Protein AF-A0A496AFV3-F1 (afdb_monomer)

pLDDT: mean 76.27, std 17.84, range [24.64, 95.38]

Mean predicted aligned error: 17.98 Å

Radius of gyration: 28.03 Å; Cα contacts (8 Å, |Δi|>4): 665; chains: 1; bounding box: 59×91×83 Å

Solvent-accessible surface area (backbone atoms only — not comparable to full-atom values): 23371 Å² total; per-residue (Å²): 134,85,90,83,87,83,93,80,89,82,88,80,78,87,74,80,72,74,71,74,77,58,63,23,62,58,52,31,42,30,32,38,40,32,22,59,76,43,78,81,79,51,69,69,56,52,49,55,53,47,50,46,52,51,54,37,35,51,48,43,14,51,46,25,32,74,69,73,68,42,58,29,25,57,49,66,51,77,73,43,81,41,74,35,94,46,44,59,70,76,51,50,52,103,76,39,97,38,41,67,59,50,51,38,65,62,64,48,46,72,80,74,55,58,73,48,39,37,36,42,30,38,33,48,80,27,69,48,47,88,88,36,77,51,46,55,45,81,48,61,76,82,56,93,92,59,80,78,84,45,40,22,25,44,28,40,39,32,55,54,33,76,74,53,42,50,55,46,48,43,30,32,52,38,39,62,70,69,47,66,73,40,92,52,57,63,57,94,90,26,35,26,46,44,19,72,77,78,80,73,59,95,90,65,62,64,64,82,54,42,38,74,49,70,66,56,44,49,53,48,66,78,40,66,62,38,21,58,81,78,91,76,90,82,91,71,84,90,70,91,81,86,84,78,63,87,89,57,54,66,37,68,69,23,71,84,50,53,51,30,74,51,78,66,70,53,44,37,43,82,42,73,64,74,45,70,43,87,36,99,62,72,26,25,72,46,70,41,96,88,27,49,72,46,65,69,71,54,99,77,41,67,69,63,79,80,77,77,56,57,47,76,52,76,47,79,46,67,47,56,81,91,44,73,68,45,73,79,42,70,30,75,81,48,102,89,51,50,40,33,38,31,32,27,42,86,47,16,25,50,37,31,42,39,63,53,97,89,40,75,52,92,56,64,80,44,64,55,65,71,66,73,50,63,54,77,39,83,44,81,49,74,53,74,47,88,47,70,84,122

Nearest PDB structures (foldseek):
  6x5x-assembly1_A  TM=6.192E-01  e=9.644E-05  Bothrops moojeni
  8df2-assembly1_C  TM=4.511E-01  e=1.317E-05  Akkermansia muciniphila
  6z2p-assembly1_A  TM=3.929E-01  e=2.432E-06  Akkermansia muciniphila ATCC BAA-835
  4on1-assembly1_A  TM=5.827E-01  e=1.304E-04  Bacteroides fragilis
  4on1-assembly2_B  TM=5.916E-01  e=4.917E-04  Bacteroides fragilis

Sequence (390 aa):
MYLRKFLLCLLFLLGFAVVSELSAEPPIEVIYFKPSDVQTPSQEEIDSLRDVMVDVQSFFASEMNRHGFGEKTFDFKDIEVVEGKRKLSEYSGKLGERLHERIINESDMIQRGFDNQIYVVFFGGSEHIDGVSGLSRTLCPKAPGQKIIYCNNLVIIPTGVPRIILPLAAHEIGHAFSLGHSVKRLIVGKVDVMYSPLHVKPGVMTLEDFVFSKKDATFLNDGDSLSVQDSQDESQEIDADVNAVPDLVAYYPFDRNSDDTSGNGNHGRVIGTINYVEGKFGDAIALNNGSYVQMYASDSLHGDFFKADPFTLSVWVYPKTGTAYGHVWRSYPLEGGHNTLFIIEDAGVISWRGRIDGEWSWGDLCETDPGLFEADTWIHVAVTNDGDKL

Foldseek 3Di:
DDDDDDDDDDDDDDDPPPPPPLAQPPAAEEEAEAEPPFDDDDVVLQVVVVVLVVLLQQQLQVQLVVLPLHRWGHHHDRYHYFYAPHHPVVLEDPVPVCNVVRCCVRVVVVVVDFAQYEYAYAYGPDCPRRPHQWDKDWAFDDDPPDDGDGIYIYIYHYSNCVPQRNLSVNQNVLVSLVDAADPDQDDPQAGESSHPPPDDDPPDHRCLSYHH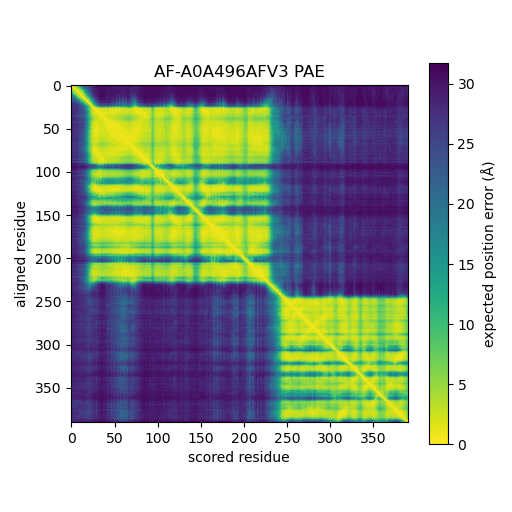DSVSSVSSSVDSRIDDDDDDDDDDDPDDDDPADPLDLFDQPPQVAQFTPNSNGQGWDKDDDWDWDDDPHHTDIDADVPIDTDTDDDPRDDLCCQDFDKDKDKDKDQAAPPDQWAFPHWGDDDPPDIFTFTARQVFRKTFTWDDAPNHGPPDTPDMDHTPVDHHRDIDMDMDTDHRPHD

Secondary structure (DSSP, 8-state):
----------------------PPSSPBEEEEEE-TTSPPPPHHHHHHHHHHHHHHHHHHHHHHHHTTS-SEE--BPPPEEEE-SS-HHHHSSTTGGGHHHHHHHHTTTTTT--SS-EEEEEETT-S-BTTBS-EEEEE----TTPPP---EEEEEEETT-TTTHHHHHHHHHHHHTTPPPBS-SEETTEEETTBSS----TT--SGGGEE--HHHHHHHHHSSS-EE-------S---------TT-------SSS----SSS----EEES-EEEEE-SSSEEEEEPTT-EEE----SS--S-TTSS--EEEEEEE-PPTT-SSEEEEEPPPBTTB--EEEEEGGGTEEEEE-EETTEE-SS-SEEPPTTS--TTS-EEEEEEE-S---

Structure (mmCIF, N/CA/C/O backbone):
data_AF-A0A496AFV3-F1
#
_entry.id   AF-A0A496AFV3-F1
#
loop_
_atom_site.group_PDB
_atom_site.id
_atom_site.type_symbol
_atom_site.label_atom_id
_atom_site.label_alt_id
_atom_site.label_comp_id
_atom_site.label_asym_id
_atom_site.label_entity_id
_atom_site.label_seq_id
_atom_site.pdbx_PDB_ins_code
_atom_site.Cartn_x
_atom_site.Cartn_y
_atom_site.Cartn_z
_atom_site.occupancy
_atom_site.B_iso_or_equiv
_atom_site.auth_seq_id
_atom_site.auth_comp_id
_atom_site.auth_asym_id
_atom_site.auth_atom_id
_atom_site.pdbx_PDB_model_num
ATOM 1 N N . MET A 1 1 ? 11.114 -72.664 -23.438 1.00 39.09 1 MET A N 1
ATOM 2 C CA . MET A 1 1 ? 12.453 -72.039 -23.403 1.00 39.09 1 MET A CA 1
ATOM 3 C C . MET A 1 1 ? 12.258 -70.639 -22.833 1.00 39.09 1 MET A C 1
ATOM 5 O O . MET A 1 1 ? 11.750 -69.780 -23.529 1.00 39.09 1 MET A O 1
ATOM 9 N N . TYR A 1 2 ? 12.167 -70.522 -21.507 1.00 29.52 2 TYR A N 1
ATOM 10 C CA . TYR A 1 2 ? 13.259 -70.054 -20.635 1.00 29.52 2 TYR A CA 1
ATOM 11 C C . TYR A 1 2 ? 13.867 -68.723 -21.133 1.00 29.52 2 TYR A C 1
ATOM 13 O O . TYR A 1 2 ? 14.484 -68.709 -22.186 1.00 29.52 2 TYR A O 1
ATOM 21 N N . LEU A 1 3 ? 13.571 -67.574 -20.514 1.00 29.05 3 LEU A N 1
ATOM 22 C CA . LEU A 1 3 ? 14.093 -67.070 -19.227 1.00 29.05 3 LEU A CA 1
ATOM 23 C C . LEU A 1 3 ? 15.345 -66.186 -19.406 1.00 29.05 3 LEU A C 1
ATOM 25 O O . LEU A 1 3 ? 16.412 -66.696 -19.724 1.00 29.05 3 LEU A O 1
ATOM 29 N N . ARG A 1 4 ? 15.209 -64.899 -19.056 1.00 34.28 4 ARG A N 1
ATOM 30 C CA . ARG A 1 4 ? 16.157 -64.051 -18.286 1.00 34.28 4 ARG A CA 1
ATOM 31 C C . ARG A 1 4 ? 15.390 -62.752 -17.931 1.00 34.28 4 ARG A C 1
ATOM 33 O O . ARG A 1 4 ? 15.112 -61.988 -18.839 1.00 34.28 4 ARG A O 1
ATOM 40 N N . LYS A 1 5 ? 14.718 -62.617 -16.766 1.00 37.41 5 LYS A N 1
ATOM 41 C CA . LYS A 1 5 ? 15.195 -62.294 -15.383 1.00 37.41 5 LYS A CA 1
ATOM 42 C C . LYS A 1 5 ? 16.045 -61.002 -15.360 1.00 37.41 5 LYS A C 1
ATOM 44 O O . LYS A 1 5 ? 16.997 -60.964 -16.125 1.00 37.41 5 LYS A O 1
ATOM 49 N N . PHE A 1 6 ? 15.801 -59.933 -14.584 1.00 30.83 6 PHE A N 1
ATOM 50 C CA . PHE A 1 6 ? 15.480 -59.716 -13.144 1.00 30.83 6 PHE A CA 1
ATOM 51 C C . PHE A 1 6 ? 14.884 -58.279 -12.996 1.00 30.83 6 PHE A C 1
ATOM 53 O O . PHE A 1 6 ? 15.371 -57.395 -13.686 1.00 30.83 6 PHE A O 1
ATOM 60 N N . LEU A 1 7 ? 13.753 -57.989 -12.330 1.00 30.50 7 LEU A N 1
ATOM 61 C CA . LEU A 1 7 ? 13.466 -57.788 -10.885 1.00 30.50 7 LEU A CA 1
ATOM 62 C C . LEU A 1 7 ? 14.299 -56.707 -10.144 1.00 30.50 7 LEU A C 1
ATOM 64 O O . LEU A 1 7 ? 15.449 -56.973 -9.822 1.00 30.50 7 LEU A O 1
ATOM 68 N N . LEU A 1 8 ? 13.654 -55.585 -9.773 1.00 26.94 8 LEU A N 1
ATOM 69 C CA . LEU A 1 8 ? 13.793 -54.819 -8.507 1.00 26.94 8 LEU A CA 1
ATOM 70 C C . LEU A 1 8 ? 12.623 -53.796 -8.454 1.00 26.94 8 LEU A C 1
ATOM 72 O O . LEU A 1 8 ? 12.561 -52.904 -9.287 1.00 26.94 8 LEU A O 1
ATOM 76 N N . CYS A 1 9 ? 11.511 -54.050 -7.753 1.00 24.64 9 CYS A N 1
ATOM 77 C CA . CYS A 1 9 ? 11.227 -53.639 -6.365 1.00 24.64 9 CYS A CA 1
ATOM 78 C C . CYS A 1 9 ? 11.779 -52.258 -5.962 1.00 24.64 9 CYS A C 1
ATOM 80 O O . CYS A 1 9 ? 12.956 -52.179 -5.632 1.00 24.64 9 CYS A O 1
ATOM 82 N N . LEU A 1 10 ? 10.915 -51.242 -5.821 1.00 28.42 10 LEU A N 1
ATOM 83 C CA . LEU A 1 10 ? 10.622 -50.655 -4.503 1.00 28.42 10 LEU A CA 1
ATOM 84 C C . LEU A 1 10 ? 9.390 -49.730 -4.531 1.00 28.42 10 LEU A C 1
ATOM 86 O O . LEU A 1 10 ? 9.199 -48.945 -5.453 1.00 28.42 10 LEU A O 1
ATOM 90 N N . LEU A 1 11 ? 8.585 -49.847 -3.478 1.00 31.22 11 LEU A N 1
ATOM 91 C CA . LEU A 1 11 ? 7.531 -48.924 -3.073 1.00 31.22 11 LEU A CA 1
ATOM 92 C C . LEU A 1 11 ? 8.082 -47.528 -2.724 1.00 31.22 11 LEU A C 1
ATOM 94 O O . LEU A 1 11 ? 9.079 -47.435 -2.016 1.00 31.22 11 LEU A O 1
ATOM 98 N N . PHE A 1 12 ? 7.327 -46.489 -3.076 1.00 29.77 12 PHE A N 1
ATOM 99 C CA . PHE A 1 12 ? 7.145 -45.251 -2.300 1.00 29.77 12 PHE A CA 1
ATOM 100 C C . PHE A 1 12 ? 5.664 -44.875 -2.502 1.00 29.77 12 PHE A C 1
ATOM 102 O O . PHE A 1 12 ? 5.276 -44.476 -3.591 1.00 29.77 12 PHE A O 1
ATOM 109 N N . LEU A 1 13 ? 4.719 -45.346 -1.681 1.00 30.53 13 LEU A N 1
ATOM 110 C CA . LEU A 1 13 ? 4.329 -44.795 -0.376 1.00 30.53 13 LEU A CA 1
ATOM 111 C C . LEU A 1 13 ? 4.280 -43.260 -0.359 1.00 30.53 13 LEU A C 1
ATOM 113 O O . LEU A 1 13 ? 5.310 -42.607 -0.257 1.00 30.53 13 LEU A O 1
ATOM 117 N N . LEU A 1 14 ? 3.043 -42.757 -0.454 1.00 39.41 14 LEU A N 1
ATOM 118 C CA . LEU A 1 14 ? 2.489 -41.602 0.260 1.00 39.41 14 LEU A CA 1
ATOM 119 C C . LEU A 1 14 ? 3.501 -40.521 0.652 1.00 39.41 14 LEU A C 1
ATOM 121 O O . LEU A 1 14 ? 4.074 -40.545 1.736 1.00 39.41 14 LEU A O 1
ATOM 125 N N . GLY A 1 15 ? 3.598 -39.519 -0.210 1.00 30.16 15 GLY A N 1
ATOM 126 C CA . GLY A 1 15 ? 3.966 -38.169 0.170 1.00 30.16 15 GLY A CA 1
ATOM 127 C C . GLY A 1 15 ? 2.905 -37.223 -0.368 1.00 30.16 15 GLY A C 1
ATOM 128 O O . GLY A 1 15 ? 3.161 -36.513 -1.330 1.00 30.16 15 GLY A O 1
ATOM 129 N N . PHE A 1 16 ? 1.709 -37.209 0.236 1.00 35.78 16 PHE A N 1
ATOM 130 C CA . PHE A 1 16 ? 1.069 -35.908 0.403 1.00 35.78 16 PHE A CA 1
ATOM 131 C C . PHE A 1 16 ? 2.058 -35.145 1.277 1.00 35.78 16 PHE A C 1
ATOM 133 O O . PHE A 1 16 ? 2.132 -35.377 2.484 1.00 35.78 16 PHE A O 1
ATOM 140 N N . ALA A 1 17 ? 2.899 -34.324 0.652 1.00 31.00 17 ALA A N 1
ATOM 141 C CA . ALA A 1 17 ? 3.402 -33.176 1.361 1.00 31.00 17 ALA A CA 1
ATOM 142 C C . ALA A 1 17 ? 2.137 -32.409 1.737 1.00 31.00 17 ALA A C 1
ATOM 144 O O . ALA A 1 17 ? 1.509 -31.770 0.899 1.00 31.00 17 ALA A O 1
ATOM 145 N N . VAL A 1 18 ? 1.714 -32.563 2.990 1.00 34.97 18 VAL A N 1
ATOM 146 C CA . VAL A 1 18 ? 1.100 -31.446 3.687 1.00 34.97 18 VAL A CA 1
ATOM 147 C C . VAL A 1 18 ? 2.193 -30.389 3.636 1.00 34.97 18 VAL A C 1
ATOM 149 O O . VAL A 1 18 ? 3.120 -30.405 4.445 1.00 34.97 18 VAL A O 1
ATOM 152 N N . VAL A 1 19 ? 2.175 -29.577 2.579 1.00 33.44 19 VAL A N 1
ATOM 153 C CA . VAL A 1 19 ? 2.762 -28.253 2.650 1.00 33.44 19 VAL A CA 1
ATOM 154 C C . VAL A 1 19 ? 1.949 -27.624 3.763 1.00 33.44 19 VAL A C 1
ATOM 156 O O . VAL A 1 19 ? 0.747 -27.424 3.626 1.00 33.44 19 VAL A O 1
ATOM 159 N N . SER A 1 20 ? 2.556 -27.534 4.941 1.00 33.56 20 SER A N 1
ATOM 160 C CA . SER A 1 20 ? 2.004 -26.740 6.021 1.00 33.56 20 SER A CA 1
ATOM 161 C C . SER A 1 20 ? 1.819 -25.347 5.441 1.00 33.56 20 SER A C 1
ATOM 163 O O . SER A 1 20 ? 2.817 -24.696 5.133 1.00 33.56 20 SER A O 1
ATOM 165 N N . GLU A 1 21 ? 0.566 -24.965 5.217 1.00 40.91 21 GLU A N 1
ATOM 166 C CA . GLU A 1 21 ? 0.148 -23.605 4.902 1.00 40.91 21 GLU A CA 1
ATOM 167 C C . GLU A 1 21 ? 0.809 -22.686 5.935 1.00 40.91 21 GLU A C 1
ATOM 169 O O . GLU A 1 21 ? 0.390 -22.638 7.089 1.00 40.91 21 GLU A O 1
ATOM 174 N N . LEU A 1 22 ? 1.892 -22.001 5.564 1.00 41.25 22 LEU A N 1
ATOM 175 C CA . LEU A 1 22 ? 2.352 -20.844 6.323 1.00 41.25 22 LEU A CA 1
ATOM 176 C C . LEU A 1 22 ? 1.517 -19.652 5.837 1.00 41.25 22 LEU A C 1
ATOM 178 O O . LEU A 1 22 ? 2.007 -18.785 5.123 1.00 41.25 22 LEU A O 1
ATOM 182 N N . SER A 1 23 ? 0.230 -19.646 6.183 1.00 46.38 23 SER A N 1
ATOM 183 C CA . SER A 1 23 ? -0.563 -18.413 6.246 1.00 46.38 23 SER A CA 1
ATOM 184 C C . SER A 1 23 ? -0.265 -17.755 7.595 1.00 46.38 23 SER A C 1
ATOM 186 O O . SER A 1 23 ? -0.019 -18.454 8.583 1.00 46.38 23 SER A O 1
ATOM 188 N N . ALA A 1 24 ? -0.205 -16.426 7.639 1.00 53.94 24 ALA A N 1
ATOM 189 C CA . ALA A 1 24 ? -0.009 -15.687 8.878 1.00 53.94 24 ALA A CA 1
ATOM 190 C C . ALA A 1 24 ? -1.157 -16.038 9.846 1.00 53.94 24 ALA A C 1
ATOM 192 O O . ALA A 1 24 ? -2.332 -15.836 9.538 1.00 53.94 24 ALA A O 1
ATOM 193 N N . GLU A 1 25 ? -0.838 -16.613 11.008 1.00 64.25 25 GLU A N 1
ATOM 194 C CA . GLU A 1 25 ? -1.849 -16.998 11.998 1.00 64.25 25 GLU A CA 1
ATOM 195 C C . GLU A 1 25 ? -2.535 -15.761 12.615 1.00 64.25 25 GLU A C 1
ATOM 197 O O . GLU A 1 25 ? -1.850 -14.818 13.018 1.00 64.25 25 GLU A O 1
ATOM 202 N N . PRO A 1 26 ? -3.845 -15.849 12.919 1.00 76.50 26 PRO A N 1
ATOM 203 C CA . PRO A 1 26 ? -4.966 -15.811 11.968 1.00 76.50 26 PRO A CA 1
ATOM 204 C C . PRO A 1 26 ? -5.059 -14.480 11.174 1.00 76.50 26 PRO A C 1
ATOM 206 O O . PRO A 1 26 ? -4.566 -13.451 11.644 1.00 76.50 26 PRO A O 1
ATOM 209 N N . PRO A 1 27 ? -5.771 -14.443 10.025 1.00 85.94 27 PRO A N 1
ATOM 210 C CA . PRO A 1 27 ? -5.952 -13.219 9.241 1.00 85.94 27 PRO A CA 1
ATOM 211 C C . PRO A 1 27 ? -6.627 -12.118 10.062 1.00 85.94 27 PRO A C 1
ATOM 213 O O . PRO A 1 27 ? -7.520 -12.391 10.867 1.00 85.94 27 PRO A O 1
ATOM 216 N N . ILE A 1 28 ? -6.244 -10.866 9.823 1.00 91.75 28 ILE A N 1
ATOM 217 C CA . ILE A 1 28 ? -6.827 -9.691 10.473 1.00 91.75 28 ILE A CA 1
ATOM 218 C C . ILE A 1 28 ? -8.334 -9.619 10.187 1.00 91.75 28 ILE A C 1
ATOM 220 O O . ILE A 1 28 ? -8.777 -9.666 9.041 1.00 91.75 28 ILE A O 1
ATOM 224 N N . GLU A 1 29 ? -9.128 -9.451 11.240 1.00 92.12 29 GLU A N 1
ATOM 225 C CA . GLU A 1 29 ? -10.564 -9.183 11.156 1.00 92.12 29 GLU A CA 1
ATOM 226 C C . GLU A 1 29 ? -10.772 -7.681 10.956 1.00 92.12 29 GLU A C 1
ATOM 228 O O . GLU A 1 29 ? -10.360 -6.881 11.804 1.00 92.12 29 GLU A O 1
ATOM 233 N N . VAL A 1 30 ? -11.409 -7.286 9.855 1.00 95.25 30 VAL A N 1
ATOM 234 C CA . VAL A 1 30 ? -11.633 -5.872 9.532 1.00 95.25 30 VAL A CA 1
ATOM 235 C C . VAL A 1 30 ? -13.098 -5.520 9.748 1.00 95.25 30 VAL A C 1
ATOM 237 O O . VAL A 1 30 ? -13.996 -6.177 9.230 1.00 95.25 30 VAL A O 1
ATOM 240 N N . ILE A 1 31 ? -13.354 -4.476 10.534 1.00 94.81 31 ILE A N 1
ATOM 241 C CA . ILE A 1 31 ? -14.701 -4.058 10.923 1.00 94.81 31 ILE A CA 1
ATOM 242 C C . ILE A 1 31 ? -14.890 -2.579 10.607 1.00 94.81 31 ILE A C 1
ATOM 244 O O . ILE A 1 31 ? -14.133 -1.733 11.080 1.00 94.81 31 ILE A O 1
ATOM 248 N N . TYR A 1 32 ? -15.962 -2.242 9.899 1.00 95.38 32 TYR A N 1
ATOM 249 C CA . TYR A 1 32 ? -16.511 -0.894 9.927 1.00 95.38 32 TYR A CA 1
ATOM 250 C C . TYR A 1 32 ? -17.490 -0.794 11.097 1.00 95.38 32 TYR A C 1
ATOM 252 O O . TYR A 1 32 ? -18.568 -1.391 11.074 1.00 95.38 32 TYR A O 1
ATOM 260 N N . PHE A 1 33 ? -17.137 -0.031 12.130 1.00 94.94 33 PHE A N 1
ATOM 261 C CA . PHE A 1 33 ? -18.027 0.201 13.263 1.00 94.94 33 PHE A CA 1
ATOM 262 C C . PHE A 1 33 ? -18.811 1.495 13.057 1.00 94.94 33 PHE A C 1
ATOM 264 O O . PHE A 1 33 ? -18.238 2.587 13.050 1.00 94.94 33 PHE A O 1
ATOM 271 N N . LYS A 1 34 ? -20.133 1.371 12.934 1.00 95.00 34 LYS A N 1
ATOM 272 C CA . LYS A 1 34 ? -21.067 2.461 12.641 1.00 95.00 34 LYS A CA 1
ATOM 273 C C . LYS A 1 34 ? -21.812 2.900 13.910 1.00 95.00 34 LYS A C 1
ATOM 275 O O . LYS A 1 34 ? -22.714 2.182 14.343 1.00 95.00 34 LYS A O 1
ATOM 280 N N . PRO A 1 35 ? -21.522 4.070 14.506 1.00 93.50 35 PRO A N 1
ATOM 281 C CA . PRO A 1 35 ? -22.383 4.641 15.543 1.00 93.50 35 PRO A CA 1
ATOM 282 C C . PRO A 1 35 ? -23.827 4.850 15.060 1.00 93.50 35 PRO A C 1
ATOM 284 O O . PRO A 1 35 ? -24.076 5.056 13.875 1.00 93.50 35 PRO A O 1
ATOM 287 N N . SER A 1 36 ? -24.795 4.845 15.976 1.00 94.12 36 SER A N 1
ATOM 288 C CA . SER A 1 36 ? -26.227 4.799 15.639 1.00 94.12 36 SER A CA 1
ATOM 289 C C . SER A 1 36 ? -26.763 6.033 14.906 1.00 94.12 36 SER A C 1
ATOM 291 O O . SER A 1 36 ? -27.803 5.952 14.253 1.00 94.12 36 SER A O 1
ATOM 293 N N . ASP A 1 37 ? -26.076 7.172 15.015 1.00 93.94 37 ASP A N 1
ATOM 294 C CA . ASP A 1 37 ? -26.391 8.425 14.322 1.00 93.94 37 ASP A CA 1
ATOM 295 C C . ASP A 1 37 ? -25.460 8.730 13.138 1.00 93.94 37 ASP A C 1
ATOM 297 O O . ASP A 1 37 ? -25.603 9.780 12.510 1.00 93.94 37 ASP A O 1
ATOM 301 N N . VAL A 1 38 ? -24.545 7.817 12.805 1.00 93.56 38 VAL A N 1
ATOM 302 C CA . VAL A 1 38 ? -23.695 7.896 11.613 1.00 93.56 38 VAL A CA 1
ATOM 303 C C . VAL A 1 38 ? -24.394 7.194 10.450 1.00 93.56 38 VAL A C 1
ATOM 305 O O . VAL A 1 38 ? -25.059 6.168 10.618 1.00 93.56 38 VAL A O 1
ATOM 308 N N . GLN A 1 39 ? -24.283 7.773 9.254 1.00 92.81 39 GLN A N 1
ATOM 309 C CA . GLN A 1 39 ? -24.863 7.202 8.042 1.00 92.81 39 GLN A CA 1
ATOM 310 C C . GLN A 1 39 ? -24.252 5.821 7.754 1.00 92.81 39 GLN A C 1
ATOM 312 O O . GLN A 1 39 ? -23.075 5.589 8.008 1.00 92.81 39 GLN A O 1
ATOM 317 N N . THR A 1 40 ? -25.060 4.887 7.243 1.00 92.56 40 THR A N 1
ATOM 318 C CA . THR A 1 40 ? -24.533 3.608 6.746 1.00 92.56 40 THR A CA 1
ATOM 319 C C . THR A 1 40 ? -23.534 3.880 5.618 1.00 92.56 40 THR A C 1
ATOM 321 O O . THR A 1 40 ? -23.905 4.634 4.714 1.00 92.56 40 THR A O 1
ATOM 324 N N . PRO A 1 41 ? -22.327 3.286 5.648 1.00 92.19 41 PRO A N 1
ATOM 325 C CA . PRO A 1 41 ? -21.340 3.520 4.606 1.00 92.19 41 PRO A CA 1
ATOM 326 C C . PRO A 1 41 ? -21.861 3.040 3.249 1.00 92.19 41 PRO A C 1
ATOM 328 O O . PRO A 1 41 ? -22.589 2.043 3.169 1.00 92.19 41 PRO A O 1
ATOM 331 N N . SER A 1 42 ? -21.518 3.760 2.185 1.00 93.00 42 SER A N 1
ATOM 332 C CA . SER A 1 42 ? -21.733 3.294 0.817 1.00 93.00 42 SER A CA 1
ATOM 333 C C . SER A 1 42 ? -20.790 2.128 0.495 1.00 93.00 42 SER A C 1
ATOM 335 O O . SER A 1 42 ? -19.797 1.907 1.188 1.00 93.00 42 SER A O 1
ATOM 337 N N . GLN A 1 43 ? -21.079 1.386 -0.578 1.00 90.88 43 GLN A N 1
ATOM 338 C CA . GLN A 1 43 ? -20.154 0.352 -1.048 1.00 90.88 43 GLN A CA 1
ATOM 339 C C . GLN A 1 43 ? -18.801 0.960 -1.449 1.00 90.88 43 GLN A C 1
ATOM 341 O O . GLN A 1 43 ? -17.774 0.420 -1.080 1.00 90.88 43 GLN A O 1
ATOM 346 N N . GLU A 1 44 ? -18.805 2.136 -2.083 1.00 87.75 44 GLU A N 1
ATOM 347 C CA . GLU A 1 44 ? -17.593 2.880 -2.454 1.00 87.75 44 GLU A CA 1
ATOM 348 C C . GLU A 1 44 ? -16.745 3.268 -1.230 1.00 87.75 44 GLU A C 1
ATOM 350 O O . GLU A 1 44 ? -15.521 3.193 -1.270 1.00 87.75 44 GLU A O 1
ATOM 355 N N . GLU A 1 45 ? -17.376 3.637 -0.109 1.00 87.94 45 GLU A N 1
ATOM 356 C CA . GLU A 1 45 ? -16.656 3.896 1.144 1.00 87.94 45 GLU A CA 1
ATOM 357 C C . GLU A 1 45 ? -16.048 2.613 1.728 1.00 87.94 45 GLU A C 1
ATOM 359 O O . GLU A 1 45 ? -14.943 2.655 2.261 1.00 87.94 45 GLU A O 1
ATOM 364 N N . ILE A 1 46 ? -16.741 1.473 1.631 1.00 91.56 46 ILE A N 1
ATOM 365 C CA . ILE A 1 46 ? -16.203 0.175 2.065 1.00 91.56 46 ILE A CA 1
ATOM 366 C C . ILE A 1 46 ? -15.048 -0.271 1.165 1.00 91.56 46 ILE A C 1
ATOM 368 O O . ILE A 1 46 ? -14.028 -0.720 1.683 1.00 91.56 46 ILE A O 1
ATOM 372 N N . ASP A 1 47 ? -15.178 -0.109 -0.148 1.00 86.44 47 ASP A N 1
ATOM 373 C CA . ASP A 1 47 ? -14.140 -0.452 -1.119 1.00 86.44 47 ASP A CA 1
ATOM 374 C C . ASP A 1 47 ? -12.898 0.425 -0.899 1.00 86.44 47 ASP A C 1
ATOM 376 O O . ASP A 1 47 ? -11.803 -0.097 -0.739 1.00 86.44 47 ASP A O 1
ATOM 380 N N . SER A 1 48 ? -13.068 1.734 -0.687 1.00 88.19 48 SER A N 1
ATOM 381 C CA . SER A 1 48 ? -11.947 2.624 -0.355 1.00 88.19 48 SER A CA 1
ATOM 382 C C . SER A 1 48 ? -11.231 2.241 0.952 1.00 88.19 48 SER A C 1
ATOM 384 O O . SER A 1 48 ? -10.017 2.401 1.066 1.00 88.19 48 SER A O 1
ATOM 386 N N . LEU A 1 49 ? -11.947 1.729 1.960 1.00 90.75 49 LEU A N 1
ATOM 387 C CA . LEU A 1 49 ? -11.325 1.231 3.195 1.00 90.75 49 LEU A CA 1
ATOM 388 C C . LEU A 1 49 ? -10.643 -0.129 3.010 1.00 90.75 49 LEU A C 1
ATOM 390 O O . LEU A 1 49 ? -9.675 -0.427 3.713 1.00 90.75 49 LEU A O 1
ATOM 394 N N . ARG A 1 50 ? -11.132 -0.951 2.079 1.00 90.50 50 ARG A N 1
ATOM 395 C CA . ARG A 1 50 ? -10.453 -2.177 1.657 1.00 90.50 50 ARG A CA 1
ATOM 396 C C . ARG A 1 50 ? -9.143 -1.826 0.959 1.00 90.50 50 ARG A C 1
ATOM 398 O O . ARG A 1 50 ? -8.130 -2.411 1.325 1.00 90.50 50 ARG A O 1
ATOM 405 N N . ASP A 1 51 ? -9.142 -0.837 0.069 1.00 88.12 51 ASP A N 1
ATOM 406 C CA . ASP A 1 51 ? -7.931 -0.360 -0.608 1.00 88.12 51 ASP A CA 1
ATOM 407 C C . ASP A 1 51 ? -6.884 0.118 0.405 1.00 88.12 51 ASP A C 1
ATOM 409 O O . ASP A 1 51 ? -5.719 -0.243 0.306 1.00 88.12 51 ASP A O 1
ATOM 413 N N . VAL A 1 52 ? -7.298 0.808 1.479 1.00 89.25 52 VAL A N 1
ATOM 414 C CA . VAL A 1 52 ? -6.389 1.154 2.590 1.00 89.25 52 VAL A CA 1
ATOM 415 C C . VAL A 1 52 ? -5.730 -0.088 3.204 1.00 89.25 52 VAL A C 1
ATOM 417 O O . VAL A 1 52 ? -4.543 -0.053 3.521 1.00 89.25 52 VAL A O 1
ATOM 420 N N . MET A 1 53 ? -6.470 -1.182 3.403 1.00 94.12 53 MET A N 1
ATOM 421 C CA . MET A 1 53 ? -5.904 -2.424 3.947 1.00 94.12 53 MET A CA 1
ATOM 422 C C . MET A 1 53 ? -4.959 -3.110 2.955 1.00 94.12 53 MET A C 1
ATOM 424 O O . MET A 1 53 ? -3.904 -3.580 3.383 1.00 94.12 53 MET A O 1
ATOM 428 N N . VAL A 1 54 ? -5.308 -3.125 1.663 1.00 89.38 54 VAL A N 1
ATOM 429 C CA . VAL A 1 54 ? -4.455 -3.639 0.577 1.00 89.38 54 VAL A CA 1
ATOM 430 C C . VAL A 1 54 ? -3.150 -2.845 0.507 1.00 89.38 54 VAL A C 1
ATOM 432 O O . VAL A 1 54 ? -2.074 -3.427 0.576 1.00 89.38 54 VAL A O 1
ATOM 435 N N . ASP A 1 55 ? -3.219 -1.516 0.493 1.00 88.00 55 ASP A N 1
ATOM 436 C CA . ASP A 1 55 ? -2.047 -0.640 0.443 1.00 88.00 55 ASP A CA 1
ATOM 437 C C . ASP A 1 55 ? -1.121 -0.841 1.650 1.00 88.00 55 ASP A C 1
ATOM 439 O O . ASP A 1 55 ? 0.107 -0.872 1.517 1.00 88.00 55 ASP A O 1
ATOM 443 N N . VAL A 1 56 ? -1.688 -1.001 2.853 1.00 93.94 56 VAL A N 1
ATOM 444 C CA . VAL A 1 56 ? -0.895 -1.298 4.053 1.00 93.94 56 VAL A CA 1
ATOM 445 C C . VAL A 1 56 ? -0.276 -2.693 3.962 1.00 93.94 56 VAL A C 1
ATOM 447 O O . VAL A 1 56 ? 0.901 -2.848 4.286 1.00 93.94 56 VAL A O 1
ATOM 450 N N . GLN A 1 57 ? -1.017 -3.701 3.503 1.00 92.88 57 GLN A N 1
ATOM 451 C CA . GLN A 1 57 ? -0.498 -5.054 3.289 1.00 92.88 57 GLN A CA 1
ATOM 452 C C . GLN A 1 57 ? 0.688 -5.041 2.308 1.00 92.88 57 GLN A C 1
ATOM 454 O O . GLN A 1 57 ? 1.745 -5.605 2.617 1.00 92.88 57 GLN A O 1
ATOM 459 N N . SER A 1 58 ? 0.559 -4.328 1.189 1.00 87.56 58 SER A N 1
ATOM 460 C CA . SER A 1 58 ? 1.613 -4.140 0.185 1.00 87.56 58 SER A CA 1
ATOM 461 C C . SER A 1 58 ? 2.825 -3.397 0.745 1.00 87.56 58 SER A C 1
ATOM 463 O O . SER A 1 58 ? 3.970 -3.781 0.498 1.00 87.56 58 SER A O 1
ATOM 465 N N . PHE A 1 59 ? 2.611 -2.371 1.573 1.00 91.31 59 PHE A N 1
ATOM 466 C CA . PHE A 1 59 ? 3.700 -1.665 2.249 1.00 91.31 59 PHE A CA 1
ATOM 467 C C . PHE A 1 59 ? 4.507 -2.581 3.177 1.00 91.31 59 PHE A C 1
ATOM 469 O O . PHE A 1 59 ? 5.739 -2.545 3.151 1.00 91.31 59 PHE A O 1
ATOM 476 N N . PHE A 1 60 ? 3.842 -3.430 3.969 1.00 93.25 60 PHE A N 1
ATOM 477 C CA . PHE A 1 60 ? 4.532 -4.410 4.811 1.00 93.25 60 PHE A CA 1
ATOM 478 C C . PHE A 1 60 ? 5.347 -5.398 3.967 1.00 93.25 60 PHE A C 1
ATOM 480 O O . PHE A 1 60 ? 6.535 -5.573 4.243 1.00 93.25 60 PHE A O 1
ATOM 487 N N . ALA A 1 61 ? 4.758 -5.964 2.907 1.00 85.19 61 ALA A N 1
ATOM 488 C CA . ALA A 1 61 ? 5.448 -6.874 1.989 1.00 85.19 61 ALA A CA 1
ATOM 489 C C . ALA A 1 61 ? 6.706 -6.233 1.381 1.00 85.19 61 ALA A C 1
ATOM 491 O O . ALA A 1 61 ? 7.807 -6.787 1.470 1.00 85.19 61 ALA A O 1
ATOM 492 N N . SER A 1 62 ? 6.553 -5.029 0.822 1.00 84.31 62 SER A N 1
ATOM 493 C CA . SER A 1 62 ? 7.625 -4.276 0.169 1.00 84.31 62 SER A CA 1
ATOM 494 C C . SER A 1 62 ? 8.763 -3.954 1.135 1.00 84.31 62 SER A C 1
ATOM 496 O O . SER A 1 62 ? 9.937 -4.173 0.829 1.00 84.31 62 SER A O 1
ATOM 498 N N . GLU A 1 63 ? 8.445 -3.516 2.352 1.00 88.69 63 GLU A N 1
ATOM 499 C CA . GLU A 1 63 ? 9.469 -3.183 3.334 1.00 88.69 63 GLU A CA 1
ATOM 500 C C . GLU A 1 63 ? 10.196 -4.418 3.878 1.00 88.69 63 GLU A C 1
ATOM 502 O O . GLU A 1 63 ? 11.415 -4.371 4.075 1.00 88.69 63 GLU A O 1
ATOM 507 N N . MET A 1 64 ? 9.497 -5.538 4.075 1.00 85.44 64 MET A N 1
ATOM 508 C CA . MET A 1 64 ? 10.128 -6.812 4.433 1.00 85.44 64 MET A CA 1
ATOM 509 C C . MET A 1 64 ? 11.083 -7.285 3.332 1.00 85.44 64 MET A C 1
ATOM 511 O O . MET A 1 64 ? 12.232 -7.649 3.623 1.00 85.44 64 MET A O 1
ATOM 515 N N . ASN A 1 65 ? 10.661 -7.182 2.070 1.00 81.56 65 ASN A N 1
ATOM 516 C CA . ASN A 1 65 ? 11.473 -7.543 0.915 1.00 81.56 65 ASN A CA 1
ATOM 517 C C . ASN A 1 65 ? 12.699 -6.631 0.772 1.00 81.56 65 ASN A C 1
ATOM 519 O O . ASN A 1 65 ? 13.823 -7.114 0.638 1.00 81.56 65 ASN A O 1
ATOM 523 N N . ARG A 1 66 ? 12.523 -5.314 0.932 1.00 79.50 66 ARG A N 1
ATOM 524 C CA . ARG A 1 66 ? 13.605 -4.316 0.907 1.00 79.50 66 ARG A CA 1
ATOM 525 C C . ARG A 1 66 ? 14.692 -4.593 1.944 1.00 79.50 66 ARG A C 1
ATOM 527 O O . ARG A 1 66 ? 15.865 -4.288 1.728 1.00 79.50 66 ARG A O 1
ATOM 534 N N . HIS A 1 67 ? 14.319 -5.176 3.082 1.00 78.94 67 HIS A N 1
ATOM 535 C CA . HIS A 1 67 ? 15.265 -5.592 4.116 1.00 78.94 67 HIS A CA 1
ATOM 536 C C . HIS A 1 67 ? 15.813 -7.013 3.903 1.00 78.94 67 HIS A C 1
ATOM 538 O O . HIS A 1 67 ? 16.639 -7.450 4.704 1.00 78.94 67 HIS A O 1
ATOM 544 N N . GLY A 1 68 ? 15.442 -7.716 2.834 1.00 73.75 68 GLY A N 1
ATOM 545 C CA . GLY A 1 68 ? 15.966 -9.035 2.469 1.00 73.75 68 GLY A CA 1
ATOM 546 C C . GLY A 1 68 ? 15.287 -10.207 3.182 1.00 73.75 68 GLY A C 1
ATOM 547 O O . GLY A 1 68 ? 15.916 -11.247 3.362 1.00 73.75 68 GLY A O 1
ATOM 548 N N . PHE A 1 69 ? 14.039 -10.036 3.626 1.00 80.00 69 PHE A N 1
ATOM 549 C CA . PHE A 1 69 ? 13.255 -11.078 4.302 1.00 80.00 69 PHE A CA 1
ATOM 550 C C . PHE A 1 69 ? 12.164 -11.703 3.413 1.00 80.00 69 PHE A C 1
ATOM 552 O O . PHE A 1 69 ? 11.386 -12.527 3.896 1.00 80.00 69 PHE A O 1
ATOM 559 N N . GLY A 1 70 ? 12.137 -11.338 2.124 1.00 78.00 70 GLY A N 1
ATOM 560 C CA . GLY A 1 70 ? 11.072 -11.685 1.181 1.00 78.00 70 GLY A CA 1
ATOM 561 C C . GLY A 1 70 ? 9.803 -10.859 1.400 1.00 78.00 70 GLY A C 1
ATOM 562 O O . GLY A 1 70 ? 9.727 -10.058 2.331 1.00 78.00 70 GLY A O 1
ATOM 563 N N . GLU A 1 71 ? 8.802 -11.063 0.547 1.00 81.50 71 GLU A N 1
ATOM 564 C CA . GLU A 1 71 ? 7.511 -10.352 0.561 1.00 81.50 71 GLU A CA 1
ATOM 565 C C . GLU A 1 71 ? 6.575 -10.877 1.659 1.00 81.50 71 GLU A C 1
ATOM 567 O O . GLU A 1 71 ? 5.450 -11.303 1.418 1.00 81.50 71 GLU A O 1
ATOM 572 N N . LYS A 1 72 ? 7.067 -10.893 2.900 1.00 85.69 72 LYS A N 1
ATOM 573 C CA . LYS A 1 72 ? 6.271 -11.303 4.053 1.00 85.69 72 LYS A CA 1
ATOM 574 C C . LYS A 1 72 ? 5.250 -10.230 4.399 1.00 85.69 72 LYS A C 1
ATOM 576 O O . LYS A 1 72 ? 5.627 -9.085 4.646 1.00 85.69 72 LYS A O 1
ATOM 581 N N . THR A 1 73 ? 3.987 -10.615 4.511 1.00 91.88 73 THR A N 1
ATOM 582 C CA . THR A 1 73 ? 2.912 -9.713 4.929 1.00 91.88 73 THR A CA 1
ATOM 583 C C . THR A 1 73 ? 1.841 -10.448 5.736 1.00 91.88 73 THR A C 1
ATOM 585 O O . THR A 1 73 ? 2.002 -11.623 6.065 1.00 91.88 73 THR A O 1
ATOM 588 N N . PHE A 1 74 ? 0.797 -9.735 6.142 1.00 91.69 74 PHE A N 1
ATOM 589 C CA . PHE A 1 74 ? -0.342 -10.278 6.877 1.00 91.69 74 PHE A CA 1
ATOM 590 C C . PHE A 1 74 ? -1.510 -10.563 5.937 1.00 91.69 74 PHE A C 1
ATOM 592 O O . PHE A 1 74 ? -1.673 -9.869 4.942 1.00 91.69 74 PHE A O 1
ATOM 599 N N . ASP A 1 75 ? -2.375 -11.510 6.291 1.00 89.69 75 ASP A N 1
ATOM 600 C CA . ASP A 1 75 ? -3.668 -11.711 5.629 1.00 89.69 75 ASP A CA 1
ATOM 601 C C . ASP A 1 75 ? -4.763 -10.901 6.343 1.00 89.69 75 ASP A C 1
ATOM 603 O O . ASP A 1 75 ? -4.657 -10.621 7.540 1.00 89.69 75 ASP A O 1
ATOM 607 N N . PHE A 1 76 ? -5.839 -10.535 5.644 1.00 91.81 76 PHE A N 1
ATOM 608 C CA . PHE A 1 76 ? -7.009 -9.897 6.253 1.00 91.81 76 PHE A CA 1
ATOM 609 C C . PHE A 1 76 ? -8.312 -10.349 5.584 1.00 91.81 76 PHE A C 1
ATOM 611 O O . PHE A 1 76 ? -8.322 -10.772 4.431 1.00 91.81 76 PHE A O 1
ATOM 618 N N . LYS A 1 77 ? -9.420 -10.296 6.328 1.00 91.44 77 LYS A N 1
ATOM 619 C CA . LYS A 1 77 ? -10.759 -10.657 5.841 1.00 91.44 77 LYS A CA 1
ATOM 620 C C . LYS A 1 77 ? -11.500 -9.454 5.263 1.00 91.44 77 LYS A C 1
ATOM 622 O O . LYS A 1 77 ? -11.172 -8.307 5.554 1.00 91.44 77 LYS A O 1
ATOM 627 N N . ASP A 1 78 ? -12.559 -9.736 4.507 1.00 90.19 78 ASP A N 1
ATOM 628 C CA . ASP A 1 78 ? -13.522 -8.726 4.066 1.00 90.19 78 ASP A CA 1
ATOM 629 C C . ASP A 1 78 ? -14.065 -7.885 5.231 1.00 90.19 78 ASP A C 1
ATOM 631 O O . ASP A 1 78 ? -14.207 -8.364 6.359 1.00 90.19 78 ASP A O 1
ATOM 635 N N . ILE A 1 79 ? -14.413 -6.630 4.935 1.00 92.88 79 ILE A N 1
ATOM 636 C CA . ILE A 1 79 ? -14.902 -5.683 5.939 1.00 92.88 79 ILE A CA 1
ATOM 637 C C . ILE A 1 79 ? -16.317 -6.058 6.393 1.00 92.88 79 ILE A C 1
ATOM 639 O O . ILE A 1 79 ? -17.276 -5.998 5.623 1.00 92.88 79 ILE A O 1
ATOM 643 N N . GLU A 1 80 ? -16.463 -6.365 7.681 1.00 93.75 80 GLU A N 1
ATOM 644 C CA . GLU A 1 80 ? -17.755 -6.556 8.337 1.00 93.75 80 GLU A CA 1
ATOM 645 C C . GLU A 1 80 ? -18.313 -5.212 8.834 1.00 93.75 80 GLU A C 1
ATOM 647 O O . GLU A 1 80 ? -17.650 -4.480 9.571 1.00 93.75 80 GLU A O 1
ATOM 652 N N . VAL A 1 81 ? -19.559 -4.881 8.487 1.00 93.88 81 VAL A N 1
ATOM 653 C CA . VAL A 1 81 ? -20.236 -3.689 9.027 1.00 93.88 81 VAL A CA 1
ATOM 654 C C . VAL A 1 81 ? -20.966 -4.046 10.320 1.00 93.88 81 VAL A C 1
ATOM 656 O O . VAL A 1 81 ? -21.901 -4.845 10.316 1.00 93.88 81 VAL A O 1
ATOM 659 N N . VAL A 1 82 ? -20.586 -3.396 11.419 1.00 93.88 82 VAL A N 1
ATOM 660 C CA . VAL A 1 82 ? -21.195 -3.572 12.743 1.00 93.88 82 VAL A CA 1
ATOM 661 C C . VAL A 1 82 ? -21.917 -2.295 13.165 1.00 93.88 82 VAL A C 1
ATOM 663 O O . VAL A 1 82 ? -21.331 -1.211 13.197 1.00 93.88 82 VAL A O 1
ATOM 666 N N . GLU A 1 83 ? -23.192 -2.421 13.537 1.00 92.94 83 GLU A N 1
ATOM 667 C CA . GLU A 1 83 ? -23.996 -1.300 14.028 1.00 92.94 83 GLU A CA 1
ATOM 668 C C . GLU A 1 83 ? -23.867 -1.122 15.548 1.00 92.94 83 GLU A C 1
ATOM 670 O O . GLU A 1 83 ? -24.297 -1.956 16.349 1.00 92.94 83 GLU A O 1
ATOM 675 N N . GLY A 1 84 ? -23.309 0.016 15.948 1.00 90.75 84 GLY A N 1
ATOM 676 C CA . GLY A 1 84 ? -23.251 0.468 17.328 1.00 90.75 84 GLY A CA 1
ATOM 677 C C . GLY A 1 84 ? -24.616 0.925 17.841 1.00 90.75 84 GLY A C 1
ATOM 678 O O . GLY A 1 84 ? -25.457 1.456 17.115 1.00 90.75 84 GLY A O 1
ATOM 679 N N . LYS A 1 85 ? -24.841 0.762 19.145 1.00 91.06 85 LYS A N 1
ATOM 680 C CA . LYS A 1 85 ? -26.116 1.109 19.799 1.00 91.06 85 LYS A CA 1
ATOM 681 C C . LYS A 1 85 ? -26.174 2.572 20.236 1.00 91.06 85 LYS A C 1
ATOM 683 O O . LYS A 1 85 ? -27.236 3.054 20.632 1.00 91.06 85 LYS A O 1
ATOM 688 N N . ARG A 1 86 ? -25.040 3.274 20.212 1.00 90.56 86 ARG A N 1
ATOM 689 C CA . ARG A 1 86 ? -24.873 4.622 20.772 1.00 90.56 86 ARG A CA 1
ATOM 690 C C . ARG A 1 86 ? -24.540 5.629 19.691 1.00 90.56 86 ARG A C 1
ATOM 692 O O . ARG A 1 86 ? -24.013 5.265 18.644 1.00 90.56 86 ARG A O 1
ATOM 699 N N . LYS A 1 87 ? -24.806 6.897 19.977 1.00 91.00 87 LYS A N 1
ATOM 700 C CA . LYS A 1 87 ? -24.396 8.000 19.110 1.00 91.00 87 LYS A CA 1
ATOM 701 C C . LYS A 1 87 ? -22.880 8.157 19.109 1.00 91.00 87 LYS A C 1
ATOM 703 O O . LYS A 1 87 ? -22.236 7.868 20.118 1.00 91.00 87 LYS A O 1
ATOM 708 N N . LEU A 1 88 ? -22.312 8.706 18.040 1.00 88.62 88 LEU A N 1
ATOM 709 C CA . LEU A 1 88 ? -20.877 8.981 17.914 1.00 88.62 88 LEU A CA 1
ATOM 710 C C . LEU A 1 88 ? -20.345 9.772 19.121 1.00 88.62 88 LEU A C 1
ATOM 712 O O . LEU A 1 88 ? -19.350 9.394 19.736 1.00 88.62 88 LEU A O 1
ATOM 716 N N . SER A 1 89 ? -21.075 10.812 19.538 1.00 85.31 89 SER A N 1
ATOM 717 C CA . SER A 1 89 ? -20.707 11.645 20.696 1.00 85.31 89 SER A CA 1
ATOM 718 C C . SER A 1 89 ? -20.705 10.900 22.036 1.00 85.31 89 SER A C 1
ATOM 720 O O . SER A 1 89 ? -20.062 11.345 22.982 1.00 85.31 89 SER A O 1
ATOM 722 N N . GLU A 1 90 ? -21.391 9.761 22.137 1.00 84.38 90 GLU A N 1
ATOM 723 C CA . GLU A 1 90 ? -21.391 8.929 23.339 1.00 84.38 90 GLU A CA 1
ATOM 724 C C . GLU A 1 90 ? -20.181 7.999 23.400 1.00 84.38 90 GLU A C 1
ATOM 726 O O . GLU A 1 90 ? -19.927 7.442 24.465 1.00 84.38 90 GLU A O 1
ATOM 731 N N . TYR A 1 91 ? -19.422 7.838 22.312 1.00 80.69 91 TYR A N 1
ATOM 732 C CA . TYR A 1 91 ? -18.156 7.104 22.304 1.00 80.69 91 TYR A CA 1
ATOM 733 C C . TYR A 1 91 ? -16.962 7.981 22.720 1.00 80.69 91 TYR A C 1
ATOM 735 O O . TYR A 1 91 ? -16.022 7.442 23.295 1.00 80.69 91 TYR A O 1
ATOM 743 N N . SER A 1 92 ? -17.038 9.311 22.556 1.00 65.38 92 SER A N 1
ATOM 744 C CA . SER A 1 92 ? -15.980 10.286 22.893 1.00 65.38 92 SER A CA 1
ATOM 745 C C . SER A 1 92 ? -16.303 11.143 24.137 1.00 65.38 92 SER A C 1
ATOM 747 O O . SER A 1 92 ? -17.384 11.722 24.211 1.00 65.38 92 SER A O 1
ATOM 749 N N . GLY A 1 93 ? -15.387 11.318 25.105 1.00 56.53 93 GLY A N 1
ATOM 750 C CA . GLY A 1 93 ? -15.547 12.326 26.185 1.00 56.53 93 GLY A CA 1
ATOM 751 C C . GLY A 1 93 ? -14.908 11.966 27.534 1.00 56.53 93 GLY A C 1
ATOM 752 O O . GLY A 1 93 ? -14.233 10.963 27.633 1.00 56.53 93 GLY A O 1
ATOM 753 N N . LYS A 1 94 ? -15.129 12.735 28.622 1.00 49.09 94 LYS A N 1
ATOM 754 C CA . LYS A 1 94 ? -14.553 12.502 29.987 1.00 49.09 94 LYS A CA 1
ATOM 755 C C . LYS A 1 94 ? -14.841 11.113 30.612 1.00 49.09 94 LYS A C 1
ATOM 757 O O . LYS A 1 94 ? -14.303 10.793 31.666 1.00 49.09 94 LYS A O 1
ATOM 762 N N . LEU A 1 95 ? -15.686 10.309 29.964 1.00 49.28 95 LEU A N 1
ATOM 763 C CA . LEU A 1 95 ? -15.948 8.881 30.197 1.00 49.28 95 LEU A CA 1
ATOM 764 C C . LEU A 1 95 ? -15.071 7.948 29.307 1.00 49.28 95 LEU A C 1
ATOM 766 O O . LEU A 1 95 ? -15.358 6.755 29.209 1.00 49.28 95 LEU A O 1
ATOM 770 N N . GLY A 1 96 ? -14.069 8.509 28.622 1.00 47.94 96 GLY A N 1
ATOM 771 C CA . GLY A 1 96 ? -13.361 8.001 27.434 1.00 47.94 96 GLY A CA 1
ATOM 772 C C . GLY A 1 96 ? -12.351 6.892 27.688 1.00 47.94 96 GLY A C 1
ATOM 773 O O . GLY A 1 96 ? -11.922 6.226 26.760 1.00 47.94 96 GLY A O 1
ATOM 774 N N . GLU A 1 97 ? -12.087 6.548 28.948 1.00 55.84 97 GLU A N 1
ATOM 775 C CA . GLU A 1 97 ? -11.290 5.359 29.286 1.00 55.84 97 GLU A CA 1
ATOM 776 C C . GLU A 1 97 ? -11.911 4.038 28.782 1.00 55.84 97 GLU A C 1
ATOM 778 O O . GLU A 1 97 ? -11.304 2.984 28.934 1.00 55.84 97 GLU A O 1
ATOM 783 N N . ARG A 1 98 ? -13.106 4.073 28.169 1.00 68.44 98 ARG A N 1
ATOM 784 C CA . ARG A 1 98 ? -13.884 2.898 27.764 1.00 68.44 98 ARG A CA 1
ATOM 785 C C . ARG A 1 98 ? -14.265 2.831 26.285 1.00 68.44 98 ARG A C 1
ATOM 787 O O . ARG A 1 98 ? -15.088 1.981 25.958 1.00 68.44 98 ARG A O 1
ATOM 794 N N . LEU A 1 99 ? -13.738 3.678 25.390 1.00 78.50 99 LEU A N 1
ATOM 795 C CA . LEU A 1 99 ? -14.066 3.581 23.953 1.00 78.50 99 LEU A CA 1
ATOM 796 C C . LEU A 1 99 ? -13.883 2.146 23.435 1.00 78.50 99 LEU A C 1
ATOM 798 O O . LEU A 1 99 ? -14.828 1.533 22.942 1.00 78.50 99 LEU A O 1
ATOM 802 N N . HIS A 1 100 ? -12.682 1.601 23.637 1.00 78.38 100 HIS A N 1
ATOM 803 C CA . HIS A 1 100 ? -12.350 0.229 23.273 1.00 78.38 100 HIS A CA 1
ATOM 804 C C . HIS A 1 100 ? -13.290 -0.776 23.955 1.00 78.38 100 HIS A C 1
ATOM 806 O O . HIS A 1 100 ? -13.802 -1.658 23.285 1.00 78.38 100 HIS A O 1
ATOM 812 N N . GLU A 1 101 ? -13.599 -0.623 25.251 1.00 78.62 101 GLU A N 1
ATOM 813 C CA . GLU A 1 101 ? -14.527 -1.524 25.955 1.00 78.62 101 GLU A CA 1
ATOM 814 C C . GLU A 1 101 ? -15.925 -1.515 25.328 1.00 78.62 101 GLU A C 1
ATOM 816 O O . GLU A 1 101 ? -16.580 -2.550 25.258 1.00 78.62 101 GLU A O 1
ATOM 821 N N . ARG A 1 102 ? -16.413 -0.355 24.879 1.00 83.06 102 ARG A N 1
ATOM 822 C CA . ARG A 1 102 ? -17.734 -0.238 24.248 1.00 83.06 102 ARG A CA 1
ATOM 823 C C . ARG A 1 102 ? -17.759 -0.886 22.876 1.00 83.06 102 ARG A C 1
ATOM 825 O O . ARG A 1 102 ? -18.692 -1.632 22.615 1.00 83.06 102 ARG A O 1
ATOM 832 N N . ILE A 1 103 ? -16.742 -0.643 22.050 1.00 83.88 103 ILE A N 1
ATOM 833 C CA . ILE A 1 103 ? -16.609 -1.295 20.740 1.00 83.88 103 ILE A CA 1
ATOM 834 C C . ILE A 1 103 ? -16.509 -2.810 20.929 1.00 83.88 103 ILE A C 1
ATOM 836 O O . ILE A 1 103 ? -17.288 -3.548 20.347 1.00 83.88 103 ILE A O 1
ATOM 840 N N . ILE A 1 104 ? -15.654 -3.275 21.841 1.00 81.31 104 ILE A N 1
ATOM 841 C CA . ILE A 1 104 ? -15.514 -4.700 22.168 1.00 81.31 104 ILE A CA 1
ATOM 842 C C . ILE A 1 104 ? -16.859 -5.327 22.575 1.00 81.31 104 ILE A C 1
ATOM 844 O O . ILE A 1 104 ? -17.191 -6.423 22.123 1.00 81.31 104 ILE A O 1
ATOM 848 N N . ASN A 1 105 ? -17.628 -4.645 23.431 1.00 80.88 105 ASN A N 1
ATOM 849 C CA . ASN A 1 105 ? -18.914 -5.142 23.925 1.00 80.88 105 ASN A CA 1
ATOM 850 C C . ASN A 1 105 ? -20.032 -5.100 22.875 1.00 80.88 105 ASN A C 1
ATOM 852 O O . ASN A 1 105 ? -20.955 -5.903 22.952 1.00 80.88 105 ASN A O 1
ATOM 856 N N . GLU A 1 106 ? -20.009 -4.136 21.956 1.00 85.19 106 GLU A N 1
ATOM 857 C CA . GLU A 1 106 ? -21.070 -3.952 20.959 1.00 85.19 106 GLU A CA 1
ATOM 858 C C . GLU A 1 106 ? -20.777 -4.672 19.635 1.00 85.19 106 GLU A C 1
ATOM 860 O O . GLU A 1 106 ? -21.720 -4.965 18.910 1.00 85.19 106 GLU A O 1
ATOM 865 N N . SER A 1 107 ? -19.519 -5.041 19.376 1.00 79.06 107 SER A N 1
ATOM 866 C CA . SER A 1 107 ? -19.094 -5.871 18.238 1.00 79.06 107 SER A CA 1
ATOM 867 C C . SER A 1 107 ? -19.005 -7.369 18.555 1.00 79.06 107 SER A C 1
ATOM 869 O O . SER A 1 107 ? -18.473 -8.138 17.758 1.00 79.06 107 SER A O 1
ATOM 871 N N . ASP A 1 108 ? -19.452 -7.791 19.744 1.00 72.00 108 ASP A N 1
ATOM 872 C CA . ASP A 1 108 ? -19.388 -9.177 20.229 1.00 72.00 108 ASP A CA 1
ATOM 873 C C . ASP A 1 108 ? -17.981 -9.817 20.174 1.00 72.00 108 ASP A C 1
ATOM 875 O O . ASP A 1 108 ? -17.834 -11.037 20.226 1.00 72.00 108 ASP A O 1
ATOM 879 N N . MET A 1 109 ? -16.916 -9.006 20.160 1.00 71.81 109 MET A N 1
ATOM 880 C CA . MET A 1 109 ? -15.524 -9.472 20.042 1.00 71.81 109 MET A CA 1
ATOM 881 C C . MET A 1 109 ? -15.107 -10.400 21.192 1.00 71.81 109 MET A C 1
ATOM 883 O O . MET A 1 109 ? -14.306 -11.305 20.997 1.00 71.81 109 MET A O 1
ATOM 887 N N . ILE A 1 110 ? -15.671 -10.220 22.393 1.00 61.16 110 ILE A N 1
ATOM 888 C CA . ILE A 1 110 ? -15.431 -11.126 23.534 1.00 61.16 110 ILE A CA 1
ATOM 889 C C . ILE A 1 110 ? -16.029 -12.515 23.279 1.00 61.16 110 ILE A C 1
ATOM 891 O O . ILE A 1 110 ? -15.463 -13.512 23.723 1.00 61.16 110 ILE A O 1
ATOM 895 N N . GLN A 1 111 ? -17.163 -12.595 22.573 1.00 62.41 111 GLN A N 1
ATOM 896 C CA . GLN A 1 111 ? -17.792 -13.876 22.241 1.00 62.41 111 GLN A CA 1
ATOM 897 C C . GLN A 1 111 ? -16.987 -14.641 21.182 1.00 62.41 111 GLN A C 1
ATOM 899 O O . GLN A 1 111 ? -17.040 -15.867 21.157 1.00 62.41 111 GLN A O 1
ATOM 904 N N . ARG A 1 112 ? -16.214 -13.922 20.353 1.00 66.81 112 ARG A N 1
ATOM 905 C CA . ARG A 1 112 ? -15.346 -14.483 19.306 1.00 66.81 112 ARG A CA 1
ATOM 906 C C . ARG A 1 112 ? -14.067 -15.151 19.843 1.00 66.81 112 ARG A C 1
ATOM 908 O O . ARG A 1 112 ? -13.394 -15.822 19.076 1.00 66.81 112 ARG A O 1
ATOM 915 N N . GLY A 1 113 ? -13.759 -15.032 21.139 1.00 63.09 113 GLY A N 1
ATOM 916 C CA . GLY A 1 113 ? -12.595 -15.677 21.767 1.00 63.09 113 GLY A CA 1
ATOM 917 C C . GLY A 1 113 ? -11.315 -14.828 21.760 1.00 63.09 113 GLY A C 1
ATOM 918 O O . GLY A 1 113 ? -11.269 -13.737 21.192 1.00 63.09 113 GLY A O 1
ATOM 919 N N . PHE A 1 114 ? -10.276 -15.309 22.454 1.00 66.94 114 PHE A N 1
ATOM 920 C CA . PHE A 1 114 ? -8.960 -14.663 22.555 1.00 66.94 114 PHE A CA 1
ATOM 921 C C . PHE A 1 114 ? -7.894 -15.608 22.008 1.00 66.94 114 PHE A C 1
ATOM 923 O O . PHE A 1 114 ? -7.245 -16.285 22.794 1.00 66.94 114 PHE A O 1
ATOM 930 N N . ASP A 1 115 ? -7.730 -15.647 20.688 1.00 73.31 115 ASP A N 1
ATOM 931 C CA . ASP A 1 115 ? -6.890 -16.624 19.981 1.00 73.31 115 ASP A CA 1
ATOM 932 C C . ASP A 1 115 ? -5.807 -15.917 19.142 1.00 73.31 115 ASP A C 1
ATOM 934 O O . ASP A 1 115 ? -5.602 -16.224 17.975 1.00 73.31 115 ASP A O 1
ATOM 938 N N . ASN A 1 116 ? -5.140 -14.914 19.730 1.00 75.88 116 ASN A N 1
ATOM 939 C CA . ASN A 1 116 ? -4.168 -14.036 19.051 1.00 75.88 116 ASN A CA 1
ATOM 940 C C . ASN A 1 116 ? -4.735 -13.246 17.854 1.00 75.88 116 ASN A C 1
ATOM 942 O O . ASN A 1 116 ? -3.993 -12.797 16.986 1.00 75.88 116 ASN A O 1
ATOM 946 N N . GLN A 1 117 ? -6.048 -13.008 17.836 1.00 85.50 117 GLN A N 1
ATOM 947 C CA . GLN A 1 117 ? -6.722 -12.305 16.750 1.00 85.50 117 GLN A CA 1
ATOM 948 C C . GLN A 1 117 ? -6.394 -10.806 16.748 1.00 85.50 117 GLN A C 1
ATOM 950 O O . GLN A 1 117 ? -6.472 -10.136 17.784 1.00 85.50 117 GLN A O 1
ATOM 955 N N . ILE A 1 118 ? -6.111 -10.251 15.571 1.00 89.81 118 ILE A N 1
ATOM 956 C CA . ILE A 1 118 ? -6.028 -8.802 15.353 1.00 89.81 118 ILE A CA 1
ATOM 957 C C . ILE A 1 118 ? -7.355 -8.320 14.767 1.00 89.81 118 ILE A C 1
ATOM 959 O O . ILE A 1 118 ? -7.847 -8.889 13.795 1.00 89.81 118 ILE A O 1
ATOM 963 N N . TYR A 1 119 ? -7.921 -7.274 15.363 1.00 91.62 119 TYR A N 1
ATOM 964 C CA . TYR A 1 119 ? -9.110 -6.577 14.886 1.00 91.62 119 TYR A CA 1
ATOM 965 C C . TYR A 1 119 ? -8.722 -5.170 14.447 1.00 91.62 119 TYR A C 1
ATOM 967 O O . TYR A 1 119 ? -8.259 -4.385 15.276 1.00 91.62 119 TYR A O 1
ATOM 975 N N . VAL A 1 120 ? -8.950 -4.832 13.181 1.00 95.31 120 VAL A N 1
ATOM 976 C CA . VAL A 1 120 ? -8.841 -3.462 12.668 1.00 95.31 120 VAL A CA 1
ATOM 977 C C . VAL A 1 120 ? -10.241 -2.882 12.536 1.00 95.31 120 VAL A C 1
ATOM 979 O O . VAL A 1 120 ? -11.066 -3.373 11.776 1.00 95.31 120 VAL A O 1
ATOM 982 N N . VAL A 1 121 ? -10.524 -1.836 13.307 1.00 94.88 121 VAL A N 1
ATOM 983 C CA . VAL A 1 121 ? -11.826 -1.177 13.367 1.00 94.88 121 VAL A CA 1
ATOM 984 C C . VAL A 1 121 ? -11.738 0.205 12.739 1.00 94.88 121 VAL A C 1
ATOM 986 O O . VAL A 1 121 ? -11.195 1.135 13.336 1.00 94.88 121 VAL A O 1
ATOM 989 N N . PHE A 1 122 ? -12.351 0.365 11.573 1.00 95.00 122 PHE A N 1
ATOM 990 C CA . PHE A 1 122 ? -12.646 1.669 10.997 1.00 95.00 122 PHE A CA 1
ATOM 991 C C . PHE A 1 122 ? -13.849 2.281 11.723 1.00 95.00 122 PHE A C 1
ATOM 993 O O . PHE A 1 122 ? -14.975 1.790 11.631 1.00 95.00 122 PHE A O 1
ATOM 1000 N N . PHE A 1 123 ? -13.610 3.336 12.501 1.00 93.00 123 PHE A N 1
ATOM 1001 C CA . PHE A 1 123 ? -14.621 3.967 13.344 1.00 93.00 123 PHE A CA 1
ATOM 1002 C C . PHE A 1 123 ? -15.335 5.097 12.594 1.00 93.00 123 PHE A C 1
ATOM 1004 O O . PHE A 1 123 ? -14.791 6.193 12.408 1.00 93.00 123 PHE A O 1
ATOM 1011 N N . GLY A 1 124 ? -16.561 4.800 12.159 1.00 92.31 124 GLY A N 1
ATOM 1012 C CA . GLY A 1 124 ? -17.345 5.625 11.249 1.00 92.31 124 GLY A CA 1
ATOM 1013 C C . GLY A 1 124 ? -17.648 7.023 11.787 1.00 92.31 124 GLY A C 1
ATOM 1014 O O . GLY A 1 124 ? -18.133 7.190 12.906 1.00 92.31 124 GLY A O 1
ATOM 1015 N N . GLY A 1 125 ? -17.385 8.036 10.960 1.00 85.88 125 GLY A N 1
ATOM 1016 C CA . GLY A 1 125 ? -17.756 9.434 11.206 1.00 85.88 125 GLY A CA 1
ATOM 1017 C C . GLY A 1 125 ? -16.894 10.163 12.239 1.00 85.88 125 GLY A C 1
ATOM 1018 O O . GLY A 1 125 ? -17.112 11.348 12.480 1.00 85.88 125 GLY A O 1
ATOM 1019 N N . SER A 1 126 ? -15.915 9.490 12.848 1.00 83.75 126 SER A N 1
ATOM 1020 C CA . SER A 1 126 ? -15.018 10.110 13.823 1.00 83.75 126 SER A CA 1
ATOM 1021 C C . SER A 1 126 ? -13.815 10.765 13.152 1.00 83.75 126 SER A C 1
ATOM 1023 O O . SER A 1 126 ? -13.211 10.164 12.272 1.00 83.75 126 SER A O 1
ATOM 1025 N N . GLU A 1 127 ? -13.410 11.951 13.608 1.00 80.62 127 GLU A N 1
ATOM 1026 C CA . GLU A 1 127 ? -12.189 12.649 13.151 1.00 80.62 127 GLU A CA 1
ATOM 1027 C C . GLU A 1 127 ? -10.975 12.397 14.065 1.00 80.62 127 GLU A C 1
ATOM 1029 O O . GLU A 1 127 ? -9.847 12.756 13.742 1.00 80.62 127 GLU A O 1
ATOM 1034 N N . HIS A 1 128 ? -11.195 11.802 15.238 1.00 74.19 128 HIS A N 1
ATOM 1035 C CA . HIS A 1 128 ? -10.150 11.491 16.215 1.00 74.19 128 HIS A CA 1
ATOM 1036 C C . HIS A 1 128 ? -10.599 10.369 17.154 1.00 74.19 128 HIS A C 1
ATOM 1038 O O . HIS A 1 128 ? -11.796 10.103 17.289 1.00 74.19 128 HIS A O 1
ATOM 1044 N N . ILE A 1 129 ? -9.670 9.772 17.888 1.00 67.12 129 ILE A N 1
ATOM 1045 C CA . ILE A 1 129 ? -9.949 8.764 18.911 1.00 67.12 129 ILE A CA 1
ATOM 1046 C C . ILE A 1 129 ? -9.483 9.311 20.261 1.00 67.12 129 ILE A C 1
ATOM 1048 O O . ILE A 1 129 ? -8.294 9.345 20.527 1.00 67.12 129 ILE A O 1
ATOM 1052 N N . ASP A 1 130 ? -10.392 9.818 21.101 1.00 62.72 130 ASP A N 1
ATOM 1053 C CA . ASP A 1 130 ? -10.068 10.350 22.443 1.00 62.72 130 ASP A CA 1
ATOM 1054 C C . ASP A 1 130 ? -8.866 11.332 22.493 1.00 62.72 130 ASP A C 1
ATOM 1056 O O . ASP A 1 130 ? -8.111 11.385 23.464 1.00 62.72 130 ASP A O 1
ATOM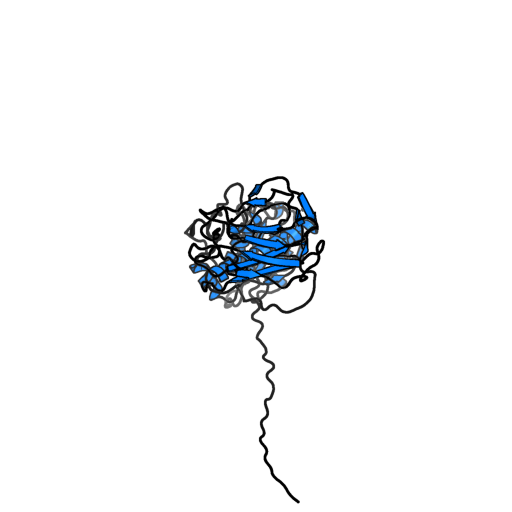 1060 N N . GLY A 1 131 ? -8.693 12.146 21.445 1.00 58.97 131 GLY A N 1
ATOM 1061 C CA . GLY A 1 131 ? -7.605 13.128 21.336 1.00 58.97 131 GLY A CA 1
ATOM 1062 C C . GLY A 1 131 ? -6.287 12.592 20.761 1.00 58.97 131 GLY A C 1
ATOM 1063 O O . GLY A 1 131 ? -5.332 13.362 20.658 1.00 58.97 131 GLY A O 1
ATOM 1064 N N . VAL A 1 132 ? -6.233 11.319 20.358 1.00 57.91 132 VAL A N 1
ATOM 1065 C CA . VAL A 1 132 ? -5.158 10.734 19.542 1.00 57.91 132 VAL A CA 1
ATOM 1066 C C . VAL A 1 132 ? -5.648 10.438 18.119 1.00 57.91 132 VAL A C 1
ATOM 1068 O O . VAL A 1 132 ? -6.852 10.344 17.868 1.00 57.91 132 VAL A O 1
ATOM 1071 N N . SER A 1 133 ? -4.716 10.344 17.167 1.00 68.00 133 SER A N 1
ATOM 1072 C CA . SER A 1 133 ? -5.036 10.140 15.746 1.00 68.00 133 SER A CA 1
ATOM 1073 C C . SER A 1 133 ? -5.543 8.727 15.445 1.00 68.00 133 SER A C 1
ATOM 1075 O O . SER A 1 133 ? -6.370 8.576 14.559 1.00 68.00 133 SER A O 1
ATOM 1077 N N . GLY A 1 134 ? -5.100 7.724 16.205 1.00 74.25 134 GLY A N 1
ATOM 1078 C CA . GLY A 1 134 ? -5.496 6.316 16.133 1.00 74.25 134 GLY A CA 1
ATOM 1079 C C . GLY A 1 134 ? -5.181 5.618 17.458 1.00 74.25 134 GLY A C 1
ATOM 1080 O O . GLY A 1 134 ? -4.620 6.237 18.368 1.00 74.25 134 GLY A O 1
ATOM 1081 N N . LEU A 1 135 ? -5.614 4.367 17.610 1.00 81.38 135 LEU A N 1
ATOM 1082 C CA . LEU A 1 135 ? -5.374 3.585 18.824 1.00 81.38 135 LEU A CA 1
ATOM 1083 C C . LEU A 1 135 ? -5.077 2.126 18.487 1.00 81.38 135 LEU A C 1
ATOM 1085 O O . LEU A 1 135 ? -5.947 1.441 17.964 1.00 81.38 135 LEU A O 1
ATOM 1089 N N . SER A 1 136 ? -3.934 1.617 18.933 1.00 83.75 136 SER A N 1
ATOM 1090 C CA . SER A 1 136 ? -3.645 0.184 18.992 1.00 83.75 136 SER A CA 1
ATOM 1091 C C . SER A 1 136 ? -3.521 -0.292 20.440 1.00 83.75 136 SER A C 1
ATOM 1093 O O . SER A 1 136 ? -2.862 0.340 21.274 1.00 83.75 136 SER A O 1
ATOM 1095 N N . ARG A 1 137 ? -4.205 -1.388 20.787 1.00 83.62 137 ARG A N 1
ATOM 1096 C CA . ARG A 1 137 ? -4.253 -1.909 22.158 1.00 83.62 137 ARG A CA 1
ATOM 1097 C C . ARG A 1 137 ? -4.314 -3.427 22.213 1.00 83.62 137 ARG A C 1
ATOM 1099 O O . ARG A 1 137 ? -5.231 -4.045 21.681 1.00 83.62 137 ARG A O 1
ATOM 1106 N N . THR A 1 138 ? -3.420 -4.013 22.998 1.00 83.00 138 THR A N 1
ATOM 1107 C CA . THR A 1 138 ? -3.465 -5.437 23.335 1.00 83.00 138 THR A CA 1
ATOM 1108 C C . THR A 1 138 ? -4.556 -5.729 24.373 1.00 83.00 138 THR A C 1
ATOM 1110 O O . THR A 1 138 ? -4.644 -5.086 25.425 1.00 83.00 138 THR A O 1
ATOM 1113 N N . LEU A 1 139 ? -5.388 -6.725 24.084 1.00 77.88 139 LEU A N 1
ATOM 1114 C CA . LEU A 1 139 ? -6.511 -7.206 24.878 1.00 77.88 139 LEU A CA 1
ATOM 1115 C C . LEU A 1 139 ? -6.191 -8.594 25.439 1.00 77.88 139 LEU A C 1
ATOM 1117 O O . LEU A 1 139 ? -6.363 -9.613 24.772 1.00 77.88 139 LEU A O 1
ATOM 1121 N N . CYS A 1 140 ? -5.754 -8.635 26.694 1.00 74.06 140 CYS A N 1
ATOM 1122 C CA . CYS A 1 140 ? -5.476 -9.884 27.398 1.00 74.06 140 CYS A CA 1
ATOM 1123 C C . CYS A 1 140 ? -6.537 -10.131 28.484 1.00 74.06 140 CYS A C 1
ATOM 1125 O O . CYS A 1 140 ? -6.714 -9.266 29.355 1.00 74.06 140 CYS A O 1
ATOM 1127 N N . PRO A 1 141 ? -7.202 -11.299 28.526 1.00 64.75 141 PRO A N 1
ATOM 1128 C CA . PRO A 1 141 ? -8.060 -11.644 29.649 1.00 64.75 141 PRO A CA 1
ATOM 1129 C C . PRO A 1 141 ? -7.191 -11.851 30.896 1.00 64.75 141 PRO A C 1
ATOM 1131 O O . PRO A 1 141 ? -6.405 -12.793 30.989 1.00 64.75 141 PRO A O 1
ATOM 1134 N N . LYS A 1 142 ? -7.314 -10.965 31.889 1.00 54.34 142 LYS A N 1
ATOM 1135 C CA . LYS A 1 142 ? -6.649 -11.133 33.188 1.00 54.34 142 LYS A CA 1
ATOM 1136 C C . LYS A 1 142 ? -7.629 -11.721 34.200 1.00 54.34 142 LYS A C 1
ATOM 1138 O O . LYS A 1 142 ? -8.228 -10.986 34.982 1.00 54.34 142 LYS A O 1
ATOM 1143 N N . ALA A 1 143 ? -7.779 -13.044 34.219 1.00 55.06 143 ALA A N 1
ATOM 1144 C CA . ALA A 1 143 ? -8.398 -13.714 35.361 1.00 55.06 143 ALA A CA 1
ATOM 1145 C C . ALA A 1 143 ? -7.370 -13.840 36.510 1.00 55.06 143 ALA A C 1
ATOM 1147 O O . ALA A 1 143 ? -6.209 -14.184 36.257 1.00 55.06 143 ALA A O 1
ATOM 1148 N N . PRO A 1 144 ? -7.739 -13.568 37.778 1.00 46.62 144 PRO A N 1
ATOM 1149 C CA . PRO A 1 144 ? -6.828 -13.727 38.909 1.00 46.62 144 PRO A CA 1
ATOM 1150 C C . PRO A 1 144 ? -6.285 -15.161 38.993 1.00 46.62 144 PRO A C 1
ATOM 1152 O O . PRO A 1 144 ? -7.052 -16.112 39.102 1.00 46.62 144 PRO A O 1
ATOM 1155 N N . GLY A 1 145 ? -4.960 -15.316 38.959 1.00 54.44 145 GLY A N 1
ATOM 1156 C CA . GLY A 1 145 ? -4.296 -16.615 39.121 1.00 54.44 145 GLY A CA 1
ATOM 1157 C C . GLY A 1 145 ? -4.172 -17.473 37.855 1.00 54.44 145 GLY A C 1
ATOM 1158 O O . GLY A 1 145 ? -3.604 -18.559 37.945 1.00 54.44 145 GLY A O 1
ATOM 1159 N N . GLN A 1 146 ? -4.635 -17.011 36.687 1.00 55.59 146 GLN A N 1
ATOM 1160 C CA . GLN A 1 146 ? -4.368 -17.683 35.410 1.00 55.59 146 GLN A CA 1
ATOM 1161 C C . GLN A 1 146 ? -3.120 -17.117 34.724 1.00 55.59 146 GLN A C 1
ATOM 1163 O O . GLN A 1 146 ? -2.841 -15.917 34.778 1.00 55.59 146 GLN A O 1
ATOM 1168 N N . LYS A 1 147 ? -2.363 -18.000 34.064 1.00 54.44 147 LYS A N 1
ATOM 1169 C CA . LYS A 1 147 ? -1.310 -17.605 33.125 1.00 54.44 147 LYS A CA 1
ATOM 1170 C C . LYS A 1 147 ? -2.002 -16.982 31.908 1.00 54.44 147 LYS A C 1
ATOM 1172 O O . LYS A 1 147 ? -2.960 -17.562 31.416 1.00 54.44 147 LYS A O 1
ATOM 1177 N N . ILE A 1 148 ? -1.557 -15.812 31.455 1.00 55.53 148 ILE A N 1
ATOM 1178 C CA . ILE A 1 148 ? -2.036 -15.220 30.196 1.00 55.53 148 ILE A CA 1
ATOM 1179 C C . ILE A 1 148 ? -1.525 -16.130 29.074 1.00 55.53 148 ILE A C 1
ATOM 1181 O O . ILE A 1 148 ? -0.315 -16.344 28.995 1.00 55.53 148 ILE A O 1
ATOM 1185 N N . ILE A 1 149 ? -2.431 -16.729 28.296 1.00 55.12 149 ILE A N 1
ATOM 1186 C CA . ILE A 1 149 ? -2.069 -17.709 27.254 1.00 55.12 149 ILE A CA 1
ATOM 1187 C C . ILE A 1 149 ? -2.192 -17.098 25.852 1.00 55.12 149 ILE A C 1
ATOM 1189 O O . ILE A 1 149 ? -1.319 -17.345 25.032 1.00 55.12 149 ILE A O 1
ATOM 1193 N N . TYR A 1 150 ? -3.186 -16.237 25.618 1.00 61.59 150 TYR A N 1
ATOM 1194 C CA . TYR A 1 150 ? -3.442 -15.597 24.326 1.00 61.59 150 TYR A CA 1
ATOM 1195 C C . TYR A 1 150 ? -4.016 -14.188 24.533 1.00 61.59 150 TYR A C 1
ATOM 1197 O O . TYR A 1 150 ? -4.755 -13.954 25.498 1.00 61.59 150 TYR A O 1
ATOM 1205 N N . CYS A 1 151 ? -3.663 -13.248 23.656 1.00 73.44 151 CYS A N 1
ATOM 1206 C CA . CYS A 1 151 ? -4.163 -11.873 23.688 1.00 73.44 151 CYS A CA 1
ATOM 1207 C C . CYS A 1 151 ? -4.558 -11.434 22.284 1.00 73.44 151 CYS A C 1
ATOM 1209 O O . CYS A 1 151 ? -3.790 -11.628 21.352 1.00 73.44 151 CYS A O 1
ATOM 1211 N N . ASN A 1 152 ? -5.703 -10.776 22.147 1.00 82.06 152 ASN A N 1
ATOM 1212 C CA . ASN A 1 152 ? -6.070 -10.145 20.882 1.00 82.06 152 ASN A CA 1
ATOM 1213 C C . ASN A 1 152 ? -5.418 -8.762 20.781 1.00 82.06 152 ASN A C 1
ATOM 1215 O O . ASN A 1 152 ? -5.064 -8.170 21.802 1.00 82.06 152 ASN A O 1
ATOM 1219 N N . ASN A 1 153 ? -5.329 -8.200 19.582 1.00 87.50 153 ASN A N 1
ATOM 1220 C CA . ASN A 1 153 ? -5.005 -6.788 19.390 1.00 87.50 153 ASN A CA 1
ATOM 1221 C C . ASN A 1 153 ? -6.195 -6.071 18.762 1.00 87.50 153 ASN A C 1
ATOM 1223 O O . ASN A 1 153 ? -6.850 -6.598 17.870 1.00 87.50 153 ASN A O 1
ATOM 1227 N N . LEU A 1 154 ? -6.487 -4.873 19.254 1.00 89.44 154 LEU A N 1
ATOM 1228 C CA . LEU A 1 154 ? -7.525 -4.003 18.726 1.00 89.44 154 LEU A CA 1
ATOM 1229 C C . LEU A 1 154 ? -6.879 -2.727 18.208 1.00 89.44 154 LEU A C 1
ATOM 1231 O O . LEU A 1 154 ? -6.299 -1.969 18.984 1.00 89.44 154 LEU A O 1
ATOM 1235 N N . VAL A 1 155 ? -7.029 -2.499 16.913 1.00 92.19 155 VAL A N 1
ATOM 1236 C CA . VAL A 1 155 ? -6.639 -1.292 16.197 1.00 92.19 155 VAL A CA 1
ATOM 1237 C C . VAL A 1 155 ? -7.909 -0.510 15.879 1.00 92.19 155 VAL A C 1
ATOM 1239 O O . VAL A 1 155 ? -8.866 -1.077 15.365 1.00 92.19 155 VAL A O 1
ATOM 1242 N N . ILE A 1 156 ? -7.951 0.779 16.203 1.00 91.06 156 ILE A N 1
ATOM 1243 C CA . ILE A 1 156 ? -9.083 1.668 15.930 1.00 91.06 156 ILE A CA 1
ATOM 1244 C C . ILE A 1 156 ? -8.581 2.856 15.117 1.00 91.06 156 ILE A C 1
ATOM 1246 O O . ILE A 1 156 ? -7.746 3.633 15.588 1.00 91.06 156 ILE A O 1
ATOM 1250 N N . ILE A 1 157 ? -9.130 3.008 13.915 1.00 92.19 157 ILE A N 1
ATOM 1251 C CA . ILE A 1 157 ? -8.758 4.033 12.941 1.00 92.19 157 ILE A CA 1
ATOM 1252 C C . ILE A 1 157 ? -9.998 4.897 12.663 1.00 92.19 157 ILE A C 1
ATOM 1254 O O . ILE A 1 157 ? -11.017 4.369 12.218 1.00 92.19 157 ILE A O 1
ATOM 1258 N N . PRO A 1 158 ? -9.972 6.214 12.930 1.00 90.12 158 PRO A N 1
ATOM 1259 C CA . PRO A 1 158 ? -11.081 7.099 12.580 1.00 90.12 158 PRO A CA 1
ATOM 1260 C C . PRO A 1 158 ? -11.231 7.210 11.054 1.00 90.12 158 PRO A C 1
ATOM 1262 O O . PRO A 1 158 ? -10.238 7.347 10.346 1.00 90.12 158 PRO A O 1
ATOM 1265 N N . THR A 1 159 ? -12.460 7.198 10.526 1.00 90.06 159 THR A N 1
ATOM 1266 C CA . THR A 1 159 ? -12.676 7.353 9.070 1.00 90.06 159 THR A CA 1
ATOM 1267 C C . THR A 1 159 ? -12.702 8.814 8.612 1.00 90.06 159 THR A C 1
ATOM 1269 O O . THR A 1 159 ? -12.460 9.108 7.447 1.00 90.06 159 THR A O 1
ATOM 1272 N N . GLY A 1 160 ? -12.937 9.763 9.524 1.00 85.69 160 GLY A N 1
ATOM 1273 C CA . GLY A 1 160 ? -12.970 11.207 9.262 1.00 85.69 160 GLY A CA 1
ATOM 1274 C C . GLY A 1 160 ? -11.594 11.854 9.067 1.00 85.69 160 GLY A C 1
ATOM 1275 O O . GLY A 1 160 ? -11.476 13.076 9.131 1.00 85.69 160 GLY A O 1
ATOM 1276 N N . VAL A 1 161 ? -10.542 11.062 8.834 1.00 80.88 161 VAL A N 1
ATOM 1277 C CA . VAL A 1 161 ? -9.172 11.540 8.582 1.00 80.88 161 VAL A CA 1
ATOM 1278 C C . VAL A 1 161 ? -8.602 11.029 7.250 1.00 80.88 161 VAL A C 1
ATOM 1280 O O . VAL A 1 161 ? -7.452 10.589 7.212 1.00 80.88 161 VAL A O 1
ATOM 1283 N N . PRO A 1 162 ? -9.336 11.139 6.122 1.00 76.75 162 PRO A N 1
ATOM 1284 C CA . PRO A 1 162 ? -8.970 10.506 4.842 1.00 76.75 162 PRO A CA 1
ATOM 1285 C C . PRO A 1 162 ? -7.571 10.894 4.351 1.00 76.75 162 PRO A C 1
ATOM 1287 O O . PRO A 1 162 ? -6.900 10.151 3.654 1.00 76.75 162 PRO A O 1
ATOM 1290 N N . ARG A 1 163 ? -7.103 12.068 4.770 1.00 76.75 163 ARG A N 1
ATOM 1291 C CA . ARG A 1 163 ? -5.769 12.580 4.492 1.00 76.75 163 ARG A CA 1
ATOM 1292 C C . ARG A 1 163 ? -4.647 11.699 5.046 1.00 76.75 163 ARG A C 1
ATOM 1294 O O . ARG A 1 163 ? -3.691 11.456 4.331 1.00 76.75 163 ARG A O 1
ATOM 1301 N N . ILE A 1 164 ? -4.746 11.268 6.302 1.00 79.81 164 ILE A N 1
ATOM 1302 C CA . ILE A 1 164 ? -3.675 10.542 7.008 1.00 79.81 164 ILE A CA 1
ATOM 1303 C C . ILE A 1 164 ? -4.013 9.067 7.225 1.00 79.81 164 ILE A C 1
ATOM 1305 O O . ILE A 1 164 ? -3.224 8.370 7.855 1.00 79.81 164 ILE A O 1
ATOM 1309 N N . ILE A 1 165 ? -5.179 8.604 6.763 1.00 86.19 165 ILE A N 1
ATOM 1310 C CA . ILE A 1 165 ? -5.714 7.283 7.108 1.00 86.19 165 ILE A CA 1
ATOM 1311 C C . ILE A 1 165 ? -4.752 6.156 6.732 1.00 86.19 165 ILE A C 1
ATOM 1313 O O . ILE A 1 165 ? -4.569 5.239 7.521 1.00 86.19 165 ILE A O 1
ATOM 1317 N N . LEU A 1 166 ? -4.072 6.284 5.592 1.00 88.44 166 LEU A N 1
ATOM 1318 C CA . LEU A 1 166 ? -3.157 5.280 5.069 1.00 88.44 166 LEU A CA 1
ATOM 1319 C C . LEU A 1 166 ? -1.890 5.106 5.939 1.00 88.44 166 LEU A C 1
ATOM 1321 O O . LEU A 1 166 ? -1.695 4.027 6.502 1.00 88.44 166 LEU A O 1
ATOM 1325 N N . PRO A 1 167 ? -1.053 6.142 6.165 1.00 88.06 167 PRO A N 1
ATOM 1326 C CA . PRO A 1 167 ? 0.110 5.997 7.041 1.00 88.06 167 PRO A CA 1
ATOM 1327 C C . PRO A 1 167 ? -0.267 5.808 8.519 1.00 88.06 167 PRO A C 1
ATOM 1329 O O . PRO A 1 167 ? 0.505 5.220 9.274 1.00 88.06 167 PRO A O 1
ATOM 1332 N N . LEU A 1 168 ? -1.452 6.261 8.942 1.00 88.12 168 LEU A N 1
ATOM 1333 C CA . LEU A 1 168 ? -1.984 5.966 10.271 1.00 88.12 168 LEU A CA 1
ATOM 1334 C C . LEU A 1 168 ? -2.330 4.479 10.422 1.00 88.12 168 LEU A C 1
ATOM 1336 O O . LEU A 1 168 ? -1.963 3.876 11.425 1.00 88.12 168 LEU A O 1
ATOM 1340 N N . ALA A 1 169 ? -3.001 3.881 9.436 1.00 92.62 169 ALA A N 1
ATOM 1341 C CA . ALA A 1 169 ? -3.337 2.462 9.445 1.00 92.62 169 ALA A CA 1
ATOM 1342 C C . ALA A 1 169 ? -2.070 1.603 9.539 1.00 92.62 169 ALA A C 1
ATOM 1344 O O . ALA A 1 169 ? -1.981 0.753 10.424 1.00 92.62 169 ALA A O 1
ATOM 1345 N N . ALA A 1 170 ? -1.053 1.897 8.721 1.00 93.31 170 ALA A N 1
ATOM 1346 C CA . ALA A 1 170 ? 0.240 1.214 8.785 1.0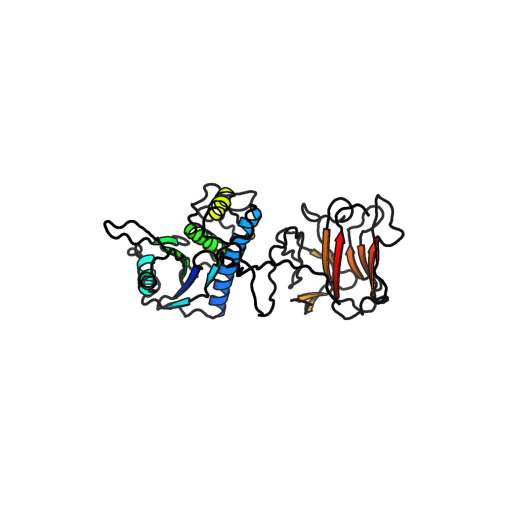0 93.31 170 ALA A CA 1
ATOM 1347 C C . ALA A 1 170 ? 0.909 1.332 10.168 1.00 93.31 170 ALA A C 1
ATOM 1349 O O . ALA A 1 170 ? 1.409 0.340 10.700 1.00 93.31 170 ALA A O 1
ATOM 1350 N N . HIS A 1 171 ? 0.879 2.522 10.777 1.00 92.56 171 HIS A N 1
ATOM 1351 C CA . HIS A 1 171 ? 1.434 2.767 12.111 1.00 92.56 171 HIS A CA 1
ATOM 1352 C C . HIS A 1 171 ? 0.735 1.939 13.202 1.00 92.56 171 HIS A C 1
ATOM 1354 O O . HIS A 1 171 ? 1.386 1.243 13.983 1.00 92.56 171 HIS A O 1
ATOM 1360 N N . GLU A 1 172 ? -0.598 1.990 13.255 1.00 92.06 172 GLU A N 1
ATOM 1361 C CA . GLU A 1 172 ? -1.370 1.321 14.308 1.00 92.06 172 GLU A CA 1
ATOM 1362 C C . GLU A 1 172 ? -1.387 -0.208 14.142 1.00 92.06 172 GLU A C 1
ATOM 1364 O O . GLU A 1 172 ? -1.358 -0.947 15.134 1.00 92.06 172 GLU A O 1
ATOM 1369 N N . ILE A 1 173 ? -1.369 -0.699 12.899 1.00 94.62 173 ILE A N 1
ATOM 1370 C CA . ILE A 1 173 ? -1.184 -2.123 12.594 1.00 94.62 173 ILE A CA 1
ATOM 1371 C C . ILE A 1 173 ? 0.228 -2.574 12.994 1.00 94.62 173 ILE A C 1
ATOM 1373 O O . ILE A 1 173 ? 0.380 -3.631 13.605 1.00 94.62 173 ILE A O 1
ATOM 1377 N N . GLY A 1 174 ? 1.256 -1.743 12.788 1.00 91.94 174 GLY A N 1
ATOM 1378 C CA . GLY A 1 174 ? 2.606 -2.006 13.296 1.00 91.94 174 GLY A CA 1
ATOM 1379 C C . GLY A 1 174 ? 2.631 -2.257 14.808 1.00 91.94 174 GLY A C 1
ATOM 1380 O O . GLY A 1 174 ? 3.264 -3.206 15.274 1.00 91.94 174 GLY A O 1
ATOM 1381 N N . HIS A 1 175 ? 1.876 -1.479 15.588 1.00 89.31 175 HIS A N 1
ATOM 1382 C CA . HIS A 1 175 ? 1.704 -1.735 17.021 1.00 89.31 175 HIS A CA 1
ATOM 1383 C C . HIS A 1 175 ? 1.011 -3.068 17.329 1.00 89.31 175 HIS A C 1
ATOM 1385 O O . HIS A 1 175 ? 1.394 -3.731 18.296 1.00 89.31 175 HIS A O 1
ATOM 1391 N N . ALA A 1 176 ? 0.032 -3.492 16.522 1.00 90.56 176 ALA A N 1
ATOM 1392 C CA . ALA A 1 176 ? -0.605 -4.801 16.684 1.00 90.56 176 ALA A CA 1
ATOM 1393 C C . ALA A 1 176 ? 0.384 -5.954 16.441 1.00 90.56 176 ALA A C 1
ATOM 1395 O O . ALA A 1 176 ? 0.302 -6.985 17.108 1.00 90.56 176 ALA A O 1
ATOM 1396 N N . PHE A 1 177 ? 1.387 -5.734 15.588 1.00 90.56 177 PHE A N 1
ATOM 1397 C CA . PHE A 1 177 ? 2.543 -6.617 15.406 1.00 90.56 177 PHE A CA 1
ATOM 1398 C C . PHE A 1 177 ? 3.679 -6.370 16.404 1.00 90.56 177 PHE A C 1
ATOM 1400 O O . PHE A 1 177 ? 4.820 -6.764 16.181 1.00 90.56 177 PHE A O 1
ATOM 1407 N N . SER A 1 178 ? 3.379 -5.742 17.543 1.00 88.06 178 SER A N 1
ATOM 1408 C CA . SER A 1 178 ? 4.318 -5.490 18.643 1.00 88.06 178 SER A CA 1
ATOM 1409 C C . SER A 1 178 ? 5.486 -4.552 18.314 1.00 88.06 178 SER A C 1
ATOM 1411 O O . SER A 1 178 ? 6.457 -4.491 19.076 1.00 88.06 178 SER A O 1
ATOM 1413 N N . LEU A 1 179 ? 5.399 -3.765 17.239 1.00 89.31 179 LEU A N 1
ATOM 1414 C CA . LEU A 1 179 ? 6.371 -2.707 16.987 1.00 89.31 179 LEU A CA 1
ATOM 1415 C C . LEU A 1 179 ? 6.186 -1.563 17.985 1.00 89.31 179 LEU A C 1
ATOM 1417 O O . LEU A 1 179 ? 5.076 -1.122 18.280 1.00 89.31 179 LEU A O 1
ATOM 1421 N N . GLY A 1 180 ? 7.298 -1.065 18.519 1.00 85.12 180 GLY A N 1
ATOM 1422 C CA . GLY A 1 180 ? 7.315 0.119 19.374 1.00 85.12 180 GLY A CA 1
ATOM 1423 C C . GLY A 1 180 ? 7.554 1.389 18.565 1.00 85.12 180 GLY A C 1
ATOM 1424 O O . GLY A 1 180 ? 8.034 1.332 17.437 1.00 85.12 180 GLY A O 1
ATOM 1425 N N . HIS A 1 181 ? 7.296 2.551 19.168 1.00 88.25 181 HIS A N 1
ATOM 1426 C CA . HIS A 1 181 ? 7.649 3.814 18.525 1.00 88.25 181 HIS A CA 1
ATOM 1427 C C . HIS A 1 181 ? 9.152 3.904 18.230 1.00 88.25 181 HIS A C 1
ATOM 1429 O O . HIS A 1 181 ? 9.998 3.654 19.098 1.00 88.25 181 HIS A O 1
ATOM 1435 N N . SER A 1 182 ? 9.478 4.354 17.023 1.00 84.50 182 SER A N 1
ATOM 1436 C CA . SER A 1 182 ? 10.839 4.686 16.633 1.00 84.50 182 SER A CA 1
ATOM 1437 C C . SER A 1 182 ? 11.255 6.030 17.224 1.00 84.50 182 SER A C 1
ATOM 1439 O O . SER A 1 182 ? 10.517 7.015 17.202 1.00 84.50 182 SER A O 1
ATOM 1441 N N . VAL A 1 183 ? 12.488 6.094 17.726 1.00 79.69 183 VAL A N 1
ATOM 1442 C CA . VAL A 1 183 ? 13.119 7.356 18.151 1.00 79.69 183 VAL A CA 1
ATOM 1443 C C . VAL A 1 183 ? 13.717 8.126 16.972 1.00 79.69 183 VAL A C 1
ATOM 1445 O O . VAL A 1 183 ? 14.086 9.293 17.116 1.00 79.69 183 VAL A O 1
ATOM 1448 N N . LYS A 1 184 ? 13.848 7.484 15.803 1.00 76.81 184 LYS A N 1
ATOM 1449 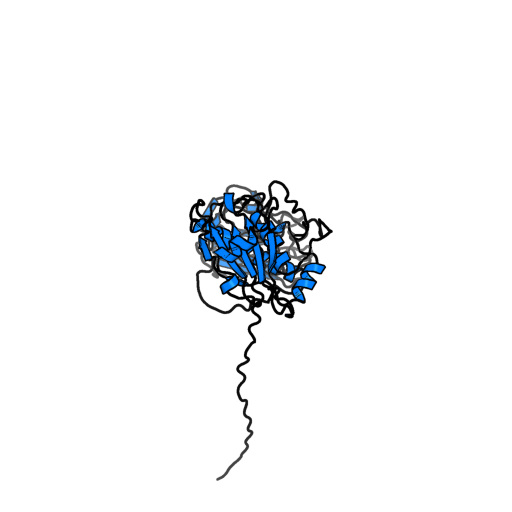C CA . LYS A 1 184 ? 14.485 8.056 14.620 1.00 76.81 184 LYS A CA 1
ATOM 1450 C C . LYS A 1 184 ? 13.415 8.441 13.610 1.00 76.81 184 LYS A C 1
ATOM 1452 O O . LYS A 1 184 ? 12.798 7.588 12.998 1.00 76.81 184 LYS A O 1
ATOM 1457 N N . ARG A 1 185 ? 13.251 9.745 13.387 1.00 78.88 185 ARG A N 1
ATOM 1458 C CA . ARG A 1 185 ? 12.249 10.254 12.443 1.00 78.88 185 ARG A CA 1
ATOM 1459 C C . ARG A 1 185 ? 12.509 9.859 10.993 1.00 78.88 185 ARG A C 1
ATOM 1461 O O . ARG A 1 185 ? 11.562 9.581 10.274 1.00 78.88 185 ARG A O 1
ATOM 1468 N N . LEU A 1 186 ? 13.764 9.940 10.548 1.00 77.56 186 LEU A N 1
ATOM 1469 C CA . LEU A 1 186 ? 14.125 9.775 9.140 1.00 77.56 186 LEU A CA 1
ATOM 1470 C C . LEU A 1 186 ? 15.106 8.624 8.944 1.00 77.56 186 LEU A C 1
ATOM 1472 O O . LEU A 1 186 ? 16.135 8.549 9.623 1.00 77.56 186 LEU A O 1
ATOM 1476 N N . ILE A 1 187 ? 14.842 7.781 7.954 1.00 70.88 187 ILE A N 1
ATOM 1477 C CA . ILE A 1 187 ? 15.724 6.712 7.497 1.00 70.88 187 ILE A CA 1
ATOM 1478 C C . ILE A 1 187 ? 15.952 6.932 6.007 1.00 70.88 187 ILE A C 1
ATOM 1480 O O . ILE A 1 187 ? 15.044 6.767 5.204 1.00 70.88 187 ILE A O 1
ATOM 1484 N N . VAL A 1 188 ? 17.173 7.354 5.656 1.00 72.75 188 VAL A N 1
ATOM 1485 C CA . VAL A 1 188 ? 17.576 7.616 4.261 1.00 72.75 188 VAL A CA 1
ATOM 1486 C C . VAL A 1 188 ? 16.571 8.546 3.550 1.00 72.75 188 VAL A C 1
ATOM 1488 O O . VAL A 1 188 ? 16.087 8.272 2.464 1.00 72.75 188 VAL A O 1
ATOM 1491 N N . GLY A 1 189 ? 16.198 9.648 4.210 1.00 72.69 189 GLY A N 1
ATOM 1492 C CA . GLY A 1 189 ? 15.297 10.663 3.645 1.00 72.69 189 GLY A CA 1
ATOM 1493 C C . GLY A 1 189 ? 13.794 10.377 3.762 1.00 72.69 189 GLY A C 1
ATOM 1494 O O . GLY A 1 189 ? 13.026 11.336 3.706 1.00 72.69 189 GLY A O 1
ATOM 1495 N N . LYS A 1 190 ? 13.381 9.128 4.016 1.00 81.25 190 LYS A N 1
ATOM 1496 C CA . LYS A 1 190 ? 11.979 8.731 4.250 1.00 81.25 190 LYS A CA 1
ATOM 1497 C C . LYS A 1 190 ? 11.618 8.733 5.738 1.00 81.25 190 LYS A C 1
ATOM 1499 O O . LYS A 1 190 ? 12.508 8.642 6.588 1.00 81.25 190 LYS A O 1
ATOM 1504 N N . VAL A 1 191 ? 10.336 8.880 6.065 1.00 82.94 191 VAL A N 1
ATOM 1505 C CA . VAL A 1 191 ? 9.827 8.901 7.445 1.00 82.94 191 VAL A CA 1
ATOM 1506 C C . VAL A 1 191 ? 9.710 7.476 7.974 1.00 82.94 191 VAL A C 1
ATOM 1508 O O . VAL A 1 191 ? 9.142 6.612 7.324 1.00 82.94 191 VAL A O 1
ATOM 1511 N N . ASP A 1 192 ? 10.240 7.215 9.163 1.00 86.94 192 ASP A N 1
ATOM 1512 C CA . ASP A 1 192 ? 10.002 5.932 9.825 1.00 86.94 192 ASP A CA 1
ATOM 1513 C C . ASP A 1 192 ? 8.512 5.823 10.185 1.00 86.94 192 ASP A C 1
ATOM 1515 O O . ASP A 1 192 ? 7.988 6.685 10.896 1.00 86.94 192 ASP A O 1
ATOM 1519 N N . VAL A 1 193 ? 7.824 4.797 9.680 1.00 90.31 193 VAL A N 1
ATOM 1520 C CA . VAL A 1 193 ? 6.378 4.617 9.884 1.00 90.31 193 VAL A CA 1
ATOM 1521 C C . VAL A 1 193 ? 6.028 4.463 11.356 1.00 90.31 193 VAL A C 1
ATOM 1523 O O . VAL A 1 193 ? 4.962 4.906 11.760 1.00 90.31 193 VAL A O 1
ATOM 1526 N N . MET A 1 194 ? 6.945 3.960 12.188 1.00 90.94 194 MET A N 1
ATOM 1527 C CA . MET A 1 194 ? 6.746 3.846 13.631 1.00 90.94 194 MET A CA 1
ATOM 1528 C C . MET A 1 194 ? 7.164 5.112 14.395 1.00 90.94 194 MET A C 1
ATOM 1530 O O . MET A 1 194 ? 7.134 5.130 15.627 1.00 90.94 194 MET A O 1
ATOM 1534 N N . TYR A 1 195 ? 7.566 6.198 13.728 1.00 84.81 195 TYR A N 1
ATOM 1535 C CA . TYR A 1 195 ? 7.887 7.457 14.401 1.00 84.81 195 TYR A CA 1
ATOM 1536 C C . TYR A 1 195 ? 6.627 8.185 14.888 1.00 84.81 195 TYR A C 1
ATOM 1538 O O . TYR A 1 195 ? 5.700 8.436 14.121 1.00 84.81 195 TYR A O 1
ATOM 1546 N N . SER A 1 196 ? 6.634 8.608 16.155 1.00 79.75 196 SER A N 1
ATOM 1547 C CA . SER A 1 196 ? 5.535 9.356 16.772 1.00 79.75 196 SER A CA 1
ATOM 1548 C C . SER A 1 196 ? 6.016 10.701 17.351 1.00 79.75 196 SER A C 1
ATOM 1550 O O . SER A 1 196 ? 7.060 10.742 18.012 1.00 79.75 196 SER A O 1
ATOM 1552 N N . PRO A 1 197 ? 5.290 11.817 17.127 1.00 73.06 197 PRO A N 1
ATOM 1553 C CA . PRO A 1 197 ? 4.027 11.881 16.393 1.00 73.06 197 PRO A CA 1
ATOM 1554 C C . PRO A 1 197 ? 4.245 11.729 14.883 1.00 73.06 197 PRO A C 1
ATOM 1556 O O . PRO A 1 197 ? 5.288 12.128 14.352 1.00 73.06 197 PRO A O 1
ATOM 1559 N N . LEU A 1 198 ? 3.246 11.162 14.204 1.00 67.00 198 LEU A N 1
ATOM 1560 C CA . LEU A 1 198 ? 3.256 10.954 12.759 1.00 67.00 198 LEU A CA 1
ATOM 1561 C C . LEU A 1 198 ? 3.293 12.327 12.060 1.00 67.00 198 LEU A C 1
ATOM 1563 O O . LEU A 1 198 ? 2.297 13.046 11.996 1.00 67.00 198 LEU A O 1
ATOM 1567 N N . HIS A 1 199 ? 4.473 12.750 11.604 1.00 61.16 199 HIS A N 1
ATOM 1568 C CA . HIS A 1 199 ? 4.645 14.044 10.942 1.00 61.16 199 HIS A CA 1
ATOM 1569 C C . HIS A 1 199 ? 4.480 13.877 9.442 1.00 61.16 199 HIS A C 1
ATOM 1571 O O . HIS A 1 199 ? 5.463 13.652 8.734 1.00 61.16 199 HIS A O 1
ATOM 1577 N N . VAL A 1 200 ? 3.255 14.047 8.964 1.00 56.00 200 VAL A N 1
ATOM 1578 C CA . VAL A 1 200 ? 2.986 14.018 7.530 1.00 56.00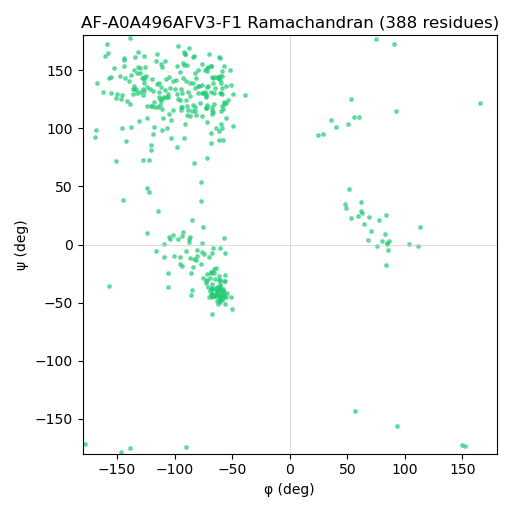 200 VAL A CA 1
ATOM 1579 C C . VAL A 1 200 ? 3.150 15.418 6.942 1.00 56.00 200 VAL A C 1
ATOM 1581 O O . VAL A 1 200 ? 2.692 16.410 7.520 1.00 56.00 200 VAL A O 1
ATOM 1584 N N . LYS A 1 201 ? 3.895 15.537 5.837 1.00 48.28 201 LYS A N 1
ATOM 1585 C CA . LYS A 1 201 ? 4.074 16.827 5.158 1.00 48.28 201 LYS A CA 1
ATOM 1586 C C . LYS A 1 201 ? 2.726 17.269 4.569 1.00 48.28 201 LYS A C 1
ATOM 1588 O O . LYS A 1 201 ? 1.982 16.432 4.064 1.00 48.28 201 LYS A O 1
ATOM 1593 N N . PRO A 1 202 ? 2.399 18.573 4.570 1.00 42.69 202 PRO A N 1
ATOM 1594 C CA . PRO A 1 202 ? 1.241 19.058 3.830 1.00 42.69 202 PRO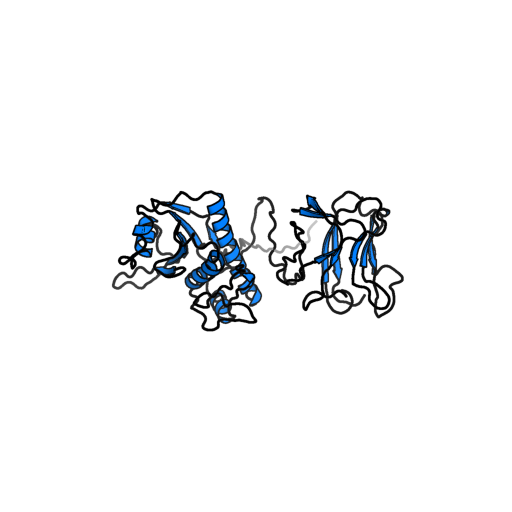 A CA 1
ATOM 1595 C C . PRO A 1 202 ? 1.406 18.737 2.335 1.00 42.69 202 PRO A C 1
ATOM 1597 O O . PRO A 1 202 ? 2.303 19.283 1.698 1.00 42.69 202 PRO A O 1
ATOM 1600 N N . GLY A 1 203 ? 0.546 17.873 1.787 1.00 48.06 203 GLY A N 1
ATOM 1601 C CA . GLY A 1 203 ? 0.410 17.670 0.339 1.00 48.06 203 GLY A CA 1
ATOM 1602 C C . GLY A 1 203 ? 0.872 16.333 -0.257 1.00 48.06 203 GLY A C 1
ATOM 1603 O O . GLY A 1 203 ? 0.693 16.178 -1.455 1.00 48.06 203 GLY A O 1
ATOM 1604 N N . VAL A 1 204 ? 1.404 15.376 0.513 1.00 42.84 204 VAL A N 1
ATOM 1605 C CA . VAL A 1 204 ? 1.736 14.010 0.031 1.00 42.84 204 VAL A CA 1
ATOM 1606 C C . VAL A 1 204 ? 1.506 13.017 1.169 1.00 42.84 204 VAL A C 1
ATOM 1608 O O . VAL A 1 204 ? 2.049 13.259 2.246 1.00 42.84 204 VAL A O 1
ATOM 1611 N N . MET A 1 205 ? 0.693 11.964 0.973 1.00 57.19 205 MET A N 1
ATOM 1612 C CA . MET A 1 205 ? 0.425 10.915 1.988 1.00 57.19 205 MET A CA 1
ATOM 1613 C C . MET A 1 205 ? 0.241 9.512 1.391 1.00 57.19 205 MET A C 1
ATOM 1615 O O . MET A 1 205 ? -0.598 8.746 1.856 1.00 57.19 205 MET A O 1
ATOM 1619 N N . THR A 1 206 ? 1.027 9.177 0.371 1.00 72.19 206 THR A N 1
ATOM 1620 C CA . THR A 1 206 ? 1.230 7.782 -0.037 1.00 72.19 206 THR A CA 1
ATOM 1621 C C . THR A 1 206 ? 2.187 7.105 0.956 1.00 72.19 206 THR A C 1
ATOM 1623 O O . THR A 1 206 ? 2.984 7.774 1.626 1.00 72.19 206 THR A O 1
ATOM 1626 N N . LEU A 1 207 ? 2.129 5.776 1.084 1.00 80.56 207 LEU A N 1
ATOM 1627 C CA . LE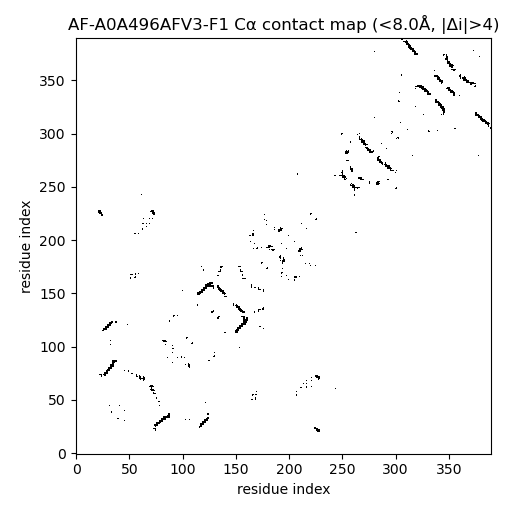U A 1 207 ? 3.080 5.026 1.924 1.00 80.56 207 LEU A CA 1
ATOM 1628 C C . LEU A 1 207 ? 4.519 5.056 1.374 1.00 80.56 207 LEU A C 1
ATOM 1630 O O . LEU A 1 207 ? 5.454 4.676 2.070 1.00 80.56 207 LEU A O 1
ATOM 1634 N N . GLU A 1 208 ? 4.725 5.590 0.170 1.00 76.06 208 GLU A N 1
ATOM 1635 C CA . GLU A 1 208 ? 6.025 5.721 -0.495 1.00 76.06 208 GLU A CA 1
ATOM 1636 C C . GLU A 1 208 ? 7.019 6.596 0.285 1.00 76.06 208 GLU A C 1
ATOM 1638 O O . GLU A 1 208 ? 8.230 6.366 0.225 1.00 76.06 208 GLU A O 1
ATOM 1643 N N . ASP A 1 209 ? 6.523 7.583 1.036 1.00 80.44 209 ASP A N 1
ATOM 1644 C CA . ASP A 1 209 ? 7.326 8.461 1.896 1.00 80.44 209 ASP A CA 1
ATOM 1645 C C . ASP A 1 209 ? 7.690 7.811 3.245 1.00 80.44 209 ASP A C 1
ATOM 1647 O O . ASP A 1 209 ? 8.442 8.401 4.034 1.00 80.44 209 ASP A O 1
ATOM 1651 N N . PHE A 1 210 ? 7.175 6.609 3.517 1.00 86.38 210 PHE A N 1
ATOM 1652 C CA . PHE A 1 210 ? 7.327 5.890 4.776 1.00 86.38 210 PHE A CA 1
ATOM 1653 C C . PHE A 1 210 ? 8.187 4.637 4.633 1.00 86.38 210 PHE A C 1
ATOM 1655 O O . PHE A 1 210 ? 8.353 4.093 3.545 1.00 86.38 210 PHE A O 1
ATOM 1662 N N . VAL A 1 211 ? 8.790 4.209 5.744 1.00 88.25 211 VAL A N 1
ATOM 1663 C CA . VAL A 1 211 ? 9.691 3.053 5.804 1.00 88.25 211 VAL A CA 1
ATOM 1664 C C . VAL A 1 211 ? 9.703 2.396 7.186 1.00 88.25 211 VAL A C 1
ATOM 1666 O O . VAL A 1 211 ? 9.579 3.083 8.196 1.00 88.25 211 VAL A O 1
ATOM 1669 N N . PHE A 1 212 ? 9.974 1.095 7.256 1.00 85.25 212 PHE A N 1
ATOM 1670 C CA . PHE A 1 212 ? 10.451 0.413 8.454 1.00 85.25 212 PHE A CA 1
ATOM 1671 C C . PHE A 1 212 ? 11.956 0.571 8.636 1.00 85.25 212 PHE A C 1
ATOM 1673 O O . PHE A 1 212 ? 12.753 0.584 7.686 1.00 85.25 212 PHE A O 1
ATOM 1680 N N . SER A 1 213 ? 12.376 0.607 9.898 1.00 85.75 213 SER A N 1
ATOM 1681 C CA . SER A 1 213 ? 13.775 0.398 10.228 1.00 85.75 213 SER A CA 1
ATOM 1682 C C . SER A 1 213 ? 14.167 -1.065 10.002 1.00 85.75 213 SER A C 1
ATOM 1684 O O . SER A 1 213 ? 13.358 -1.978 10.158 1.00 85.75 213 SER A O 1
ATOM 1686 N N . LYS A 1 214 ? 15.450 -1.318 9.707 1.00 83.31 214 LYS A N 1
ATOM 1687 C CA . LYS A 1 214 ? 15.968 -2.695 9.618 1.00 83.31 214 LYS A CA 1
ATOM 1688 C C . LYS A 1 214 ? 15.709 -3.481 10.911 1.00 83.31 214 LYS A C 1
ATOM 1690 O O . LYS A 1 214 ? 15.512 -4.690 10.856 1.00 83.31 214 LYS A O 1
ATOM 1695 N N . LYS A 1 215 ? 15.700 -2.799 12.065 1.00 86.62 215 LYS A N 1
ATOM 1696 C CA . LYS A 1 215 ? 15.389 -3.389 13.375 1.00 86.62 215 LYS A CA 1
ATOM 1697 C C . LYS A 1 215 ? 13.951 -3.908 13.416 1.00 86.62 215 LYS A C 1
ATOM 1699 O O . LYS A 1 215 ? 13.753 -5.043 13.832 1.00 86.62 215 LYS A O 1
ATOM 1704 N N . ASP A 1 216 ? 12.988 -3.103 12.980 1.00 89.50 216 ASP A N 1
ATOM 1705 C CA . ASP A 1 216 ? 11.571 -3.480 12.994 1.00 89.50 216 ASP A CA 1
ATOM 1706 C C . ASP A 1 216 ? 11.296 -4.591 11.982 1.00 89.50 216 ASP A C 1
ATOM 1708 O O . ASP A 1 216 ? 10.697 -5.595 12.341 1.00 89.50 216 ASP A O 1
ATOM 1712 N N . ALA A 1 217 ? 11.860 -4.503 10.773 1.00 87.06 217 ALA A N 1
ATOM 1713 C CA . ALA A 1 217 ? 11.757 -5.581 9.788 1.00 87.06 217 ALA A CA 1
ATOM 1714 C C . ALA A 1 217 ? 12.379 -6.900 10.284 1.00 87.06 217 ALA A C 1
ATOM 1716 O O . ALA A 1 217 ? 11.860 -7.977 10.016 1.00 87.06 217 ALA A O 1
ATOM 1717 N N . THR A 1 218 ? 13.479 -6.836 11.045 1.00 82.88 218 THR A N 1
ATOM 1718 C CA . THR A 1 218 ? 14.079 -8.037 11.656 1.00 82.88 218 THR A CA 1
ATOM 1719 C C . THR A 1 218 ? 13.157 -8.616 12.725 1.00 82.88 218 THR A C 1
ATOM 1721 O O . THR A 1 218 ? 12.932 -9.818 12.753 1.00 82.88 218 THR A O 1
ATOM 1724 N N . PHE A 1 219 ? 12.579 -7.759 13.569 1.00 85.94 219 PHE A N 1
ATOM 1725 C CA . PHE A 1 219 ? 11.630 -8.183 14.592 1.00 85.94 219 PHE A CA 1
ATOM 1726 C C . PHE A 1 219 ? 10.385 -8.848 13.986 1.00 85.94 219 PHE A C 1
ATOM 1728 O O . PHE A 1 219 ? 9.976 -9.903 14.458 1.00 85.94 219 PHE A O 1
ATOM 1735 N N . LEU A 1 220 ? 9.823 -8.267 12.921 1.00 89.38 220 LEU A N 1
ATOM 1736 C CA . LEU A 1 220 ? 8.695 -8.846 12.189 1.00 89.38 220 LEU A CA 1
ATOM 1737 C C . LEU A 1 220 ? 9.057 -10.188 11.544 1.00 89.38 220 LEU A C 1
ATOM 1739 O O . LEU A 1 220 ? 8.255 -11.111 11.577 1.00 89.38 220 LEU A O 1
ATOM 1743 N N . ASN A 1 221 ? 10.262 -10.310 10.978 1.00 87.75 221 ASN A N 1
ATOM 1744 C CA . ASN A 1 221 ? 10.719 -11.548 10.345 1.00 87.75 221 ASN A CA 1
ATOM 1745 C C . ASN A 1 221 ? 10.848 -12.709 11.337 1.00 87.75 221 ASN A C 1
ATOM 1747 O O . ASN A 1 221 ? 10.602 -13.855 10.960 1.00 87.75 221 ASN A O 1
ATOM 1751 N N . ASP A 1 222 ? 11.305 -12.405 12.551 1.00 86.12 222 ASP A N 1
ATOM 1752 C CA . ASP A 1 222 ? 11.537 -13.384 13.612 1.00 86.12 222 ASP A CA 1
ATOM 1753 C C . ASP A 1 222 ? 10.239 -13.766 14.350 1.00 86.12 222 ASP A C 1
ATOM 1755 O O . ASP A 1 222 ? 10.250 -14.690 15.164 1.00 86.12 222 ASP A O 1
ATOM 1759 N N . GLY A 1 223 ? 9.143 -13.042 14.097 1.00 80.94 223 GLY A N 1
ATOM 1760 C CA . GLY A 1 223 ? 7.810 -13.336 14.611 1.00 80.94 223 GLY A CA 1
ATOM 1761 C C . GLY A 1 223 ? 6.940 -14.110 13.617 1.00 80.94 223 GLY A C 1
ATOM 1762 O O . GLY A 1 223 ? 7.270 -14.241 12.442 1.00 80.94 223 GLY A O 1
ATOM 1763 N N . ASP A 1 224 ? 5.785 -14.569 14.099 1.00 75.56 224 ASP A N 1
ATOM 1764 C CA . ASP A 1 224 ? 4.834 -15.382 13.322 1.00 75.56 224 ASP A CA 1
ATOM 1765 C C . ASP A 1 224 ? 3.686 -14.550 12.716 1.00 75.56 224 ASP A C 1
ATOM 1767 O O . ASP A 1 224 ? 2.750 -15.087 12.133 1.00 75.56 224 ASP A O 1
ATOM 1771 N N . SER A 1 225 ? 3.734 -13.223 12.869 1.00 76.88 225 SER A N 1
ATOM 1772 C CA . SER A 1 225 ? 2.651 -12.329 12.441 1.00 76.88 225 SER A CA 1
ATOM 1773 C C . SER A 1 225 ? 2.600 -12.069 10.937 1.00 76.88 225 SER A C 1
ATOM 1775 O O . SER A 1 225 ? 1.583 -11.575 10.462 1.00 76.88 225 SER A O 1
ATOM 1777 N N . LEU A 1 226 ? 3.682 -12.354 10.205 1.00 82.94 226 LEU A N 1
ATOM 1778 C CA . LEU A 1 226 ? 3.757 -12.194 8.754 1.00 82.94 226 LEU A CA 1
ATOM 1779 C C . LEU A 1 226 ? 4.221 -13.500 8.111 1.00 82.94 226 LEU A C 1
ATOM 1781 O O . LEU A 1 226 ? 5.174 -14.126 8.583 1.00 82.94 226 LEU A O 1
ATOM 1785 N N . SER A 1 227 ? 3.617 -13.863 6.987 1.00 76.44 227 SER A N 1
ATOM 1786 C CA . SER A 1 227 ? 3.994 -15.038 6.209 1.00 76.44 227 SER A CA 1
ATOM 1787 C C . SER A 1 227 ? 4.273 -14.680 4.752 1.00 76.44 227 SER A C 1
ATOM 1789 O O . SER A 1 227 ? 3.930 -13.598 4.279 1.00 76.44 227 SER A O 1
ATOM 1791 N N . VAL A 1 228 ? 4.964 -15.579 4.049 1.00 68.44 228 VAL A N 1
ATOM 1792 C CA . VAL A 1 228 ? 5.104 -15.491 2.591 1.00 68.44 228 VAL A CA 1
ATOM 1793 C C . VAL A 1 228 ? 3.798 -16.003 1.999 1.00 68.44 228 VAL A C 1
ATOM 1795 O O . VAL A 1 228 ? 3.421 -17.138 2.284 1.00 68.44 228 VAL A O 1
ATOM 1798 N N . GLN A 1 229 ? 3.108 -15.187 1.207 1.00 59.69 229 GLN A N 1
ATOM 1799 C CA . GLN A 1 229 ? 1.882 -15.631 0.550 1.00 59.69 229 GLN A CA 1
ATOM 1800 C C . GLN A 1 229 ? 2.231 -16.601 -0.589 1.00 59.69 229 GLN A C 1
ATOM 1802 O O . GLN A 1 229 ? 2.930 -16.237 -1.534 1.00 59.69 229 GLN A O 1
ATOM 1807 N N . ASP A 1 230 ? 1.772 -17.851 -0.480 1.00 43.12 230 ASP A N 1
ATOM 1808 C CA . ASP A 1 230 ? 1.866 -18.837 -1.559 1.00 43.12 230 ASP A CA 1
ATOM 1809 C C . ASP A 1 230 ? 0.661 -18.620 -2.482 1.00 43.12 230 ASP A C 1
ATOM 1811 O O . ASP A 1 230 ? -0.493 -18.752 -2.071 1.00 43.12 230 ASP A O 1
ATOM 1815 N N . SER A 1 231 ? 0.915 -18.207 -3.721 1.00 45.88 231 SER A N 1
ATOM 1816 C CA . SER A 1 231 ? -0.147 -17.929 -4.690 1.00 45.88 231 SER A CA 1
ATOM 1817 C C . SER A 1 231 ? -0.800 -19.237 -5.154 1.00 45.88 231 SER A C 1
ATOM 1819 O O . SER A 1 231 ? -0.225 -19.974 -5.953 1.00 45.88 231 SER A O 1
ATOM 1821 N N . GLN A 1 232 ? -2.017 -19.533 -4.678 1.00 34.31 232 GLN A N 1
ATOM 1822 C CA . GLN A 1 232 ? -2.875 -20.576 -5.257 1.00 34.31 232 GLN A CA 1
ATOM 1823 C C . GLN A 1 232 ? -4.314 -20.090 -5.528 1.00 34.31 232 GLN A C 1
ATOM 1825 O O . GLN A 1 232 ? -5.115 -19.941 -4.613 1.00 34.31 232 GLN A O 1
ATOM 1830 N N . ASP A 1 233 ? -4.571 -19.897 -6.832 1.00 33.34 233 ASP A N 1
ATOM 1831 C CA . ASP A 1 233 ? -5.746 -20.281 -7.651 1.00 33.34 233 ASP A CA 1
ATOM 1832 C C . ASP A 1 233 ? -7.173 -19.769 -7.322 1.00 33.34 233 ASP A C 1
ATOM 1834 O O . ASP A 1 233 ? -7.817 -20.228 -6.387 1.00 33.34 233 ASP A O 1
ATOM 1838 N N . GLU A 1 234 ? -7.742 -18.870 -8.148 1.00 34.34 234 GLU A N 1
ATOM 1839 C CA . GLU A 1 234 ? -8.502 -19.163 -9.394 1.00 34.34 234 GLU A CA 1
ATOM 1840 C C . GLU A 1 234 ? -9.308 -17.915 -9.857 1.00 34.34 234 GLU A C 1
ATOM 1842 O O . GLU A 1 234 ? -10.170 -17.397 -9.153 1.00 34.34 234 GLU A O 1
ATOM 1847 N N . SER A 1 235 ? -9.036 -17.455 -11.085 1.00 41.50 235 SER A N 1
ATOM 1848 C CA . SER A 1 235 ? -9.849 -16.582 -11.961 1.00 41.50 235 SER A CA 1
ATOM 1849 C C . SER A 1 235 ? -10.905 -15.638 -11.340 1.00 41.50 235 SER A C 1
ATOM 1851 O O . SER A 1 235 ? -12.089 -15.974 -11.287 1.00 41.50 235 SER A O 1
ATOM 1853 N N . GLN A 1 236 ? -10.522 -14.387 -11.086 1.00 35.66 236 GLN A N 1
ATOM 1854 C CA . GLN A 1 236 ? -11.349 -13.211 -11.391 1.00 35.66 236 GLN A CA 1
ATOM 1855 C C . GLN A 1 236 ? -10.446 -12.162 -12.045 1.00 35.66 236 GLN A C 1
ATOM 1857 O O . GLN A 1 236 ? -9.233 -12.213 -11.875 1.00 35.66 236 GLN A O 1
ATOM 1862 N N . GLU A 1 237 ? -11.034 -11.350 -12.917 1.00 34.97 237 GLU A N 1
ATOM 1863 C CA . GLU A 1 237 ? -10.365 -10.502 -13.906 1.00 34.97 237 GLU A CA 1
ATOM 1864 C C . GLU A 1 237 ? -9.080 -9.848 -13.381 1.00 34.97 237 GLU A C 1
ATOM 1866 O O . GLU A 1 237 ? -9.069 -9.252 -12.309 1.00 34.97 237 GLU A O 1
ATOM 1871 N N . ILE A 1 238 ? -7.995 -10.007 -14.147 1.00 33.62 238 ILE A N 1
ATOM 1872 C CA . ILE A 1 238 ? -6.695 -9.400 -13.861 1.00 33.62 238 ILE A CA 1
ATOM 1873 C C . ILE A 1 238 ? -6.860 -7.890 -14.047 1.00 33.62 238 ILE A C 1
ATOM 1875 O O . ILE A 1 238 ? -6.663 -7.372 -15.148 1.00 33.62 238 ILE A O 1
ATOM 1879 N N . ASP A 1 239 ? -7.280 -7.217 -12.981 1.00 33.78 239 ASP A N 1
ATOM 1880 C CA . ASP A 1 239 ? -7.045 -5.798 -12.788 1.00 33.78 239 ASP A CA 1
ATOM 1881 C C . ASP A 1 239 ? -5.609 -5.617 -12.285 1.00 33.78 239 ASP A C 1
ATOM 1883 O O . ASP A 1 239 ? -5.074 -6.420 -11.516 1.00 33.78 239 ASP A O 1
ATOM 1887 N N . ALA A 1 240 ? -4.945 -4.628 -12.856 1.00 44.94 240 ALA A N 1
ATOM 1888 C CA . ALA A 1 240 ? -3.510 -4.471 -12.824 1.00 44.94 240 ALA A CA 1
ATOM 1889 C C . ALA A 1 240 ? -3.054 -3.829 -11.512 1.00 44.94 240 ALA A C 1
ATOM 1891 O O . ALA A 1 240 ? -3.220 -2.629 -11.328 1.00 44.94 240 ALA A O 1
ATOM 1892 N N . ASP A 1 241 ? -2.358 -4.588 -10.668 1.00 38.09 241 ASP A N 1
ATOM 1893 C CA . ASP A 1 241 ? -1.352 -4.002 -9.785 1.00 38.09 241 ASP A CA 1
ATOM 1894 C C . ASP A 1 241 ? -0.188 -4.981 -9.578 1.00 38.09 241 ASP A C 1
ATOM 1896 O O . ASP A 1 241 ? -0.270 -5.964 -8.843 1.00 38.09 241 ASP A O 1
ATOM 1900 N N . VAL A 1 242 ? 0.899 -4.738 -10.309 1.00 39.59 242 VAL A N 1
ATOM 1901 C CA . VAL A 1 242 ? 2.196 -5.385 -10.105 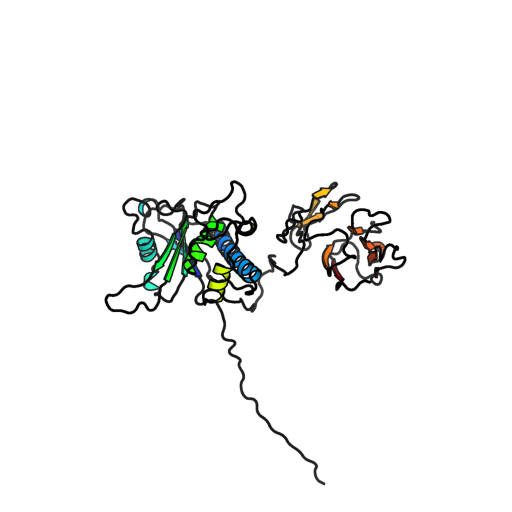1.00 39.59 242 VAL A CA 1
ATOM 1902 C C . VAL A 1 242 ? 3.100 -4.339 -9.467 1.00 39.59 242 VAL A C 1
ATOM 1904 O O . VAL A 1 242 ? 3.667 -3.502 -10.163 1.00 39.59 242 VAL A O 1
ATOM 1907 N N . ASN A 1 243 ? 3.267 -4.423 -8.152 1.00 38.28 243 ASN A N 1
ATOM 1908 C CA . ASN A 1 243 ? 4.260 -3.681 -7.381 1.00 38.28 243 ASN A CA 1
ATOM 1909 C C . ASN A 1 243 ? 4.857 -4.669 -6.357 1.00 38.28 243 ASN A C 1
ATOM 1911 O O . ASN A 1 243 ? 4.207 -4.991 -5.375 1.00 38.28 243 ASN A O 1
ATOM 1915 N N . ALA A 1 244 ? 6.043 -5.257 -6.518 1.00 41.56 244 ALA A N 1
ATOM 1916 C CA . ALA A 1 244 ? 7.223 -4.831 -7.251 1.00 41.56 244 ALA A CA 1
ATOM 1917 C C . ALA A 1 244 ? 7.813 -6.000 -8.049 1.00 41.56 244 ALA A C 1
ATOM 1919 O O . ALA A 1 244 ? 8.111 -7.050 -7.492 1.00 41.56 244 ALA A O 1
ATOM 1920 N N . VAL A 1 245 ? 8.074 -5.805 -9.342 1.00 51.28 245 VAL A N 1
ATOM 1921 C CA . VAL A 1 245 ? 9.065 -6.657 -10.012 1.00 51.28 245 VAL A CA 1
ATOM 1922 C C . VAL A 1 245 ? 10.431 -6.202 -9.484 1.00 51.28 245 VAL A C 1
ATOM 1924 O O . VAL A 1 245 ? 10.768 -5.028 -9.674 1.00 51.28 245 VAL A O 1
ATOM 1927 N N . PRO A 1 246 ? 11.211 -7.057 -8.790 1.00 51.16 246 PRO A N 1
ATOM 1928 C CA . PRO A 1 246 ? 12.577 -6.713 -8.411 1.00 51.16 246 PRO A CA 1
ATOM 1929 C C . PRO A 1 246 ? 13.335 -6.226 -9.651 1.00 51.16 246 PRO A C 1
ATOM 1931 O O . PRO A 1 246 ? 13.169 -6.788 -10.732 1.00 51.16 246 PRO A O 1
ATOM 1934 N N . ASP A 1 247 ? 14.117 -5.158 -9.504 1.00 70.38 247 ASP A N 1
ATOM 1935 C CA . ASP A 1 247 ? 14.888 -4.523 -10.584 1.00 70.38 247 ASP A CA 1
ATOM 1936 C C . ASP A 1 247 ? 14.068 -3.755 -11.647 1.00 70.38 247 ASP A C 1
ATOM 1938 O O . ASP A 1 247 ? 14.618 -3.324 -12.663 1.00 70.38 247 ASP A O 1
ATOM 1942 N N . LEU A 1 248 ? 12.770 -3.504 -11.421 1.00 83.44 248 LEU A N 1
ATOM 1943 C CA . LEU A 1 248 ? 11.990 -2.614 -12.287 1.00 83.44 248 LEU A CA 1
ATOM 1944 C C . LEU A 1 248 ? 12.496 -1.173 -12.171 1.00 83.44 248 LEU A C 1
ATOM 1946 O O . LEU A 1 248 ? 12.372 -0.544 -11.125 1.00 83.44 248 LEU A O 1
ATOM 1950 N N . VAL A 1 249 ? 13.053 -0.650 -13.264 1.00 86.94 249 VAL A N 1
ATOM 1951 C CA . VAL A 1 249 ? 13.649 0.696 -13.321 1.00 86.94 249 VAL A CA 1
ATOM 1952 C C . VAL A 1 249 ? 12.614 1.784 -13.611 1.00 86.94 249 VAL A C 1
ATOM 1954 O O . VAL A 1 249 ? 12.707 2.884 -13.067 1.00 86.94 249 VAL A O 1
ATOM 1957 N N . ALA A 1 250 ? 11.651 1.509 -14.488 1.00 87.81 250 ALA A N 1
ATOM 1958 C CA . ALA A 1 250 ? 10.591 2.446 -14.836 1.00 87.81 250 ALA A CA 1
ATOM 1959 C C . ALA A 1 250 ? 9.367 1.701 -15.379 1.00 87.81 250 ALA A C 1
ATOM 1961 O O . ALA A 1 250 ? 9.517 0.730 -16.123 1.00 87.81 250 ALA A O 1
ATOM 1962 N N . TYR A 1 251 ? 8.171 2.184 -15.050 1.00 90.00 251 TYR A N 1
ATOM 1963 C CA . TYR A 1 251 ? 6.907 1.658 -15.550 1.00 90.00 251 TYR A CA 1
ATOM 1964 C C . TYR A 1 251 ? 5.961 2.807 -15.885 1.00 90.00 251 TYR A C 1
ATOM 1966 O O . TYR A 1 251 ? 5.645 3.624 -15.031 1.00 90.00 251 TYR A O 1
ATOM 1974 N N . TYR A 1 252 ? 5.533 2.883 -17.145 1.00 91.81 252 TYR A N 1
ATOM 1975 C CA . TYR A 1 252 ? 4.641 3.934 -17.630 1.00 91.81 252 TYR A CA 1
ATOM 1976 C C . TYR A 1 252 ? 3.353 3.284 -18.140 1.00 91.81 252 TYR A C 1
ATOM 1978 O O . TYR A 1 252 ? 3.323 2.848 -19.295 1.00 91.81 252 TYR A O 1
ATOM 1986 N N . PRO A 1 253 ? 2.302 3.193 -17.308 1.00 84.88 253 PRO A N 1
ATOM 1987 C CA . PRO A 1 253 ? 1.028 2.615 -17.732 1.00 84.88 253 PRO A CA 1
ATOM 1988 C C . PRO A 1 253 ? 0.316 3.503 -18.761 1.00 84.88 253 PRO A C 1
ATOM 1990 O O . PRO A 1 253 ? -0.428 3.007 -19.593 1.00 84.88 253 PRO A O 1
ATOM 1993 N N . PHE A 1 254 ? 0.608 4.809 -18.757 1.00 90.12 254 PHE A N 1
ATOM 1994 C CA . PHE A 1 254 ? -0.047 5.827 -19.585 1.00 90.12 254 PHE A CA 1
ATOM 1995 C C . PHE A 1 254 ? -1.550 5.997 -19.326 1.00 90.12 254 PHE A C 1
ATOM 1997 O O . PHE A 1 254 ? -2.277 6.512 -20.180 1.00 90.12 254 PHE A O 1
ATOM 2004 N N . ASP A 1 255 ? -1.977 5.709 -18.094 1.00 83.62 255 ASP A N 1
ATOM 2005 C CA . ASP A 1 255 ? -3.311 6.009 -17.579 1.00 83.62 255 ASP A CA 1
ATOM 2006 C C . ASP A 1 255 ? -3.493 7.514 -17.336 1.00 83.62 255 ASP A C 1
ATOM 2008 O O . ASP A 1 255 ? -3.472 8.028 -16.218 1.00 83.62 255 ASP A O 1
ATOM 2012 N N . ARG A 1 256 ? -3.658 8.251 -18.441 1.00 84.75 256 ARG A N 1
ATOM 2013 C CA . ARG A 1 256 ? -3.903 9.708 -18.513 1.00 84.75 256 ARG A CA 1
ATOM 2014 C C . ARG A 1 256 ? -2.755 10.613 -18.073 1.00 84.75 256 ARG A C 1
ATOM 2016 O O . ARG A 1 256 ? -2.909 11.838 -18.084 1.00 84.75 256 ARG A O 1
ATOM 2023 N N . ASN A 1 257 ? -1.601 10.052 -17.743 1.00 86.38 257 ASN A N 1
ATOM 2024 C CA . ASN A 1 257 ? -0.374 10.788 -17.460 1.00 86.38 257 ASN A CA 1
ATOM 2025 C C . ASN A 1 257 ? 0.840 10.084 -18.097 1.00 86.38 257 ASN A C 1
ATOM 2027 O O . ASN A 1 257 ? 0.708 9.053 -18.754 1.00 86.38 257 ASN A O 1
ATOM 2031 N N . SER A 1 258 ? 2.024 10.677 -17.949 1.00 87.94 258 SER A N 1
ATOM 2032 C CA . SER A 1 258 ? 3.298 10.083 -18.374 1.00 87.94 258 SER A CA 1
ATOM 2033 C C . SER A 1 258 ? 4.206 9.789 -17.183 1.00 87.94 258 SER A C 1
ATOM 2035 O O . SER A 1 258 ? 5.430 9.862 -17.307 1.00 87.94 258 SER A O 1
ATOM 2037 N N . ASP A 1 259 ? 3.613 9.525 -16.024 1.00 86.25 259 ASP A N 1
ATOM 2038 C CA . ASP A 1 259 ? 4.338 9.366 -14.775 1.00 86.25 259 ASP A CA 1
ATOM 2039 C C . ASP A 1 259 ? 4.865 7.933 -14.653 1.00 86.25 259 ASP A C 1
ATOM 2041 O O . ASP A 1 259 ? 4.197 6.969 -15.018 1.00 86.25 259 ASP A O 1
ATOM 2045 N N . ASP A 1 260 ? 6.098 7.808 -14.164 1.00 85.00 260 ASP A N 1
ATOM 2046 C CA . ASP A 1 260 ? 6.670 6.526 -13.763 1.00 85.00 260 ASP A CA 1
ATOM 2047 C C . ASP A 1 260 ? 6.011 6.032 -12.464 1.00 85.00 260 ASP A C 1
ATOM 2049 O O . ASP A 1 260 ? 6.110 6.708 -11.438 1.00 85.00 260 ASP A O 1
ATOM 2053 N N . THR A 1 261 ? 5.374 4.861 -12.507 1.00 81.12 261 THR A N 1
ATOM 2054 C CA . THR A 1 261 ? 4.740 4.189 -11.362 1.00 81.12 261 THR A CA 1
ATOM 2055 C C . THR A 1 261 ? 5.588 3.051 -10.785 1.00 81.12 261 THR A C 1
ATOM 2057 O O . THR A 1 261 ? 5.138 2.360 -9.883 1.00 81.12 261 THR A O 1
ATOM 2060 N N . SER A 1 262 ? 6.842 2.882 -11.232 1.00 74.81 262 SER A N 1
ATOM 2061 C CA . SER A 1 262 ? 7.779 1.891 -10.660 1.00 74.81 262 SER A CA 1
ATOM 2062 C C . SER A 1 262 ? 8.281 2.233 -9.254 1.00 74.81 262 SER A C 1
ATOM 2064 O O . SER A 1 262 ? 8.964 1.432 -8.621 1.00 74.81 262 SER A O 1
ATOM 2066 N N . GLY A 1 263 ? 8.016 3.455 -8.783 1.00 74.75 263 GLY A N 1
ATOM 2067 C CA . GLY A 1 263 ? 8.529 3.968 -7.513 1.00 74.75 263 GLY A CA 1
ATOM 2068 C C . GLY A 1 263 ? 9.938 4.573 -7.585 1.00 74.75 263 GLY A C 1
ATOM 2069 O O . GLY A 1 263 ? 10.433 5.068 -6.570 1.00 74.75 263 GLY A O 1
ATOM 2070 N N . ASN A 1 264 ? 10.578 4.603 -8.762 1.00 76.12 264 ASN A N 1
ATOM 2071 C CA . ASN A 1 264 ? 11.905 5.208 -8.950 1.00 76.12 264 ASN A CA 1
ATOM 2072 C C . ASN A 1 264 ? 11.878 6.695 -9.333 1.00 76.12 264 ASN A C 1
ATOM 2074 O O . ASN A 1 264 ? 12.931 7.332 -9.401 1.00 76.12 264 ASN A O 1
ATOM 2078 N N . GLY A 1 265 ? 10.694 7.266 -9.566 1.00 82.00 265 GLY A N 1
ATOM 2079 C CA . GLY A 1 265 ? 10.534 8.692 -9.849 1.00 82.00 265 GLY A CA 1
ATOM 2080 C C . GLY A 1 265 ? 11.109 9.117 -11.201 1.00 82.00 265 GLY A C 1
ATOM 2081 O O . GLY A 1 265 ? 11.422 10.294 -11.395 1.00 82.00 265 GLY A O 1
ATOM 2082 N N . ASN A 1 266 ? 11.234 8.190 -12.153 1.00 86.75 266 ASN A N 1
ATOM 2083 C CA . ASN A 1 266 ? 11.712 8.466 -13.504 1.00 86.75 266 ASN A CA 1
ATOM 2084 C C . ASN A 1 266 ? 10.624 9.123 -14.375 1.00 86.75 266 ASN A C 1
ATOM 2086 O O . ASN A 1 266 ? 10.519 8.829 -15.555 1.00 86.75 266 ASN A O 1
ATOM 2090 N N . HIS A 1 267 ? 9.790 10.015 -13.828 1.00 87.88 267 HIS A N 1
ATOM 2091 C CA . HIS A 1 267 ? 8.602 10.513 -14.527 1.00 87.88 267 HIS A CA 1
ATOM 2092 C C . HIS A 1 267 ? 8.920 11.115 -15.903 1.00 87.88 267 HIS A C 1
ATOM 2094 O O . HIS A 1 267 ? 9.870 11.886 -16.091 1.00 87.88 267 HIS A O 1
ATOM 2100 N N . GLY A 1 268 ? 8.081 10.773 -16.876 1.00 88.50 268 GLY A N 1
ATOM 2101 C CA . GLY A 1 268 ? 8.178 11.260 -18.236 1.00 88.50 268 GLY A CA 1
ATOM 2102 C C . GLY A 1 268 ? 7.593 12.660 -18.378 1.00 88.50 268 GLY A C 1
ATOM 2103 O O . GLY A 1 268 ? 6.637 13.047 -17.708 1.00 88.50 268 GLY A O 1
ATOM 2104 N N . ARG A 1 269 ? 8.140 13.428 -19.318 1.00 92.12 269 ARG A N 1
ATOM 2105 C CA . ARG A 1 269 ? 7.606 14.719 -19.746 1.00 92.12 269 ARG A CA 1
ATOM 2106 C C . ARG A 1 269 ? 7.145 14.636 -21.190 1.00 92.12 269 ARG A C 1
ATOM 2108 O O . ARG A 1 269 ? 7.954 14.457 -22.097 1.00 92.12 269 ARG A O 1
ATOM 2115 N N . VAL A 1 270 ? 5.858 14.849 -21.421 1.00 93.25 270 VAL A N 1
ATOM 2116 C CA . VAL A 1 270 ? 5.305 14.891 -22.776 1.00 93.25 270 VAL A CA 1
ATOM 2117 C C . VAL A 1 270 ? 5.841 16.091 -23.563 1.00 93.25 270 VAL A C 1
ATOM 2119 O O . VAL A 1 270 ? 5.782 17.235 -23.107 1.00 93.25 270 VAL A O 1
ATOM 2122 N N . ILE A 1 271 ? 6.319 15.825 -24.777 1.00 93.94 271 ILE A N 1
ATOM 2123 C CA . ILE A 1 271 ? 6.707 16.815 -25.780 1.00 93.94 271 ILE A CA 1
ATOM 2124 C C . ILE A 1 271 ? 5.828 16.626 -27.019 1.00 93.94 271 ILE A C 1
ATOM 2126 O O . ILE A 1 271 ? 5.678 15.514 -27.518 1.00 93.94 271 ILE A O 1
ATOM 2130 N N . GLY A 1 272 ? 5.272 17.723 -27.538 1.00 92.06 272 GLY A N 1
ATOM 2131 C CA . GLY A 1 272 ? 4.392 17.711 -28.709 1.00 92.06 272 GLY A CA 1
ATOM 2132 C C . GLY A 1 272 ? 2.908 17.617 -28.351 1.00 92.06 272 GLY A C 1
ATOM 2133 O O . GLY A 1 272 ? 2.489 18.044 -27.275 1.00 92.06 272 GLY A O 1
ATOM 2134 N N . THR A 1 273 ? 2.102 17.111 -29.284 1.00 91.00 273 THR A N 1
ATOM 2135 C CA . THR A 1 273 ? 0.647 16.979 -29.134 1.00 91.00 273 THR A CA 1
ATOM 2136 C C . THR A 1 273 ? 0.279 15.508 -29.042 1.00 91.00 273 THR A C 1
ATOM 2138 O O . THR A 1 273 ? 0.450 14.758 -30.004 1.00 91.00 273 THR A O 1
ATOM 2141 N N . ILE A 1 274 ? -0.267 15.121 -27.894 1.00 91.75 274 ILE A N 1
ATOM 2142 C CA . ILE A 1 274 ? -0.677 13.748 -27.593 1.00 91.75 274 ILE A CA 1
ATOM 2143 C C . ILE A 1 274 ? -2.186 13.653 -27.393 1.00 91.75 274 ILE A C 1
ATOM 2145 O O . ILE A 1 274 ? -2.843 14.660 -27.130 1.00 91.75 274 ILE A O 1
ATOM 2149 N N . ASN A 1 275 ? -2.699 12.428 -27.437 1.00 90.88 275 ASN A N 1
ATOM 2150 C CA . ASN A 1 275 ? -3.994 12.068 -26.868 1.00 90.88 275 ASN A CA 1
ATOM 2151 C C . ASN A 1 275 ? -3.828 10.803 -26.022 1.00 90.88 275 ASN A C 1
ATOM 2153 O O . ASN A 1 275 ? -2.958 9.990 -26.324 1.00 90.88 275 ASN A O 1
ATOM 2157 N N . TYR A 1 276 ? -4.678 10.622 -25.016 1.00 88.25 276 TYR A N 1
ATOM 2158 C CA . TYR A 1 276 ? -4.873 9.316 -24.386 1.00 88.25 276 TYR A CA 1
ATOM 2159 C C . TYR A 1 276 ? -6.070 8.637 -25.051 1.00 88.25 276 TYR A C 1
ATOM 2161 O O . TYR A 1 276 ? -7.081 9.292 -25.321 1.00 88.25 276 TYR A O 1
ATOM 2169 N N . VAL A 1 277 ? -5.917 7.364 -25.392 1.00 92.56 277 VAL A N 1
ATOM 2170 C CA . VAL A 1 277 ? -6.919 6.537 -26.079 1.00 92.56 277 VAL A CA 1
ATOM 2171 C C . VAL A 1 277 ? -7.062 5.210 -25.346 1.00 92.56 277 VAL A C 1
ATOM 2173 O O . VAL A 1 277 ? -6.198 4.872 -24.551 1.00 92.56 277 VAL A O 1
ATOM 2176 N N . GLU A 1 278 ? -8.109 4.444 -25.637 1.00 89.75 278 GLU A N 1
ATOM 2177 C CA . GLU A 1 278 ? -8.256 3.093 -25.086 1.00 89.75 278 GLU A CA 1
ATOM 2178 C C . GLU A 1 278 ? -7.038 2.226 -25.454 1.00 89.75 278 GLU A C 1
ATOM 2180 O O . GLU A 1 278 ? -6.679 2.087 -26.632 1.00 89.75 278 GLU A O 1
ATOM 2185 N N . GLY A 1 279 ? -6.362 1.719 -24.425 1.00 90.62 279 GLY A N 1
ATOM 2186 C CA . GLY A 1 279 ? -5.116 0.977 -24.518 1.00 90.62 279 GLY A CA 1
ATOM 2187 C C . GLY A 1 279 ? -5.311 -0.528 -24.672 1.00 90.62 279 GLY A C 1
ATOM 2188 O O . GLY A 1 279 ? -6.419 -1.039 -24.819 1.00 90.62 279 GLY A O 1
ATOM 2189 N N . LYS A 1 280 ? -4.198 -1.271 -24.633 1.00 87.25 280 LYS A N 1
ATOM 2190 C CA . LYS A 1 280 ? -4.250 -2.733 -24.475 1.00 87.25 280 LYS A CA 1
ATOM 2191 C C . LYS A 1 280 ? -4.744 -3.118 -23.077 1.00 87.25 280 LYS A C 1
ATOM 2193 O O . LYS A 1 280 ? -5.482 -4.091 -22.939 1.00 87.25 280 LYS A O 1
ATOM 2198 N N . PHE A 1 281 ? -4.298 -2.347 -22.092 1.00 83.50 281 PHE A N 1
ATOM 2199 C CA . PHE A 1 281 ? -4.709 -2.333 -20.696 1.00 83.50 281 PHE A CA 1
ATOM 2200 C C . PHE A 1 281 ? -4.875 -0.856 -20.333 1.00 83.50 281 PHE A C 1
ATOM 2202 O O . PHE A 1 281 ? -4.017 -0.068 -20.729 1.00 83.50 281 PHE A O 1
ATOM 2209 N N . GLY A 1 282 ? -5.971 -0.487 -19.667 1.00 89.00 282 GLY A N 1
ATOM 2210 C CA . GLY A 1 282 ? -6.238 0.911 -19.314 1.00 89.00 282 GLY A CA 1
ATOM 2211 C C . GLY A 1 282 ? -6.252 1.866 -20.516 1.00 89.00 282 GLY A C 1
ATOM 2212 O O . GLY A 1 282 ? -6.715 1.516 -21.608 1.00 89.00 282 GLY A O 1
ATOM 2213 N N . ASP A 1 283 ? -5.744 3.078 -20.306 1.00 89.00 283 ASP A N 1
ATOM 2214 C CA . ASP A 1 283 ? -5.501 4.056 -21.367 1.00 89.00 283 ASP A CA 1
ATOM 2215 C C . ASP A 1 283 ? -4.076 3.881 -21.948 1.00 89.00 283 ASP A C 1
ATOM 2217 O O . ASP A 1 283 ? -3.148 3.413 -21.301 1.00 89.00 283 ASP A O 1
ATOM 2221 N N . ALA A 1 284 ? -3.871 4.283 -23.202 1.00 92.31 284 ALA A N 1
ATOM 2222 C CA . ALA A 1 284 ? -2.567 4.334 -23.858 1.00 92.31 284 ALA A CA 1
ATOM 2223 C C . ALA A 1 284 ? -2.287 5.726 -24.426 1.00 92.31 284 ALA A C 1
ATOM 2225 O O . ALA A 1 284 ? -3.192 6.460 -24.835 1.00 92.31 284 ALA A O 1
ATOM 2226 N N . ILE A 1 285 ? -1.004 6.076 -24.527 1.00 94.62 285 ILE A N 1
ATOM 2227 C CA . ILE A 1 285 ? -0.577 7.330 -25.145 1.00 94.62 285 ILE A CA 1
ATOM 2228 C C . ILE A 1 285 ? -0.510 7.205 -26.675 1.00 94.62 285 ILE A C 1
ATOM 2230 O O . ILE A 1 285 ? 0.273 6.442 -27.239 1.00 94.62 285 ILE A O 1
ATOM 2234 N N . ALA A 1 286 ? -1.316 8.001 -27.374 1.00 93.00 286 ALA A N 1
ATOM 2235 C CA . ALA A 1 286 ? -1.268 8.143 -28.823 1.00 93.00 286 ALA A CA 1
ATOM 2236 C C . ALA A 1 286 ? -0.297 9.268 -29.211 1.00 93.00 286 ALA A C 1
ATOM 2238 O O . ALA A 1 286 ? -0.554 10.456 -28.974 1.00 93.00 286 ALA A O 1
ATOM 2239 N N . LEU A 1 287 ? 0.822 8.887 -29.831 1.00 89.81 287 LEU A N 1
ATOM 2240 C CA . LEU A 1 287 ? 1.874 9.802 -30.270 1.00 89.81 287 LEU A CA 1
ATOM 2241 C C . LEU A 1 287 ? 1.686 10.189 -31.744 1.00 89.81 287 LEU A C 1
ATOM 2243 O O . LEU A 1 287 ? 1.636 9.336 -32.626 1.00 89.81 287 LEU A O 1
ATOM 2247 N N . ASN A 1 288 ? 1.614 11.492 -32.019 1.00 84.25 288 ASN A N 1
ATOM 2248 C CA . ASN A 1 288 ? 1.641 12.032 -33.381 1.00 84.25 288 ASN A CA 1
ATOM 2249 C C . ASN A 1 288 ? 3.083 12.270 -33.856 1.00 84.25 288 ASN A C 1
ATOM 2251 O O . ASN A 1 288 ? 4.018 12.284 -33.056 1.00 84.25 288 ASN A O 1
ATOM 2255 N N . ASN A 1 289 ? 3.270 12.544 -35.152 1.00 81.81 289 ASN A N 1
ATOM 2256 C CA . ASN A 1 289 ? 4.595 12.827 -35.711 1.00 81.81 289 ASN A CA 1
ATOM 2257 C C . ASN A 1 289 ? 5.304 13.966 -34.946 1.00 81.81 289 ASN A C 1
ATOM 2259 O O . ASN A 1 289 ? 4.764 15.065 -34.804 1.00 81.81 289 ASN A O 1
ATOM 2263 N N . GLY A 1 290 ? 6.508 13.690 -34.443 1.00 82.75 290 GLY A N 1
ATOM 2264 C CA . GLY A 1 290 ? 7.303 14.624 -33.641 1.00 82.75 290 GLY A CA 1
ATOM 2265 C C . GLY A 1 290 ? 6.906 14.736 -32.163 1.00 82.75 290 GLY A C 1
ATOM 2266 O O . GLY A 1 290 ? 7.506 15.543 -31.457 1.00 82.75 290 GLY A O 1
ATOM 2267 N N . SER A 1 291 ? 5.934 13.949 -31.687 1.00 91.12 291 SER A N 1
ATOM 2268 C CA . SER A 1 291 ? 5.551 13.888 -30.269 1.00 91.12 291 SER A CA 1
ATOM 2269 C C . SER A 1 291 ? 6.190 12.682 -29.584 1.00 91.12 291 SER A C 1
ATOM 2271 O O . SER A 1 291 ? 6.313 11.620 -30.190 1.00 91.12 291 SER A O 1
ATOM 2273 N N . TYR A 1 292 ? 6.622 12.844 -28.336 1.00 92.38 292 TYR A N 1
ATOM 2274 C CA . TYR A 1 292 ? 7.300 11.797 -27.569 1.00 92.38 292 TYR A CA 1
ATOM 2275 C C . TYR A 1 292 ? 7.249 12.084 -26.066 1.00 92.38 292 TYR A C 1
ATOM 2277 O O . TYR A 1 292 ? 7.032 13.220 -25.640 1.00 92.38 292 TYR A O 1
ATOM 2285 N N . VAL A 1 293 ? 7.491 11.054 -25.258 1.00 93.25 293 VAL A N 1
ATOM 2286 C CA . VAL A 1 293 ? 7.709 11.193 -23.815 1.00 93.25 293 VAL A CA 1
ATOM 2287 C C . VAL A 1 293 ? 9.209 11.300 -23.567 1.00 93.25 293 VAL A C 1
ATOM 2289 O O . VAL A 1 293 ? 9.979 10.409 -23.917 1.00 93.25 293 VAL A O 1
ATOM 2292 N N . GLN A 1 294 ? 9.642 12.427 -23.011 1.00 91.31 294 GLN A N 1
ATOM 2293 C CA . GLN A 1 294 ? 11.031 12.670 -22.648 1.00 91.31 294 GLN A CA 1
ATOM 2294 C C . GLN A 1 294 ? 11.289 12.204 -21.217 1.00 91.31 294 GLN A C 1
ATOM 2296 O O . GLN A 1 294 ? 10.653 12.695 -20.290 1.00 91.31 294 GLN A O 1
ATOM 2301 N N . MET A 1 295 ? 12.271 11.327 -21.040 1.00 89.00 295 MET A N 1
ATOM 2302 C CA . MET A 1 295 ? 12.775 10.911 -19.729 1.00 89.00 295 MET A CA 1
ATOM 2303 C C . MET A 1 295 ? 14.159 11.526 -19.505 1.00 89.00 295 MET A C 1
ATOM 2305 O O . MET A 1 295 ? 14.953 11.639 -20.446 1.00 89.00 295 MET A O 1
ATOM 2309 N N . TYR A 1 296 ? 14.446 11.942 -18.274 1.00 84.25 296 TYR A N 1
ATOM 2310 C CA . TYR A 1 296 ? 15.776 12.408 -17.882 1.00 84.25 296 TYR A CA 1
ATOM 2311 C C . TYR A 1 296 ? 16.567 11.262 -17.259 1.00 84.25 296 TYR A C 1
ATOM 2313 O O . TYR A 1 296 ? 15.992 10.383 -16.626 1.00 84.25 296 TYR A O 1
ATOM 2321 N N . ALA A 1 297 ? 17.888 11.279 -17.445 1.00 80.38 297 ALA A N 1
ATOM 2322 C CA . ALA A 1 297 ? 18.753 10.323 -16.771 1.00 80.38 297 ALA A CA 1
ATOM 2323 C C . ALA A 1 297 ? 18.721 10.548 -15.249 1.00 80.38 297 ALA A C 1
ATOM 2325 O O . ALA A 1 297 ? 18.666 11.693 -14.789 1.00 80.38 297 ALA A O 1
ATOM 2326 N N . SER A 1 298 ? 18.794 9.459 -14.498 1.00 79.25 298 SER A N 1
ATOM 2327 C CA . SER A 1 298 ? 18.792 9.401 -13.039 1.00 79.25 298 SER A CA 1
ATOM 2328 C C . SER A 1 298 ? 19.821 8.373 -12.553 1.00 79.25 298 SER A C 1
ATOM 2330 O O . SER A 1 298 ? 20.565 7.804 -13.354 1.00 79.25 298 SER A O 1
ATOM 2332 N N . ASP A 1 299 ? 19.865 8.135 -11.241 1.00 73.94 299 ASP A N 1
ATOM 2333 C CA . ASP A 1 299 ? 20.718 7.096 -10.652 1.00 73.94 299 ASP A CA 1
ATOM 2334 C C . ASP A 1 299 ? 20.286 5.677 -11.072 1.00 73.94 299 ASP A C 1
ATOM 2336 O O . ASP A 1 299 ? 21.117 4.772 -11.069 1.00 73.94 299 ASP A O 1
ATOM 2340 N N . SER A 1 300 ? 19.011 5.478 -11.440 1.00 75.88 300 SER A N 1
ATOM 2341 C CA . SER A 1 300 ? 18.458 4.180 -11.859 1.00 75.88 300 SER A CA 1
ATOM 2342 C C . SER A 1 300 ? 18.217 4.068 -13.366 1.00 75.88 300 SER A C 1
ATOM 2344 O O . SER A 1 300 ? 18.226 2.962 -13.896 1.00 75.88 300 SER A O 1
ATOM 2346 N N . LEU A 1 301 ? 18.027 5.185 -14.078 1.00 81.31 301 LEU A N 1
ATOM 2347 C CA . LEU A 1 301 ? 17.725 5.205 -15.509 1.00 81.31 301 LEU A CA 1
ATOM 2348 C C . LEU A 1 301 ? 18.793 5.973 -16.288 1.00 81.31 301 LEU A C 1
ATOM 2350 O O . LEU A 1 301 ? 18.959 7.181 -16.133 1.00 81.31 301 LEU A O 1
ATOM 2354 N N . HIS A 1 302 ? 19.465 5.300 -17.216 1.00 75.88 302 HIS A N 1
ATOM 2355 C CA . HIS A 1 302 ? 20.459 5.909 -18.096 1.00 75.88 302 HIS A CA 1
ATOM 2356 C C . HIS A 1 302 ? 20.043 5.769 -19.563 1.00 75.88 302 HIS A C 1
ATOM 2358 O O . HIS A 1 302 ? 19.491 4.763 -19.990 1.00 75.88 302 HIS A O 1
ATOM 2364 N N . GLY A 1 303 ? 20.316 6.800 -20.366 1.00 69.31 303 GLY A N 1
ATOM 2365 C CA . GLY A 1 303 ? 19.948 6.815 -21.786 1.00 69.31 303 GLY A CA 1
ATOM 2366 C C . GLY A 1 303 ? 20.850 5.962 -22.685 1.00 69.31 303 GLY A C 1
ATOM 2367 O O . GLY A 1 303 ? 20.669 5.973 -23.898 1.00 69.31 303 GLY A O 1
ATOM 2368 N N . ASP A 1 304 ? 21.847 5.273 -22.133 1.00 68.88 304 ASP A N 1
ATOM 2369 C CA . ASP A 1 304 ? 22.826 4.492 -22.892 1.00 68.88 304 ASP A CA 1
ATOM 2370 C C . ASP A 1 304 ? 22.816 3.034 -22.428 1.00 68.88 304 ASP A C 1
ATOM 2372 O O . ASP A 1 304 ? 23.750 2.590 -21.763 1.00 68.88 304 ASP A O 1
ATOM 2376 N N . PHE A 1 305 ? 21.757 2.302 -22.793 1.00 67.75 305 PHE A N 1
ATOM 2377 C CA . PHE A 1 305 ? 21.513 0.887 -22.455 1.00 67.75 305 PHE A CA 1
ATOM 2378 C C . PHE A 1 305 ? 22.621 -0.108 -22.883 1.00 67.75 305 PHE A C 1
ATOM 2380 O O . PHE A 1 305 ? 22.447 -1.308 -22.752 1.00 67.75 305 PHE A O 1
ATOM 2387 N N . PHE A 1 306 ? 23.760 0.356 -23.407 1.00 57.75 306 PHE A N 1
ATOM 2388 C CA . PHE A 1 306 ? 24.783 -0.463 -24.074 1.00 57.75 306 PHE A CA 1
ATOM 2389 C C . PHE A 1 306 ? 26.127 -0.480 -23.362 1.00 57.75 306 PHE A C 1
ATOM 2391 O O . PHE A 1 306 ? 27.054 -1.138 -23.829 1.00 57.75 306 PHE A O 1
ATOM 2398 N N . LYS A 1 307 ? 26.297 0.313 -22.300 1.00 56.62 307 LYS A N 1
ATOM 2399 C CA . LYS A 1 307 ? 27.637 0.583 -21.763 1.00 56.62 307 LYS A CA 1
ATOM 2400 C C . LYS A 1 307 ? 27.964 -0.041 -20.419 1.00 56.62 307 LYS A C 1
ATOM 2402 O O . LYS A 1 307 ? 29.145 0.009 -20.071 1.00 56.62 307 LYS A O 1
ATOM 2407 N N . ALA A 1 308 ? 27.014 -0.613 -19.680 1.00 55.16 308 ALA A N 1
ATOM 2408 C CA . ALA A 1 308 ? 27.365 -1.132 -18.358 1.00 55.16 308 ALA A CA 1
ATOM 2409 C C . ALA A 1 308 ? 26.459 -2.225 -17.780 1.00 55.16 308 ALA A C 1
ATOM 2411 O O . ALA A 1 308 ? 27.008 -3.110 -17.130 1.00 55.16 308 ALA A O 1
ATOM 2412 N N . ASP A 1 309 ? 25.142 -2.200 -18.017 1.00 71.81 309 ASP A N 1
ATOM 2413 C CA . ASP A 1 309 ? 24.210 -2.955 -17.169 1.00 71.81 309 ASP A CA 1
ATOM 2414 C C . ASP A 1 309 ? 23.257 -3.864 -17.967 1.00 71.81 309 ASP A C 1
ATOM 2416 O O . ASP A 1 309 ? 22.807 -3.470 -19.050 1.00 71.81 309 ASP A O 1
ATOM 2420 N N . PRO A 1 310 ? 22.928 -5.066 -17.446 1.00 79.75 310 PRO A N 1
ATOM 2421 C CA . PRO A 1 310 ? 21.861 -5.890 -18.000 1.00 79.75 310 PRO A CA 1
ATOM 2422 C C . PRO A 1 310 ? 20.537 -5.130 -17.932 1.00 79.75 310 PRO A C 1
ATOM 2424 O O . PRO A 1 310 ? 20.249 -4.443 -16.950 1.00 79.75 310 PRO A O 1
ATOM 2427 N N . PHE A 1 311 ? 19.706 -5.268 -18.959 1.00 81.56 311 PHE A N 1
ATOM 2428 C CA . PHE A 1 311 ? 18.410 -4.599 -18.995 1.00 81.56 311 PHE A CA 1
ATOM 2429 C C . PHE A 1 311 ? 17.350 -5.469 -19.662 1.00 81.56 311 PHE A C 1
ATOM 2431 O O . PHE A 1 311 ? 17.633 -6.356 -20.468 1.00 81.56 311 PHE A O 1
ATOM 2438 N N . THR A 1 312 ? 16.092 -5.155 -19.363 1.00 85.12 312 THR A N 1
ATOM 2439 C CA . THR A 1 312 ? 14.945 -5.600 -20.151 1.00 85.12 312 THR A CA 1
ATOM 2440 C C . THR A 1 312 ? 14.022 -4.412 -20.403 1.00 85.12 312 THR A C 1
ATOM 2442 O O . THR A 1 312 ? 13.670 -3.688 -19.477 1.00 85.12 312 THR A O 1
ATOM 2445 N N . LEU A 1 313 ? 13.630 -4.209 -21.660 1.00 86.62 313 LEU A N 1
ATOM 2446 C CA . LEU A 1 313 ? 12.593 -3.263 -22.066 1.00 86.62 313 LEU A CA 1
ATOM 2447 C C . LEU A 1 313 ? 11.379 -4.061 -22.540 1.00 86.62 313 LEU A C 1
ATOM 2449 O O . LEU A 1 313 ? 11.518 -4.893 -23.430 1.00 86.62 313 LEU A O 1
ATOM 2453 N N . SER A 1 314 ? 10.204 -3.793 -21.973 1.00 90.25 314 SER A N 1
ATOM 2454 C CA . SER A 1 314 ? 8.935 -4.448 -22.313 1.00 90.25 314 SER A CA 1
ATOM 2455 C C . SER A 1 314 ? 7.862 -3.393 -22.559 1.00 90.25 314 SER A C 1
ATOM 2457 O O . SER A 1 314 ? 7.717 -2.469 -21.762 1.00 90.25 314 SER A O 1
ATOM 2459 N N . VAL A 1 315 ? 7.126 -3.506 -23.666 1.00 93.19 315 VAL A N 1
ATOM 2460 C CA . VAL A 1 315 ? 6.146 -2.493 -24.077 1.00 93.19 315 VAL A CA 1
ATOM 2461 C C . VAL A 1 315 ? 5.054 -3.076 -24.970 1.00 93.19 315 VAL A C 1
ATOM 2463 O O . VAL A 1 315 ? 5.304 -3.943 -25.807 1.00 93.19 315 VAL A O 1
ATOM 2466 N N . TRP A 1 316 ? 3.832 -2.568 -24.813 1.00 94.81 316 TRP A N 1
ATOM 2467 C CA . TRP A 1 316 ? 2.747 -2.770 -25.770 1.00 94.81 316 TRP A CA 1
ATOM 2468 C C . TRP A 1 316 ? 2.701 -1.611 -26.758 1.00 94.81 316 TRP A C 1
ATOM 2470 O O . TRP A 1 316 ? 2.692 -0.448 -26.359 1.00 94.81 316 TRP A O 1
ATOM 2480 N N . VAL A 1 317 ? 2.644 -1.921 -28.050 1.00 93.06 317 VAL A N 1
ATOM 2481 C CA . VAL A 1 317 ? 2.581 -0.919 -29.119 1.00 93.06 317 VAL A CA 1
ATOM 2482 C C . VAL A 1 317 ? 1.489 -1.265 -30.123 1.00 93.06 317 VAL A C 1
ATOM 2484 O O . VAL A 1 317 ? 1.202 -2.434 -30.379 1.00 93.06 317 VAL A O 1
ATOM 2487 N N . TYR A 1 318 ? 0.886 -0.226 -30.691 1.00 92.12 318 TYR A N 1
ATOM 2488 C CA . TYR A 1 318 ? -0.123 -0.324 -31.740 1.00 92.12 318 TYR A CA 1
ATOM 2489 C C . TYR A 1 318 ? 0.397 0.428 -32.981 1.00 92.12 318 TYR A C 1
ATOM 2491 O O . TYR A 1 318 ? 0.157 1.632 -33.119 1.00 92.12 318 TYR A O 1
ATOM 2499 N N . PRO A 1 319 ? 1.193 -0.223 -33.851 1.00 88.31 319 PRO A N 1
ATOM 2500 C CA . PRO A 1 319 ? 1.740 0.414 -35.045 1.00 88.31 319 PRO A CA 1
ATOM 2501 C C . PRO A 1 319 ? 0.624 0.802 -36.022 1.00 88.31 319 PRO A C 1
ATOM 2503 O O . PRO A 1 319 ? -0.275 0.010 -36.299 1.00 88.31 319 PRO A O 1
ATOM 2506 N N . LYS A 1 320 ? 0.683 2.020 -36.569 1.00 84.38 320 LYS A N 1
ATOM 2507 C CA . LYS A 1 320 ? -0.233 2.510 -37.611 1.00 84.38 320 LYS A CA 1
ATOM 2508 C C . LYS A 1 320 ? 0.452 2.451 -38.974 1.00 84.38 320 LYS A C 1
ATOM 2510 O O . LYS A 1 320 ? 1.624 2.791 -39.085 1.00 84.38 320 LYS A O 1
ATOM 2515 N N . THR A 1 321 ? -0.274 2.068 -40.025 1.00 72.62 321 THR A N 1
ATOM 2516 C CA . THR A 1 321 ? 0.265 2.080 -41.398 1.00 72.62 321 THR A CA 1
ATOM 2517 C C . THR A 1 321 ? 0.707 3.488 -41.815 1.00 72.62 321 THR A C 1
ATOM 2519 O O . THR A 1 321 ? -0.028 4.451 -41.577 1.00 72.62 321 THR A O 1
ATOM 2522 N N . GLY A 1 322 ? 1.844 3.611 -42.509 1.00 69.12 322 GLY A N 1
ATOM 2523 C CA . GLY A 1 322 ? 2.315 4.877 -43.092 1.00 69.12 322 GLY A CA 1
ATOM 2524 C C . GLY A 1 322 ? 3.455 5.573 -42.340 1.00 69.12 322 GLY A C 1
ATOM 2525 O O . GLY A 1 322 ? 3.923 6.624 -42.784 1.00 69.12 322 GLY A O 1
ATOM 2526 N N . THR A 1 323 ? 3.933 4.995 -41.240 1.00 65.38 323 THR A N 1
ATOM 2527 C CA . THR A 1 323 ? 5.250 5.284 -40.661 1.00 65.38 323 THR A CA 1
ATOM 2528 C C . THR A 1 323 ? 6.218 4.182 -41.095 1.00 65.38 323 THR A C 1
ATOM 2530 O O . THR A 1 323 ? 5.850 3.019 -41.112 1.00 65.38 323 THR A O 1
ATOM 2533 N N . ALA A 1 324 ? 7.423 4.550 -41.545 1.00 70.62 324 ALA A N 1
ATOM 2534 C CA . ALA A 1 324 ? 8.427 3.575 -41.999 1.00 70.62 324 ALA A CA 1
ATOM 2535 C C . ALA A 1 324 ? 9.441 3.200 -40.901 1.00 70.62 324 ALA A C 1
ATOM 2537 O O . ALA A 1 324 ? 10.188 2.239 -41.059 1.00 70.62 324 ALA A O 1
ATOM 2538 N N . TYR A 1 325 ? 9.517 4.010 -39.838 1.00 81.75 325 TYR A N 1
ATOM 2539 C CA . TYR A 1 325 ? 10.474 3.877 -38.737 1.00 81.75 325 TYR A CA 1
ATOM 2540 C C . TYR A 1 325 ? 9.861 4.431 -37.442 1.00 81.75 325 TYR A C 1
ATOM 2542 O O . TYR A 1 325 ? 10.214 5.524 -36.984 1.00 81.75 325 TYR A O 1
ATOM 2550 N N . GLY A 1 326 ? 8.898 3.712 -36.870 1.00 87.25 326 GLY A N 1
ATOM 2551 C CA . GLY A 1 326 ? 8.307 4.043 -35.576 1.00 87.25 326 GLY A CA 1
ATOM 2552 C C . GLY A 1 326 ? 9.312 3.867 -34.439 1.00 87.25 326 GLY A C 1
ATOM 2553 O O . GLY A 1 326 ? 9.767 2.759 -34.173 1.00 87.25 326 GLY A O 1
ATOM 2554 N N . HIS A 1 327 ? 9.674 4.948 -33.745 1.00 88.31 327 HIS A N 1
ATOM 2555 C CA . HIS A 1 327 ? 10.595 4.880 -32.607 1.00 88.31 327 HIS A CA 1
ATOM 2556 C C . HIS A 1 327 ? 9.853 4.462 -31.335 1.00 88.31 327 HIS A C 1
ATOM 2558 O O . HIS A 1 327 ? 9.030 5.219 -30.826 1.00 88.31 327 HIS A O 1
ATOM 2564 N N . VAL A 1 328 ? 10.195 3.292 -30.802 1.00 89.69 328 VAL A N 1
ATOM 2565 C CA . VAL A 1 328 ? 9.671 2.790 -29.523 1.00 89.69 328 VAL A CA 1
ATOM 2566 C C . VAL A 1 328 ? 10.505 3.330 -28.366 1.00 89.69 328 VAL A C 1
ATOM 2568 O O . VAL A 1 328 ? 9.972 3.811 -27.372 1.00 89.69 328 VAL A O 1
ATOM 2571 N N . TRP A 1 329 ? 11.829 3.322 -28.525 1.00 88.31 329 TRP A N 1
ATOM 2572 C CA . TRP A 1 329 ? 12.761 3.952 -27.597 1.00 88.31 329 TRP A CA 1
ATOM 2573 C C . TRP A 1 329 ? 13.921 4.578 -28.362 1.00 88.31 329 TRP A C 1
ATOM 2575 O O . TRP A 1 329 ? 14.392 4.032 -29.364 1.00 88.31 329 TRP A O 1
ATOM 2585 N N . ARG A 1 330 ? 14.402 5.731 -27.889 1.00 85.44 330 ARG A N 1
ATOM 2586 C CA . ARG A 1 330 ? 15.536 6.428 -28.495 1.00 85.44 330 ARG A CA 1
ATOM 2587 C C . ARG A 1 330 ? 16.329 7.220 -27.464 1.00 85.44 330 ARG A C 1
ATOM 2589 O O . ARG A 1 330 ? 15.766 8.058 -26.762 1.00 85.44 330 ARG A O 1
ATOM 2596 N N . SER A 1 331 ? 17.646 7.031 -27.448 1.00 81.31 331 SER A N 1
ATOM 2597 C CA . SER A 1 331 ? 18.544 7.858 -26.643 1.00 81.31 331 SER A CA 1
ATOM 2598 C C . SER A 1 331 ? 18.690 9.278 -27.203 1.00 81.31 331 SER A C 1
ATOM 2600 O O . SER A 1 331 ? 18.577 9.523 -28.413 1.00 81.31 331 SER A O 1
ATOM 2602 N N . TYR A 1 332 ? 18.963 10.247 -26.321 1.00 74.50 332 TYR A N 1
ATOM 2603 C CA . TYR A 1 332 ? 19.301 11.611 -26.741 1.00 74.50 332 TYR A CA 1
ATOM 2604 C C . TYR A 1 332 ? 20.582 11.590 -27.603 1.00 74.50 332 TYR A C 1
ATOM 2606 O O . TYR A 1 332 ? 21.449 10.751 -27.349 1.00 74.50 332 TYR A O 1
ATOM 2614 N N . PRO A 1 333 ? 20.721 12.460 -28.628 1.00 65.88 333 PRO A N 1
ATOM 2615 C CA . PRO A 1 333 ? 21.865 12.407 -29.534 1.00 65.88 333 PRO A CA 1
ATOM 2616 C C . PRO A 1 333 ? 23.188 12.494 -28.775 1.00 65.88 333 PRO A C 1
ATOM 2618 O O . PRO A 1 333 ? 23.453 13.477 -28.083 1.00 65.88 333 PRO A O 1
ATOM 2621 N N . LEU A 1 334 ? 24.023 11.472 -28.949 1.00 63.38 334 LEU A N 1
ATOM 2622 C CA . LEU A 1 334 ? 25.432 11.509 -28.580 1.00 63.38 334 LEU A CA 1
ATOM 2623 C C . LEU A 1 334 ? 26.246 11.992 -29.787 1.00 63.38 334 LEU A C 1
ATOM 2625 O O . LEU A 1 334 ? 25.763 11.980 -30.923 1.00 63.38 334 LEU A O 1
ATOM 2629 N N . GLU A 1 335 ? 27.495 12.406 -29.557 1.00 55.09 335 GLU A N 1
ATOM 2630 C CA . GLU A 1 335 ? 28.432 12.778 -30.623 1.00 55.09 335 GLU A CA 1
ATOM 2631 C C . GLU A 1 335 ? 28.690 11.557 -31.534 1.00 55.09 335 GLU A C 1
ATOM 2633 O O . GLU A 1 335 ? 29.550 10.719 -31.270 1.00 55.09 335 GLU A O 1
ATOM 2638 N N . GLY A 1 336 ? 27.863 11.409 -32.578 1.00 56.31 336 GLY A N 1
ATOM 2639 C CA . GLY A 1 336 ? 27.927 10.339 -33.577 1.00 56.31 336 GLY A CA 1
ATOM 2640 C C . GLY A 1 336 ? 26.776 9.319 -33.603 1.00 56.31 336 GLY A C 1
ATOM 2641 O O . GLY A 1 336 ? 26.956 8.287 -34.240 1.00 56.31 336 GLY A O 1
ATOM 2642 N N . GLY A 1 337 ? 25.617 9.556 -32.968 1.00 65.31 337 GLY A N 1
ATOM 2643 C CA . GLY A 1 337 ? 24.410 8.745 -33.228 1.00 65.31 337 GLY A CA 1
ATOM 2644 C C . GLY A 1 337 ? 23.408 8.628 -32.075 1.00 65.31 337 GLY A C 1
ATOM 2645 O O . GLY A 1 337 ? 23.552 9.276 -31.039 1.00 65.31 337 GLY A O 1
ATOM 2646 N N . HIS A 1 338 ? 22.393 7.782 -32.279 1.00 75.31 338 HIS A N 1
ATOM 2647 C CA . HIS A 1 338 ? 21.387 7.412 -31.281 1.00 75.31 338 HIS A CA 1
ATOM 2648 C C . HIS A 1 338 ? 21.321 5.899 -31.166 1.00 75.31 338 HIS A C 1
ATOM 2650 O O . HIS A 1 338 ? 21.362 5.203 -32.179 1.00 75.31 338 HIS A O 1
ATOM 2656 N N . ASN A 1 339 ? 21.135 5.418 -29.949 1.00 79.56 339 ASN A N 1
ATOM 2657 C CA . ASN A 1 339 ? 20.658 4.069 -29.749 1.00 79.56 339 ASN A CA 1
ATOM 2658 C C . ASN A 1 339 ? 19.142 4.081 -29.901 1.00 79.56 339 ASN A C 1
ATOM 2660 O O . ASN A 1 339 ? 18.478 5.014 -29.438 1.00 79.56 339 ASN A O 1
ATOM 2664 N N . THR A 1 340 ? 18.583 3.126 -30.631 1.00 82.69 340 THR A N 1
ATOM 2665 C CA . THR A 1 340 ? 17.179 3.183 -31.027 1.00 82.69 340 THR A CA 1
ATOM 2666 C C . THR A 1 340 ? 16.607 1.786 -31.191 1.00 82.69 340 THR A C 1
ATOM 2668 O O . THR A 1 340 ? 17.122 0.989 -31.973 1.00 82.69 340 THR A O 1
ATOM 2671 N N . LEU A 1 341 ? 15.504 1.538 -30.487 1.00 87.38 341 LEU A N 1
ATOM 2672 C CA . LEU A 1 341 ? 14.580 0.456 -30.789 1.00 87.38 341 LEU A CA 1
ATOM 2673 C C . LEU A 1 341 ? 13.471 1.046 -31.656 1.00 87.38 341 LEU A C 1
ATOM 2675 O O . LEU A 1 341 ? 12.766 1.967 -31.227 1.00 87.38 341 LEU A O 1
ATOM 2679 N N . PHE A 1 342 ? 13.331 0.544 -32.874 1.00 87.50 342 PHE A N 1
ATOM 2680 C CA . PHE A 1 342 ? 12.279 0.977 -33.777 1.00 87.50 342 PHE A CA 1
ATOM 2681 C C . PHE A 1 342 ? 11.601 -0.207 -34.448 1.00 87.50 342 PHE A C 1
ATOM 2683 O O . PHE A 1 342 ? 12.101 -1.330 -34.493 1.00 87.50 342 PHE A O 1
ATOM 2690 N N . ILE A 1 343 ? 10.417 0.083 -34.951 1.00 88.50 343 ILE A N 1
ATOM 2691 C CA . ILE A 1 343 ? 9.573 -0.836 -35.684 1.00 88.50 343 ILE A CA 1
ATOM 2692 C C . ILE A 1 343 ? 9.526 -0.330 -37.122 1.00 88.50 343 ILE A C 1
ATOM 2694 O O . ILE A 1 343 ? 9.430 0.874 -37.346 1.00 88.50 343 ILE A O 1
ATOM 2698 N N . ILE A 1 344 ? 9.658 -1.243 -38.081 1.00 87.06 344 ILE A N 1
ATOM 2699 C CA . ILE A 1 344 ? 9.468 -0.981 -39.508 1.00 87.06 344 ILE A CA 1
ATOM 2700 C C . ILE A 1 344 ? 8.098 -1.550 -39.857 1.00 87.06 344 ILE A C 1
ATOM 2702 O O . ILE A 1 344 ? 7.950 -2.740 -40.148 1.00 87.06 344 ILE A O 1
ATOM 2706 N N . GLU A 1 345 ? 7.085 -0.700 -39.763 1.00 84.50 345 GLU A N 1
ATOM 2707 C CA . GLU A 1 345 ? 5.681 -1.100 -39.782 1.00 84.50 345 GLU A CA 1
ATOM 2708 C C . GLU A 1 345 ? 5.290 -1.763 -41.108 1.00 84.50 345 GLU A C 1
ATOM 2710 O O . GLU A 1 345 ? 4.634 -2.801 -41.105 1.00 84.50 345 GLU A O 1
ATOM 2715 N N . ASP A 1 346 ? 5.773 -1.225 -42.231 1.00 83.75 346 ASP A N 1
ATOM 2716 C CA . ASP A 1 346 ? 5.495 -1.751 -43.576 1.00 83.75 346 ASP A CA 1
ATOM 2717 C C . ASP A 1 346 ? 6.132 -3.131 -43.832 1.00 83.75 346 ASP A C 1
ATOM 2719 O O . ASP A 1 346 ? 5.678 -3.875 -44.702 1.00 83.75 346 ASP A O 1
ATOM 2723 N N . ALA A 1 347 ? 7.199 -3.469 -43.102 1.00 85.62 347 ALA A N 1
ATOM 2724 C CA . ALA A 1 347 ? 7.914 -4.736 -43.244 1.00 85.62 347 ALA A CA 1
ATOM 2725 C C . ALA A 1 347 ? 7.542 -5.758 -42.160 1.00 85.62 347 ALA A C 1
ATOM 2727 O O . ALA A 1 347 ? 7.946 -6.916 -42.262 1.00 85.62 347 ALA A O 1
ATOM 2728 N N . GLY A 1 348 ? 6.806 -5.352 -41.119 1.00 88.75 348 GLY A N 1
ATOM 2729 C CA . GLY A 1 348 ? 6.546 -6.202 -39.960 1.00 88.75 348 GLY A CA 1
ATOM 2730 C C . GLY A 1 348 ? 7.832 -6.587 -39.220 1.00 88.75 348 GLY A C 1
ATOM 2731 O O . GLY A 1 348 ? 7.955 -7.732 -38.795 1.00 88.75 348 GLY A O 1
ATOM 2732 N N . VAL A 1 349 ? 8.811 -5.676 -39.140 1.00 88.31 349 VAL A N 1
ATOM 2733 C CA . VAL A 1 349 ? 10.142 -5.924 -38.550 1.00 88.31 349 VAL A CA 1
ATOM 2734 C C . VAL A 1 349 ? 10.329 -5.099 -37.281 1.00 88.31 349 VAL A C 1
ATOM 2736 O O . VAL A 1 349 ? 9.982 -3.918 -37.244 1.00 88.31 349 VAL A O 1
ATOM 2739 N N . ILE A 1 350 ? 10.925 -5.702 -36.253 1.00 88.88 350 ILE A N 1
ATOM 2740 C CA . ILE A 1 350 ? 11.433 -5.010 -35.065 1.00 88.88 350 ILE A CA 1
ATOM 2741 C C . ILE A 1 350 ? 12.953 -4.990 -35.173 1.00 88.88 350 ILE A C 1
ATOM 2743 O O . ILE A 1 350 ? 13.573 -6.034 -35.372 1.00 88.88 350 ILE A O 1
ATOM 2747 N N . SER A 1 351 ? 13.548 -3.806 -35.059 1.00 86.31 351 SER A N 1
ATOM 2748 C CA . SER A 1 351 ? 14.979 -3.626 -35.265 1.00 86.31 351 SER A CA 1
ATOM 2749 C C . SER A 1 351 ? 15.572 -2.736 -34.186 1.00 86.31 351 SER A C 1
ATOM 2751 O O . SER A 1 351 ? 15.044 -1.684 -33.808 1.00 86.31 351 SER A O 1
ATOM 2753 N N . TRP A 1 352 ? 16.698 -3.195 -33.670 1.00 81.88 352 TRP A N 1
ATOM 2754 C CA . TRP A 1 352 ? 17.484 -2.521 -32.666 1.00 81.88 352 TRP A CA 1
ATOM 2755 C C . TRP A 1 352 ? 18.805 -2.075 -33.302 1.00 81.88 352 TRP A C 1
ATOM 2757 O O . TRP A 1 352 ? 19.599 -2.894 -33.774 1.00 81.88 352 TRP A O 1
ATOM 2767 N N . ARG A 1 353 ? 19.107 -0.770 -33.239 1.00 80.94 353 ARG A N 1
ATOM 2768 C CA . ARG A 1 353 ? 20.367 -0.184 -33.744 1.00 80.94 353 ARG A CA 1
ATOM 2769 C C . ARG A 1 353 ? 21.043 0.720 -32.717 1.00 80.94 353 ARG A C 1
ATOM 2771 O O . ARG A 1 353 ? 20.380 1.335 -31.883 1.00 80.94 353 ARG A O 1
ATOM 2778 N N . GLY A 1 354 ? 22.366 0.837 -32.788 1.00 75.12 354 GLY A N 1
ATOM 2779 C CA . GLY A 1 354 ? 23.140 1.632 -31.837 1.00 75.12 354 GLY A CA 1
ATOM 2780 C C . GLY A 1 354 ? 24.633 1.669 -32.146 1.00 75.12 354 GLY A C 1
ATOM 2781 O O . GLY A 1 354 ? 25.083 1.229 -33.205 1.00 75.12 354 GLY A O 1
ATOM 2782 N N . ARG A 1 355 ? 25.415 2.229 -31.218 1.00 69.75 355 ARG A N 1
ATOM 2783 C CA . ARG A 1 355 ? 26.884 2.200 -31.292 1.00 69.75 355 ARG A CA 1
ATOM 2784 C C . ARG A 1 355 ? 27.461 1.180 -30.326 1.00 69.75 355 ARG A C 1
ATOM 2786 O O . ARG A 1 355 ? 27.116 1.197 -29.150 1.00 69.75 355 ARG A O 1
ATOM 2793 N N . ILE A 1 356 ? 28.417 0.398 -30.814 1.00 66.31 356 ILE A N 1
ATOM 2794 C CA . ILE A 1 356 ? 29.219 -0.538 -30.022 1.00 66.31 356 ILE A CA 1
ATOM 2795 C C . ILE A 1 356 ? 30.655 -0.011 -30.029 1.00 66.31 356 ILE A C 1
ATOM 2797 O O . ILE A 1 356 ? 31.188 0.304 -31.091 1.00 66.31 356 ILE A O 1
ATOM 2801 N N . ASP A 1 357 ? 31.251 0.185 -28.849 1.00 65.06 357 ASP A N 1
ATOM 2802 C CA . ASP A 1 357 ? 32.644 0.637 -28.671 1.00 65.06 357 ASP A CA 1
ATOM 2803 C C . ASP A 1 357 ? 33.062 1.877 -29.496 1.00 65.06 357 ASP A C 1
ATOM 2805 O O . ASP A 1 357 ? 34.220 2.069 -29.861 1.00 65.06 357 ASP A O 1
ATOM 2809 N N . GLY A 1 358 ? 32.116 2.784 -29.757 1.00 62.84 358 GLY A N 1
ATOM 2810 C CA . GLY A 1 358 ? 32.383 4.011 -30.509 1.00 62.84 358 GLY A CA 1
ATOM 2811 C C . GLY A 1 358 ? 32.355 3.842 -32.030 1.00 62.84 358 GLY A C 1
ATOM 2812 O O . GLY A 1 358 ? 32.631 4.806 -32.741 1.00 62.84 358 GLY A O 1
ATOM 2813 N N . GLU A 1 359 ? 31.932 2.697 -32.558 1.00 64.81 359 GLU A N 1
ATOM 2814 C CA . GLU A 1 359 ? 31.624 2.510 -33.978 1.00 64.81 359 GLU A CA 1
ATOM 2815 C C . GLU A 1 359 ? 30.117 2.325 -34.191 1.00 64.81 359 GLU A C 1
ATOM 2817 O O . GLU A 1 359 ? 29.381 1.933 -33.287 1.00 64.81 359 GLU A O 1
ATOM 2822 N N . TRP A 1 360 ? 29.627 2.704 -35.373 1.00 67.75 360 TRP A N 1
ATOM 2823 C CA . TRP A 1 360 ? 28.233 2.453 -35.739 1.00 67.75 360 TRP A CA 1
ATOM 2824 C C . TRP A 1 360 ? 28.078 0.979 -36.098 1.00 67.75 360 TRP A C 1
ATOM 2826 O O . TRP A 1 360 ? 28.856 0.474 -36.912 1.00 67.75 360 TRP A O 1
ATOM 2836 N N . SER A 1 361 ? 27.078 0.299 -35.533 1.00 66.88 361 SER A N 1
ATOM 2837 C CA . SER A 1 361 ? 26.749 -1.054 -35.966 1.00 66.88 361 SER A CA 1
ATOM 2838 C C . SER A 1 361 ? 26.173 -0.968 -37.387 1.00 66.88 361 SER A C 1
ATOM 2840 O O . SER A 1 361 ? 25.002 -0.653 -37.594 1.00 66.88 361 SER A O 1
ATOM 2842 N N . TRP A 1 362 ? 27.021 -1.181 -38.401 1.00 52.88 362 TRP A N 1
ATOM 2843 C CA . TRP A 1 362 ? 26.629 -1.186 -39.822 1.00 52.88 362 TRP A CA 1
ATOM 2844 C C . TRP A 1 362 ? 25.693 -2.351 -40.194 1.00 52.88 362 TRP A C 1
ATOM 2846 O O . TRP A 1 362 ? 25.237 -2.421 -41.333 1.00 52.88 362 TRP A O 1
ATOM 2856 N N . GLY A 1 363 ? 25.408 -3.236 -39.240 1.00 56.66 363 GLY A N 1
ATOM 2857 C CA . GLY A 1 363 ? 24.375 -4.261 -39.274 1.00 56.66 363 GLY A CA 1
ATOM 2858 C C . GLY A 1 363 ? 23.683 -4.301 -37.915 1.00 56.66 363 GLY A C 1
ATOM 2859 O O . GLY A 1 363 ? 24.307 -3.992 -36.898 1.00 56.66 363 GLY A O 1
ATOM 2860 N N . ASP A 1 364 ? 22.389 -4.584 -37.939 1.00 61.78 364 ASP A N 1
ATOM 2861 C CA . ASP A 1 364 ? 21.463 -4.544 -36.811 1.00 61.78 364 ASP A CA 1
ATOM 2862 C C . ASP A 1 364 ? 22.021 -5.305 -35.603 1.00 61.78 364 ASP A C 1
ATOM 2864 O O . ASP A 1 364 ? 22.458 -6.447 -35.738 1.00 61.78 364 ASP A O 1
ATOM 2868 N N . LEU A 1 365 ? 22.030 -4.679 -34.418 1.00 69.38 365 LEU A N 1
ATOM 2869 C CA . LEU A 1 365 ? 22.423 -5.387 -33.191 1.00 69.38 365 LEU A CA 1
ATOM 2870 C C . LEU A 1 365 ? 21.512 -6.600 -32.980 1.00 69.38 365 LEU A C 1
ATOM 2872 O O . LEU A 1 365 ? 21.965 -7.668 -32.582 1.00 69.38 365 LEU A O 1
ATOM 2876 N N . CYS A 1 366 ? 20.223 -6.409 -33.263 1.00 77.19 366 CYS A N 1
ATOM 2877 C CA . CYS A 1 366 ? 19.215 -7.450 -33.292 1.00 77.19 366 CYS A CA 1
ATOM 2878 C C . CYS A 1 366 ? 18.078 -7.000 -34.220 1.00 77.19 366 CYS A C 1
ATOM 2880 O O . CYS A 1 366 ? 17.580 -5.880 -34.089 1.00 77.19 366 CYS A O 1
ATOM 2882 N N . GLU A 1 367 ? 17.676 -7.856 -35.154 1.00 85.06 367 GLU A N 1
ATOM 2883 C CA . GLU A 1 367 ? 16.544 -7.623 -36.050 1.00 85.06 367 GLU A CA 1
ATOM 2884 C C . GLU A 1 367 ? 15.749 -8.920 -36.214 1.00 85.06 367 GLU A C 1
ATOM 2886 O O . GLU A 1 367 ? 16.320 -10.012 -36.264 1.00 85.06 367 GLU A O 1
ATOM 2891 N N . THR A 1 368 ? 14.425 -8.802 -36.255 1.00 87.25 368 THR A N 1
ATOM 2892 C CA . THR A 1 368 ? 13.530 -9.938 -36.487 1.00 87.25 368 THR A CA 1
ATOM 2893 C C . THR A 1 368 ? 13.366 -10.230 -37.975 1.00 87.25 368 THR A C 1
ATOM 2895 O O . THR A 1 368 ? 13.532 -9.350 -38.817 1.00 87.25 368 THR A O 1
ATOM 2898 N N . ASP A 1 369 ? 12.914 -11.440 -38.302 1.00 88.50 369 ASP A N 1
ATOM 2899 C CA . ASP A 1 369 ? 12.432 -11.733 -39.652 1.00 88.50 369 ASP A CA 1
ATOM 2900 C C . ASP A 1 369 ? 11.255 -10.805 -40.037 1.00 88.50 369 ASP A C 1
ATOM 2902 O O . ASP A 1 369 ? 10.478 -10.389 -39.167 1.00 88.50 369 ASP A O 1
ATOM 2906 N N . PRO A 1 370 ? 11.099 -10.472 -41.332 1.00 88.81 370 PRO A N 1
ATOM 2907 C CA . PRO A 1 370 ? 9.976 -9.677 -41.812 1.00 88.81 370 PRO A CA 1
ATOM 2908 C C . PRO A 1 370 ? 8.642 -10.422 -41.713 1.00 88.81 370 PRO A C 1
ATOM 2910 O O . PRO A 1 370 ? 8.581 -11.648 -41.807 1.00 88.81 370 PRO A O 1
ATOM 2913 N N . GLY A 1 371 ? 7.555 -9.658 -41.595 1.00 88.00 371 GLY A N 1
ATOM 2914 C CA . GLY A 1 371 ? 6.189 -10.176 -41.499 1.00 88.00 371 GLY A CA 1
ATOM 2915 C C . GLY A 1 371 ? 5.818 -10.729 -40.122 1.00 88.00 371 GLY A C 1
ATOM 2916 O O . GLY A 1 371 ? 4.886 -11.524 -40.027 1.00 88.00 371 GLY A O 1
ATOM 2917 N N . LEU A 1 372 ? 6.531 -10.333 -39.062 1.00 87.44 372 LEU A N 1
ATOM 2918 C CA . LEU A 1 372 ? 6.271 -10.800 -37.698 1.00 87.44 372 LEU A CA 1
ATOM 2919 C C . LEU A 1 372 ? 4.953 -10.254 -37.127 1.00 87.44 372 LEU A C 1
ATOM 2921 O O . LEU A 1 372 ? 4.321 -10.902 -36.294 1.00 87.44 372 LEU A O 1
ATOM 2925 N N . PHE A 1 373 ? 4.538 -9.069 -37.571 1.00 86.44 373 PHE A N 1
ATOM 2926 C CA . PHE A 1 373 ? 3.285 -8.443 -37.169 1.00 86.44 373 PHE A CA 1
ATOM 2927 C C . PHE A 1 373 ? 2.640 -7.676 -38.324 1.00 86.44 373 PHE A C 1
ATOM 2929 O O . PHE A 1 373 ? 3.300 -7.293 -39.292 1.00 86.44 373 PHE A O 1
ATOM 2936 N N . GLU A 1 374 ? 1.342 -7.418 -38.179 1.00 84.19 374 GLU A N 1
ATOM 2937 C CA . GLU A 1 374 ? 0.567 -6.551 -39.062 1.00 84.19 374 GLU A CA 1
ATOM 2938 C C . GLU A 1 374 ? 0.291 -5.214 -38.364 1.00 84.19 374 GLU A C 1
ATOM 2940 O O . GLU A 1 374 ? 0.072 -5.158 -37.149 1.00 84.19 374 GLU A O 1
ATOM 2945 N N . ALA A 1 375 ? 0.290 -4.123 -39.129 1.00 83.69 375 ALA A N 1
ATOM 2946 C CA . ALA A 1 375 ? -0.151 -2.830 -38.623 1.00 83.69 375 ALA A CA 1
ATOM 2947 C C . ALA A 1 375 ? -1.621 -2.882 -38.163 1.00 83.69 375 ALA A C 1
ATOM 2949 O O . ALA A 1 375 ? -2.386 -3.765 -38.544 1.00 83.69 375 ALA A O 1
ATOM 2950 N N . ASP A 1 376 ? -2.013 -1.916 -37.337 1.00 87.06 376 ASP A N 1
ATOM 2951 C CA . ASP A 1 376 ? -3.340 -1.822 -36.729 1.00 87.06 376 ASP A CA 1
ATOM 2952 C C . ASP A 1 376 ? -3.701 -2.991 -35.789 1.00 87.06 376 ASP A C 1
ATOM 2954 O O . ASP A 1 376 ? -4.876 -3.282 -35.539 1.00 87.06 376 ASP A O 1
ATOM 2958 N N . THR A 1 377 ? -2.689 -3.623 -35.191 1.00 89.88 377 THR A N 1
ATOM 2959 C CA . THR A 1 377 ? -2.861 -4.640 -34.146 1.00 89.88 377 THR A CA 1
ATOM 2960 C C . THR A 1 377 ? -1.981 -4.338 -32.934 1.00 89.88 377 THR A C 1
ATOM 2962 O O . THR A 1 377 ? -0.907 -3.757 -33.064 1.00 89.88 377 THR A O 1
ATOM 2965 N N . TRP A 1 378 ? -2.441 -4.701 -31.732 1.00 91.56 378 TRP A N 1
ATOM 2966 C CA . TRP A 1 378 ? -1.614 -4.612 -30.526 1.00 91.56 378 TRP A CA 1
ATOM 2967 C C . TRP A 1 378 ? -0.556 -5.708 -30.535 1.00 91.56 378 TRP A C 1
ATOM 2969 O O . TRP A 1 378 ? -0.899 -6.889 -30.613 1.00 91.56 378 TRP A O 1
ATOM 2979 N N . ILE A 1 379 ? 0.703 -5.320 -30.356 1.00 91.38 379 ILE A N 1
ATOM 2980 C CA . ILE A 1 379 ? 1.820 -6.249 -30.193 1.00 91.38 379 ILE A CA 1
ATOM 2981 C C . ILE A 1 379 ? 2.574 -5.964 -28.900 1.00 91.38 379 ILE A C 1
ATOM 2983 O O . ILE A 1 379 ? 2.713 -4.812 -28.483 1.00 91.38 379 ILE A O 1
ATOM 2987 N N . HIS A 1 380 ? 3.057 -7.032 -28.271 1.00 92.12 380 HIS A N 1
ATOM 2988 C CA . HIS A 1 380 ? 3.961 -6.959 -27.131 1.00 92.12 380 HIS A CA 1
ATOM 2989 C C . HIS A 1 380 ? 5.392 -7.132 -27.628 1.00 92.12 380 HIS A C 1
ATOM 2991 O O . HIS A 1 380 ? 5.693 -8.096 -28.332 1.00 92.12 380 HIS A O 1
ATOM 2997 N N . VAL A 1 381 ? 6.255 -6.179 -27.291 1.00 89.88 381 VAL A N 1
ATOM 2998 C CA . VAL A 1 381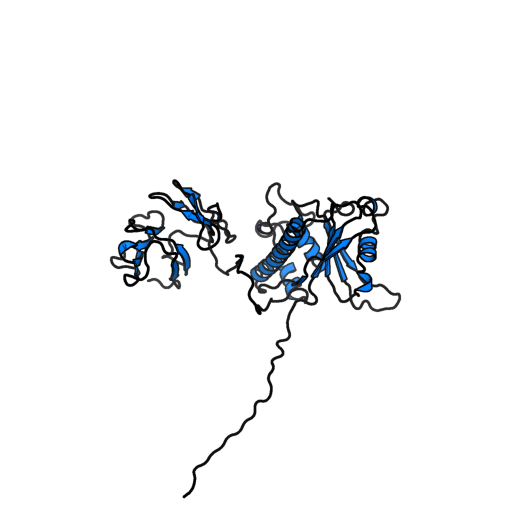 ? 7.670 -6.183 -27.653 1.00 89.88 381 VAL A CA 1
ATOM 2999 C C . VAL A 1 381 ? 8.481 -6.224 -26.372 1.00 89.88 381 VAL A C 1
ATOM 3001 O O . VAL A 1 381 ? 8.353 -5.337 -25.529 1.00 89.88 381 VAL A O 1
ATOM 3004 N N . ALA A 1 382 ? 9.335 -7.237 -26.248 1.00 88.38 382 ALA A N 1
ATOM 3005 C CA . ALA A 1 382 ? 10.302 -7.342 -25.170 1.00 88.38 382 ALA A CA 1
ATOM 3006 C C . ALA A 1 382 ? 11.705 -7.538 -25.747 1.00 88.38 382 ALA A C 1
ATOM 3008 O O . ALA A 1 382 ? 11.909 -8.390 -26.612 1.00 88.38 382 ALA A O 1
ATOM 3009 N N . VAL A 1 383 ? 12.669 -6.760 -25.260 1.00 83.62 383 VAL A N 1
ATOM 3010 C CA . VAL A 1 383 ? 14.086 -6.943 -25.578 1.00 83.62 383 VAL A CA 1
ATOM 3011 C C . VAL A 1 383 ? 14.887 -7.011 -24.294 1.00 83.62 383 VAL A C 1
ATOM 3013 O O . VAL A 1 383 ? 14.695 -6.189 -23.401 1.00 83.62 383 VAL A O 1
ATOM 3016 N N . THR A 1 384 ? 15.783 -7.987 -24.219 1.00 83.81 384 THR A N 1
ATOM 3017 C CA . THR A 1 384 ? 16.627 -8.252 -23.057 1.00 83.81 384 THR A CA 1
ATOM 3018 C C . THR A 1 384 ? 18.095 -8.301 -23.470 1.00 83.81 384 THR A C 1
ATOM 3020 O O . THR A 1 384 ? 18.420 -8.753 -24.570 1.00 83.81 384 THR A O 1
ATOM 3023 N N . ASN A 1 385 ? 18.969 -7.811 -22.599 1.00 77.19 385 ASN A N 1
ATOM 3024 C CA . ASN A 1 385 ? 20.417 -7.941 -22.689 1.00 77.19 385 ASN A CA 1
ATOM 3025 C C . ASN A 1 385 ? 20.932 -8.366 -21.312 1.00 77.19 385 ASN A C 1
ATOM 3027 O O . ASN A 1 385 ? 20.536 -7.806 -20.290 1.00 77.19 385 ASN A O 1
ATOM 3031 N N . ASP A 1 386 ? 21.806 -9.359 -21.295 1.00 76.81 386 ASP A N 1
ATOM 3032 C CA . ASP A 1 386 ? 22.368 -9.983 -20.096 1.00 76.81 386 ASP A CA 1
ATOM 3033 C C . ASP A 1 386 ? 23.616 -9.265 -19.552 1.00 76.81 386 ASP A C 1
ATOM 3035 O O . ASP A 1 386 ? 24.217 -9.721 -18.581 1.00 76.81 386 ASP A O 1
ATOM 3039 N N . GLY A 1 387 ? 23.977 -8.111 -20.118 1.00 67.06 387 GLY A N 1
ATOM 3040 C CA . GLY A 1 387 ? 25.126 -7.303 -19.712 1.00 67.06 387 GLY A CA 1
ATOM 3041 C C . GLY A 1 387 ? 26.442 -7.730 -20.365 1.00 67.06 387 GLY A C 1
ATOM 3042 O O . GLY A 1 387 ? 27.452 -7.037 -20.200 1.00 67.06 387 GLY A O 1
ATOM 3043 N N . ASP A 1 388 ? 26.452 -8.821 -21.137 1.00 61.94 388 ASP A N 1
ATOM 3044 C CA . ASP A 1 388 ? 27.600 -9.159 -21.965 1.00 61.94 388 ASP A CA 1
ATOM 3045 C C . ASP A 1 388 ? 27.662 -8.185 -23.149 1.00 61.94 388 ASP A C 1
ATOM 3047 O O . ASP A 1 388 ? 26.677 -7.921 -23.847 1.00 61.94 388 ASP A O 1
ATOM 3051 N N . LYS A 1 389 ? 28.844 -7.591 -23.350 1.00 54.06 389 LYS A N 1
ATOM 3052 C CA . LYS A 1 389 ? 29.085 -6.682 -24.473 1.00 54.06 389 LYS A CA 1
ATOM 3053 C C . LYS A 1 389 ? 28.792 -7.425 -25.780 1.00 54.06 389 LYS A C 1
ATOM 3055 O O . LYS A 1 389 ? 29.481 -8.401 -26.076 1.00 54.06 389 LYS A O 1
ATOM 3060 N N . LEU A 1 390 ? 27.793 -6.948 -26.528 1.00 51.75 390 LEU A N 1
ATOM 3061 C CA . LEU A 1 390 ? 27.563 -7.339 -27.924 1.00 51.75 390 LEU A CA 1
ATOM 3062 C C . LEU A 1 390 ? 28.775 -6.999 -28.794 1.00 51.75 390 LEU A C 1
ATOM 3064 O O . LEU A 1 390 ? 29.348 -5.902 -28.591 1.00 51.75 390 LEU A O 1
#